Protein AF-A0A1Q9DH05-F1 (afdb_monomer_lite)

Foldseek 3Di:
DDDDDDDPVVVVVVVVVVVVVVVVVVVVVVVVVVVVVVVVVVVVVVVVVVVVVVVVVVVVVVPPDPPDDDDDDDDDDDDDDDDDDDDDDDDDDDDDDDDDDDDDDDDDDDDDDDDPDPPPCPVPPPDDDQDPDLLCLLVCQPPPPDDPVVNVVSVVSNVVVLVVLVVVLVCLVDDVLLDDDLVVVLVVLLCCVVPPQQAPVQQDLLLFTNLLCLLVLPPPDPPPNVSSVLNVCLCQLQVADSPDLDGDPDRPNAVVLVVVLVVLVVVLVVVVVSLVVVLVVLVVAAEDCDWDAPPNDTNYDYPVSNVVSVVSSVSVVVSSVSCSVSVQSSSVSVPHHDDDVRHPCCCVVPVVVVSVVSSVSCCSRRNDDSQKHWDQDPVVRDIDMDGGDRPDPDDPLSDRLVRLQCVQPVPDDPVDDGQADDDDDPVPVVVVVCVVPDDLQNVLVVPLDALQQQDPDVPHVNDPPPVCLSVLNNLQCNLCSVVSCNPRRHLVVVLVVLLPQPSLSSCRSPVVSSVHNPSNDHSPPPDPDPDDPPPVPPPRPCPPPPCPDDDDDDDDDDDDDDDDDDDDD

Secondary structure (DSSP, 8-state):
-PPP---HHHHHHHHHHHHHHHHHHHHHHHHHHHHHHHHHHHHHHHHHHHHHHHHHHHHHHHTS-----------------------------------------PPPP-------------------PPP--GGGHHHHTTTS---HHHHHHHHHHHHHHHHHHHHHHHHHT-HHHH-S-HHHHHHHHHHHIIIIITBGGG--TTS--HHHHHHTT-TT-TT-HHHHHHHHHHHHHHT--SS--SPPTT-HHHHHHHHHHHHHHHHHHHHHHHHHHHHHHHHHSPEESS-EEETTEEEEEEHHHHHHHHHHHHHHHHHHHHHHHHHHHHHHHTT----SSTTHHHIIIIIHHHHHHHHHHHHHHHSS--SEEEEEETTTTEEEEEEPPPP--S-GGGS-HHHHHHHHHHTS-TTS--SS-----TT-HHHHHHHHH--HHHHHHH--S-HIIIIISTT-TTTT-TTTHHHHHHHHHHHHGGGT-TT--SSTTTGGGTTSTTTHHHHHHTHHHHT---TT--TTTTS--TT----------------------PPPP------------

pLDDT: mean 73.74, std 20.54, range [28.11, 97.88]

Radius of gyration: 44.37 Å; chains: 1; bounding box: 111×88×140 Å

Sequence (569 aa):
MPTPTLTNDEQFWELLRQEVRLELQKTQVDESVKDLRWELLQLRQEVQSDLQSMNTRLGALEMKPLASGASGDKSARHSIWKVASDGEPNSNKHCNFSNFTNNSASPPASTIPVEEVEETEEMEEISVSFEESAWSIPMVIGLVRAGRFDMVYAIVLLLVNCAMQIMFALILLDEGFMGEDFETQKQNAQTWRTSVAHDYKYMDLAETSLVTRVCSGDGALILSTIQATLIEQINNYLRLGTDQFEQDQFGPGTLLCMLCILLWSLCVFKEFRHIWLAVAGAMNIPKSKRTVFTEGAFERISWGRFVVFLATNFARVAVASVLLVAGILWLARIQCITLILTIIVPYMLLVKPFGETMVEVKELLCGGNQTFVIFHNADTQMTNGLVTRPSRGGNLYNLSISEIAVNAHAFRDPDLYPRYISFQPMDNFDQFEEERTQDMATWADSASICIETAIFTPGGAFFGDESIRPVGELIVRSAGLPFGELEASDCSMLQKYCRRSDARLVRFACGQTCGCTDVNSPPWYKEKGENVLIRDDCHAFDLGVNSVGLRSINPIPAVSRIDITLQIR

Organism: Symbiodinium microadriaticum (NCBI:txid2951)

Structure (mmCIF, N/CA/C/O backbone):
data_AF-A0A1Q9DH05-F1
#
_entry.id   AF-A0A1Q9DH05-F1
#
loop_
_atom_site.group_PDB
_atom_site.id
_atom_site.type_symbol
_atom_site.label_atom_id
_atom_site.label_alt_id
_atom_site.label_comp_id
_atom_site.label_asym_id
_atom_site.label_entity_id
_atom_site.label_seq_id
_atom_site.pdbx_PDB_ins_code
_atom_site.Cartn_x
_atom_site.Cartn_y
_atom_site.Cartn_z
_atom_site.occupancy
_atom_site.B_iso_or_equiv
_atom_site.auth_seq_id
_atom_site.auth_comp_id
_atom_site.auth_asym_id
_atom_site.auth_atom_id
_atom_site.pdbx_PDB_model_num
ATOM 1 N N . MET A 1 1 ? 17.593 34.045 -50.123 1.00 39.44 1 MET A N 1
ATOM 2 C CA . MET A 1 1 ? 16.815 35.217 -49.659 1.00 39.44 1 MET A CA 1
ATOM 3 C C . MET A 1 1 ? 17.023 35.319 -48.156 1.00 39.44 1 MET A C 1
ATOM 5 O O . MET A 1 1 ? 16.994 34.262 -47.536 1.00 39.44 1 MET A O 1
ATOM 9 N N . PRO A 1 2 ? 17.298 36.496 -47.573 1.00 37.62 2 PRO A N 1
ATOM 10 C CA . PRO A 1 2 ? 17.403 36.619 -46.122 1.00 37.62 2 PRO A CA 1
ATOM 11 C C . PRO A 1 2 ? 16.008 36.520 -45.491 1.00 37.62 2 PRO A C 1
ATOM 13 O O . PRO A 1 2 ? 15.066 37.157 -45.960 1.00 37.62 2 PRO A O 1
ATOM 16 N N . THR A 1 3 ? 15.877 35.711 -44.443 1.00 43.41 3 THR A N 1
ATOM 17 C CA . THR A 1 3 ? 14.673 35.645 -43.604 1.00 43.41 3 THR A CA 1
ATOM 18 C C . THR A 1 3 ? 14.498 36.954 -42.829 1.00 43.41 3 THR A C 1
ATOM 20 O O . THR A 1 3 ? 15.492 37.463 -42.304 1.00 43.41 3 THR A O 1
ATOM 23 N N . PRO A 1 4 ? 13.276 37.506 -42.720 1.00 48.19 4 PRO A N 1
ATOM 24 C CA . PRO A 1 4 ? 13.047 38.713 -41.939 1.00 48.19 4 PRO A CA 1
ATOM 25 C C . PRO A 1 4 ? 13.244 38.419 -40.448 1.00 48.19 4 PRO A C 1
ATOM 27 O O . PRO A 1 4 ? 12.637 37.506 -39.892 1.00 48.19 4 PRO A O 1
ATOM 30 N N . THR A 1 5 ? 14.088 39.209 -39.793 1.00 48.31 5 THR A N 1
ATOM 31 C CA . THR A 1 5 ? 14.158 39.263 -38.332 1.00 48.31 5 THR A CA 1
ATOM 32 C C . THR A 1 5 ? 12.916 39.987 -37.821 1.00 48.31 5 THR A C 1
ATOM 34 O O . THR A 1 5 ? 12.800 41.195 -38.042 1.00 48.31 5 THR A O 1
ATOM 37 N N . LEU A 1 6 ? 11.999 39.270 -37.160 1.00 51.19 6 LEU A N 1
ATOM 38 C CA . LEU A 1 6 ? 10.870 39.901 -36.471 1.00 51.19 6 LEU A CA 1
ATOM 39 C C . LEU A 1 6 ? 11.405 40.914 -35.452 1.00 51.19 6 LEU A C 1
ATOM 41 O O . LEU A 1 6 ? 12.386 40.651 -34.752 1.00 51.19 6 LEU A O 1
ATOM 45 N N . THR A 1 7 ? 10.769 42.079 -35.381 1.00 70.88 7 THR A N 1
ATOM 46 C CA . THR A 1 7 ? 11.086 43.094 -34.376 1.00 70.88 7 THR A CA 1
ATOM 47 C C . THR A 1 7 ? 10.507 42.689 -33.017 1.00 70.88 7 THR A C 1
ATOM 49 O O . THR A 1 7 ? 9.535 41.933 -32.942 1.00 70.88 7 THR A O 1
ATOM 52 N N . ASN A 1 8 ? 11.091 43.201 -31.927 1.00 66.25 8 ASN A N 1
ATOM 53 C CA . ASN A 1 8 ? 10.707 42.832 -30.555 1.00 66.25 8 ASN A CA 1
ATOM 54 C C . ASN A 1 8 ? 9.199 42.996 -30.264 1.00 66.25 8 ASN A C 1
ATOM 56 O O . ASN A 1 8 ? 8.652 42.246 -29.456 1.00 66.25 8 ASN A O 1
ATOM 60 N N . ASP A 1 9 ? 8.521 43.930 -30.939 1.00 64.44 9 ASP A N 1
ATOM 61 C CA . ASP A 1 9 ? 7.082 44.156 -30.772 1.00 64.44 9 ASP A CA 1
ATOM 62 C C . ASP A 1 9 ? 6.236 42.969 -31.268 1.00 64.44 9 ASP A C 1
ATOM 64 O O . ASP A 1 9 ? 5.258 42.602 -30.619 1.00 64.44 9 ASP A O 1
ATOM 68 N N . GLU A 1 10 ? 6.602 42.306 -32.373 1.00 73.81 10 GLU A N 1
ATOM 69 C CA . GLU A 1 10 ? 5.838 41.146 -32.862 1.00 73.81 10 GLU A CA 1
ATOM 70 C C . GLU A 1 10 ? 6.011 39.917 -31.956 1.00 73.81 10 GLU A C 1
ATOM 72 O O . GLU A 1 10 ? 5.040 39.195 -31.714 1.00 73.81 10 GLU A O 1
ATOM 77 N N . GLN A 1 11 ? 7.205 39.715 -31.380 1.00 76.62 11 GLN A N 1
ATOM 78 C CA . GLN A 1 11 ? 7.418 38.679 -30.358 1.00 76.62 11 GLN A CA 1
ATOM 79 C C . GLN A 1 11 ? 6.574 38.931 -29.103 1.00 76.62 11 GLN A C 1
ATOM 81 O O . GLN A 1 11 ? 5.987 37.991 -28.563 1.00 76.62 11 GLN A O 1
ATOM 86 N N . PHE A 1 12 ? 6.462 40.188 -28.662 1.00 79.06 12 PHE A N 1
ATOM 87 C CA . PHE A 1 12 ? 5.600 40.557 -27.538 1.00 79.06 12 PHE A CA 1
ATOM 88 C C . PHE A 1 12 ? 4.121 40.230 -27.818 1.00 79.06 12 PHE A C 1
ATOM 90 O O . PHE A 1 12 ? 3.447 39.638 -26.973 1.00 79.06 12 PHE A O 1
ATOM 97 N N . TRP A 1 13 ? 3.621 40.530 -29.023 1.00 80.12 13 TRP A N 1
ATOM 98 C CA . TRP A 1 13 ? 2.233 40.237 -29.399 1.00 80.12 13 TRP A CA 1
ATOM 99 C C . TRP A 1 13 ? 1.932 38.750 -29.648 1.00 80.12 13 TRP A C 1
ATOM 101 O O . TRP A 1 13 ? 0.764 38.366 -29.553 1.00 80.12 13 TRP A O 1
ATOM 111 N N . GLU A 1 14 ? 2.916 37.905 -29.974 1.00 85.44 14 GLU A N 1
ATOM 112 C CA . GLU A 1 14 ? 2.743 36.438 -29.964 1.00 85.44 14 GLU A CA 1
ATOM 113 C C . GLU A 1 14 ? 2.697 35.881 -28.536 1.00 85.44 14 GLU A C 1
ATOM 115 O O . GLU A 1 14 ? 1.780 35.125 -28.216 1.00 85.44 14 GLU A O 1
ATOM 120 N N . LEU A 1 15 ? 3.607 36.309 -27.650 1.00 84.56 15 LEU A N 1
ATOM 121 C CA . LEU A 1 15 ? 3.597 35.909 -26.234 1.00 84.56 15 LEU A CA 1
ATOM 122 C C . LEU A 1 15 ? 2.268 36.266 -25.554 1.00 84.56 15 LEU A C 1
ATOM 124 O O . LEU A 1 15 ? 1.648 35.413 -24.919 1.00 84.56 15 LEU A O 1
ATOM 128 N N . LEU A 1 16 ? 1.765 37.487 -25.767 1.00 83.31 16 LEU A N 1
ATOM 129 C CA . LEU A 1 16 ? 0.470 37.907 -25.225 1.00 83.31 16 LEU A CA 1
ATOM 130 C C . LEU A 1 16 ? -0.697 37.064 -25.779 1.00 83.31 16 LEU A C 1
ATOM 132 O O . LEU A 1 16 ? -1.641 36.754 -25.054 1.00 83.31 16 LEU A O 1
ATOM 136 N N . ARG A 1 17 ? -0.636 36.650 -27.055 1.00 88.75 17 ARG A N 1
ATOM 137 C CA . ARG A 1 17 ? -1.647 35.767 -27.666 1.00 88.75 17 ARG A CA 1
ATOM 138 C C . ARG A 1 17 ? -1.553 34.319 -27.184 1.00 88.75 17 ARG A C 1
ATOM 140 O O . ARG A 1 17 ? -2.581 33.644 -27.180 1.00 88.75 17 ARG A O 1
ATOM 147 N N . GLN A 1 18 ? -0.383 33.831 -26.772 1.00 89.81 18 GLN A N 1
ATOM 148 C CA . GLN A 1 18 ? -0.265 32.533 -26.101 1.00 89.81 18 GLN A CA 1
ATOM 149 C C . GLN A 1 18 ? -0.863 32.572 -24.690 1.00 89.81 18 GLN A C 1
ATOM 151 O O . GLN A 1 18 ? -1.688 31.716 -24.373 1.00 89.81 18 GLN A O 1
ATOM 156 N N . GLU A 1 19 ? -0.542 33.591 -23.890 1.00 88.44 19 GLU A N 1
ATOM 157 C CA . GLU A 1 19 ? -1.055 33.722 -22.518 1.00 88.44 19 GLU A CA 1
ATOM 158 C C . GLU A 1 19 ? -2.591 33.835 -22.489 1.00 88.44 19 GLU A C 1
ATOM 160 O O . GLU A 1 19 ? -3.270 33.121 -21.752 1.00 88.44 19 GLU A O 1
ATOM 165 N N . VAL A 1 20 ? -3.170 34.650 -23.381 1.00 85.44 20 VAL A N 1
ATOM 166 C CA . VAL A 1 20 ? -4.632 34.791 -23.500 1.00 85.44 20 VAL A CA 1
ATOM 167 C C . VAL A 1 20 ? -5.312 33.480 -23.922 1.00 85.44 20 VAL A C 1
ATOM 169 O O . VAL A 1 20 ? -6.418 33.202 -23.461 1.00 85.44 20 VAL A O 1
ATOM 172 N N . ARG A 1 21 ? -4.673 32.638 -24.752 1.00 87.00 21 ARG A N 1
ATOM 173 C CA . ARG A 1 21 ? -5.209 31.303 -25.094 1.00 87.00 21 ARG A CA 1
ATOM 174 C C . ARG A 1 21 ? -5.184 30.346 -23.899 1.00 87.00 21 ARG A C 1
ATOM 176 O O . ARG A 1 21 ? -6.127 29.572 -23.746 1.00 87.00 21 ARG A O 1
ATOM 183 N N . LEU A 1 22 ? -4.147 30.405 -23.062 1.00 79.62 22 LEU A N 1
ATOM 184 C CA . LEU A 1 22 ? -4.025 29.574 -21.858 1.00 79.62 22 LEU A CA 1
ATOM 185 C C . LEU A 1 22 ? -5.093 29.923 -20.810 1.00 79.62 22 LEU A C 1
ATOM 187 O O . LEU A 1 22 ? -5.735 29.022 -20.270 1.00 79.62 22 LEU A O 1
ATOM 191 N N . GLU A 1 23 ? -5.355 31.209 -20.570 1.00 72.88 23 GLU A N 1
ATOM 192 C CA . GLU A 1 23 ? -6.424 31.638 -19.653 1.00 72.88 23 GLU A CA 1
ATOM 193 C C . GLU A 1 23 ? -7.839 31.353 -20.198 1.00 72.88 23 GLU A C 1
ATOM 195 O O . GLU A 1 23 ? -8.733 30.971 -19.436 1.00 72.88 23 GLU A O 1
ATOM 200 N N . LEU A 1 24 ? -8.043 31.429 -21.521 1.00 73.88 24 LEU A N 1
ATOM 201 C CA . LEU A 1 24 ? -9.285 30.971 -22.164 1.00 73.88 24 LEU A CA 1
ATOM 202 C C . LEU A 1 24 ? -9.505 29.458 -22.004 1.00 73.88 24 LEU A C 1
ATOM 204 O O . LEU A 1 24 ? -10.624 29.031 -21.724 1.00 73.88 24 LEU A O 1
ATOM 208 N N . GLN A 1 25 ? -8.454 28.637 -22.108 1.00 73.31 25 GLN A N 1
ATOM 209 C CA . GLN A 1 25 ? -8.569 27.201 -21.827 1.00 73.31 25 GLN A CA 1
ATOM 210 C C . GLN A 1 25 ? -8.891 26.918 -20.352 1.00 73.31 25 GLN A C 1
ATOM 212 O O . GLN A 1 25 ? -9.750 26.079 -20.082 1.00 73.31 25 GLN A O 1
ATOM 217 N N . LYS A 1 26 ? -8.279 27.632 -19.393 1.00 70.88 26 LYS A N 1
ATOM 218 C CA . LYS A 1 26 ? -8.626 27.487 -17.964 1.00 70.88 26 LYS A CA 1
ATOM 219 C C . LYS A 1 26 ? -10.094 27.813 -17.688 1.00 70.88 26 LYS A C 1
ATOM 221 O O . LYS A 1 26 ? -10.759 27.057 -16.986 1.00 70.88 26 LYS A O 1
ATOM 226 N N . THR A 1 27 ? -10.609 28.909 -18.248 1.00 62.59 27 THR A N 1
ATOM 227 C CA . THR A 1 27 ? -12.016 29.302 -18.046 1.00 62.59 27 THR A CA 1
ATOM 228 C C . THR A 1 27 ? -12.998 28.331 -18.701 1.00 62.59 27 THR A C 1
ATOM 230 O O . THR A 1 27 ? -14.034 28.044 -18.106 1.00 62.59 27 THR A O 1
ATOM 233 N N . GLN A 1 28 ? -12.659 27.748 -19.855 1.00 68.12 28 GLN A N 1
ATOM 234 C CA . GLN A 1 28 ? -13.491 26.725 -20.499 1.00 68.12 28 GLN A CA 1
ATOM 235 C C . GLN A 1 28 ? -13.526 25.396 -19.714 1.00 68.12 28 GLN A C 1
ATOM 237 O O . GLN A 1 28 ? -14.570 24.747 -19.652 1.00 68.12 28 GLN A O 1
ATOM 242 N N . VAL A 1 29 ? -12.421 25.005 -19.066 1.00 69.44 29 VAL A N 1
ATOM 243 C CA . VAL A 1 29 ? -12.392 23.845 -18.151 1.00 69.44 29 VAL A CA 1
ATOM 244 C C . VAL A 1 29 ? -13.221 24.110 -16.885 1.00 69.44 29 VAL A C 1
ATOM 246 O O . VAL A 1 29 ? -13.928 23.224 -16.412 1.00 69.44 29 VAL A O 1
ATOM 249 N N . ASP A 1 30 ? -13.199 25.332 -16.350 1.00 68.00 30 ASP A N 1
ATOM 250 C CA . ASP A 1 30 ? -13.965 25.688 -15.147 1.00 68.00 30 ASP A CA 1
ATOM 251 C C . ASP A 1 30 ? -15.490 25.792 -15.388 1.00 68.00 30 ASP A C 1
ATOM 253 O O . ASP A 1 30 ? -16.265 25.779 -14.431 1.00 68.00 30 ASP A O 1
ATOM 257 N N . GLU A 1 31 ? -15.970 25.875 -16.636 1.00 72.12 31 GLU A N 1
ATOM 258 C CA . GLU A 1 31 ? -17.398 25.667 -16.945 1.00 72.12 31 GLU A CA 1
ATOM 259 C C . GLU A 1 31 ? -17.779 24.184 -17.011 1.00 72.12 31 GLU A C 1
ATOM 261 O O . GLU A 1 31 ? -18.775 23.802 -16.394 1.00 72.12 31 GLU A O 1
ATOM 266 N N . SER A 1 32 ? -16.980 23.319 -17.651 1.00 72.12 32 SER A N 1
ATOM 267 C CA . SER A 1 32 ? -17.310 21.883 -17.719 1.00 72.12 32 SER A CA 1
ATOM 268 C C . SER A 1 32 ? -17.341 21.222 -16.334 1.00 72.12 32 SER A C 1
ATOM 270 O O . SER A 1 32 ? -18.180 20.362 -16.067 1.00 72.12 32 SER A O 1
ATOM 272 N N . VAL A 1 33 ? -16.496 21.685 -15.406 1.00 74.44 33 VAL A N 1
ATOM 273 C CA . VAL A 1 33 ? -16.508 21.256 -13.997 1.00 74.44 33 VAL A CA 1
ATOM 274 C C . VAL A 1 33 ? -17.768 21.725 -13.252 1.00 7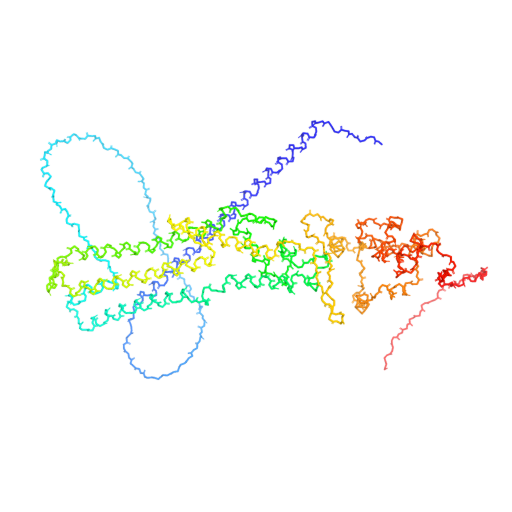4.44 33 VAL A C 1
ATOM 276 O O . VAL A 1 33 ? -18.220 21.039 -12.331 1.00 74.44 33 VAL A O 1
ATOM 279 N N . LYS A 1 34 ? -18.377 22.858 -13.632 1.00 77.06 34 LYS A N 1
ATOM 280 C CA . LYS A 1 34 ? -19.643 23.328 -13.035 1.00 77.06 34 LYS A CA 1
ATOM 281 C C . LYS A 1 34 ? -20.831 22.506 -13.517 1.00 77.06 34 LYS A C 1
ATOM 283 O O . LYS A 1 34 ? -21.659 22.154 -12.679 1.00 77.06 34 LYS A O 1
ATOM 288 N N . ASP A 1 35 ? -20.879 22.158 -14.801 1.00 85.25 35 ASP A N 1
ATOM 289 C CA . ASP A 1 35 ? -21.918 21.281 -15.360 1.00 85.25 35 ASP A CA 1
ATOM 290 C C . ASP A 1 35 ? -21.871 19.892 -14.707 1.00 85.25 35 ASP A C 1
ATOM 292 O O . ASP A 1 35 ? -22.861 19.445 -14.124 1.00 85.25 35 ASP A O 1
ATOM 296 N N . LEU A 1 36 ? -20.687 19.268 -14.649 1.00 81.00 36 LEU A N 1
ATOM 297 C CA . LEU A 1 36 ? -20.515 17.959 -14.004 1.00 81.00 36 LEU A CA 1
ATOM 298 C C . LEU A 1 36 ? -20.917 17.983 -12.516 1.00 81.00 36 LEU A C 1
ATOM 300 O O . LEU A 1 36 ? -21.457 17.016 -11.976 1.00 81.00 36 LEU A O 1
ATOM 304 N N . ARG A 1 37 ? -20.670 19.107 -11.826 1.00 82.56 37 ARG A N 1
ATOM 305 C CA . ARG A 1 37 ? -21.073 19.302 -10.426 1.00 82.56 37 ARG A CA 1
ATOM 306 C C . ARG A 1 37 ? -22.589 19.443 -10.271 1.00 82.56 37 ARG A C 1
ATOM 308 O O . ARG A 1 37 ? -23.115 19.007 -9.247 1.00 82.56 37 ARG A O 1
ATOM 315 N N . TRP A 1 38 ? -23.281 20.032 -11.245 1.00 87.19 38 TRP A N 1
ATOM 316 C CA . TRP A 1 38 ? -24.742 20.106 -11.266 1.00 87.19 38 TRP A CA 1
ATOM 317 C C . TRP A 1 38 ? -25.379 18.740 -11.517 1.00 87.19 38 TRP A C 1
ATOM 319 O O . TRP A 1 38 ? -26.255 18.353 -10.743 1.00 87.19 38 TRP A O 1
ATOM 329 N N . GLU A 1 39 ? -24.889 17.972 -12.494 1.00 90.56 39 GLU A N 1
ATOM 330 C CA . GLU A 1 39 ? -25.358 16.599 -12.740 1.00 90.56 39 GLU A CA 1
ATOM 331 C C . GLU A 1 39 ? -25.198 15.716 -11.492 1.00 90.56 39 GLU A C 1
ATOM 333 O O . GLU A 1 39 ? -26.132 15.029 -11.078 1.00 90.56 39 GLU A O 1
ATOM 338 N N . LEU A 1 40 ? -24.045 15.793 -10.817 1.00 85.75 40 LEU A N 1
ATOM 339 C CA . LEU A 1 40 ? -23.762 15.001 -9.615 1.00 85.75 40 LEU A CA 1
ATOM 340 C C . LEU A 1 40 ? -24.641 15.418 -8.415 1.00 85.75 40 LEU A C 1
ATOM 342 O O . LEU A 1 40 ? -25.035 14.576 -7.603 1.00 85.75 40 LEU A O 1
ATOM 346 N N . LEU A 1 41 ? -25.011 16.701 -8.309 1.00 90.81 41 LEU A N 1
ATOM 347 C CA . LEU A 1 41 ? -25.990 17.178 -7.322 1.00 90.81 41 LEU A CA 1
ATOM 348 C C . LEU A 1 41 ? -27.418 16.711 -7.639 1.00 90.81 41 LEU A C 1
ATOM 350 O O . LEU A 1 41 ? -28.141 16.333 -6.715 1.00 90.81 41 LEU A O 1
ATOM 354 N N . GLN A 1 42 ? -27.808 16.699 -8.915 1.00 95.25 42 GLN A N 1
ATOM 355 C CA . GLN A 1 42 ? -29.112 16.213 -9.364 1.00 95.25 42 GLN A CA 1
ATOM 356 C C . GLN A 1 42 ? -29.259 14.706 -9.102 1.00 95.25 42 GLN A C 1
ATOM 358 O O . GLN A 1 42 ? -30.221 14.292 -8.454 1.00 95.25 42 GLN A O 1
ATOM 363 N N . LEU A 1 43 ? -28.254 13.907 -9.477 1.00 92.44 43 LEU A N 1
ATOM 364 C CA . LEU A 1 43 ? -28.215 12.463 -9.224 1.00 92.44 43 LEU A CA 1
ATOM 365 C C . LEU A 1 43 ? -28.314 12.143 -7.720 1.00 92.44 43 LEU A C 1
ATOM 367 O O . LEU A 1 43 ? -28.999 11.208 -7.304 1.00 92.44 43 LEU A O 1
ATOM 371 N N . ARG A 1 44 ? -27.670 12.957 -6.871 1.00 90.69 44 ARG A N 1
ATOM 372 C CA . ARG A 1 44 ? -27.756 12.822 -5.410 1.00 90.69 44 ARG A CA 1
ATOM 373 C C . ARG A 1 44 ? -29.166 13.096 -4.877 1.00 90.69 44 ARG A C 1
ATOM 375 O O . ARG A 1 44 ? -29.592 12.408 -3.950 1.00 90.69 44 ARG A O 1
ATOM 382 N N . GLN A 1 45 ? -29.877 14.086 -5.420 1.00 94.75 45 GLN A N 1
ATOM 383 C CA . GLN A 1 45 ? -31.262 14.370 -5.025 1.00 94.75 45 GLN A CA 1
ATOM 384 C C . GLN A 1 45 ? -32.217 13.249 -5.449 1.00 94.75 45 GLN A C 1
ATOM 386 O O . GLN A 1 45 ? -33.069 12.857 -4.652 1.00 94.75 45 GLN A O 1
ATOM 391 N N . GLU A 1 46 ? -32.040 12.696 -6.649 1.00 96.00 46 GLU A N 1
ATOM 392 C CA . GLU A 1 46 ? -32.828 11.571 -7.166 1.00 96.00 46 GLU A CA 1
ATOM 393 C C . GLU A 1 46 ? -32.684 10.326 -6.275 1.00 96.00 46 GLU A C 1
ATOM 395 O O . GLU A 1 46 ? -33.669 9.856 -5.702 1.00 96.00 46 GLU A O 1
ATOM 400 N N . VAL A 1 47 ? -31.447 9.883 -6.012 1.00 92.06 47 VAL A N 1
ATOM 401 C CA . VAL A 1 47 ? -31.159 8.741 -5.119 1.00 92.06 47 VAL A CA 1
ATOM 402 C C . VAL A 1 47 ? -31.721 8.952 -3.705 1.00 92.06 47 VAL A C 1
ATOM 404 O O . VAL A 1 47 ? -32.216 8.014 -3.074 1.00 92.06 47 VAL A O 1
ATOM 407 N N . GLN A 1 48 ? -31.667 10.181 -3.184 1.00 92.88 48 GLN A N 1
ATOM 408 C CA . GLN A 1 48 ? -32.190 10.494 -1.854 1.00 92.88 48 GLN A CA 1
ATOM 409 C C . GLN A 1 48 ? -33.732 10.498 -1.812 1.00 92.88 48 GLN A C 1
ATOM 411 O O . GLN A 1 48 ? -34.308 10.103 -0.795 1.00 92.88 48 GLN A O 1
ATOM 416 N N . SER A 1 49 ? -34.395 10.875 -2.910 1.00 95.81 49 SER A N 1
ATOM 417 C CA . SER A 1 49 ? -35.850 10.765 -3.083 1.00 95.81 49 SER A CA 1
ATOM 418 C C . SER A 1 49 ? -36.300 9.299 -3.149 1.00 95.81 49 SER A C 1
ATOM 420 O O . SER A 1 49 ? -37.218 8.894 -2.430 1.00 95.81 49 SER A O 1
ATOM 422 N N . ASP A 1 50 ? -35.601 8.466 -3.924 1.00 93.25 50 ASP A N 1
ATOM 423 C CA . ASP A 1 50 ? -35.904 7.035 -4.056 1.00 93.25 50 ASP A CA 1
ATOM 424 C C . ASP A 1 50 ? -35.732 6.267 -2.740 1.00 93.25 50 ASP A C 1
ATOM 426 O O . ASP A 1 50 ? -36.568 5.428 -2.388 1.00 93.25 50 ASP A O 1
ATOM 430 N N . LEU A 1 51 ? -34.701 6.595 -1.956 1.00 91.62 51 LEU A N 1
ATOM 431 C CA . LEU A 1 51 ? -34.515 6.043 -0.611 1.00 91.62 51 LEU A CA 1
ATOM 432 C C . LEU A 1 51 ? -35.669 6.406 0.334 1.00 91.62 51 LEU A C 1
ATOM 434 O O . LEU A 1 51 ? -36.153 5.542 1.070 1.00 91.62 51 LEU A O 1
ATOM 438 N N . GLN A 1 52 ? -36.152 7.652 0.301 1.00 92.81 52 GLN A N 1
ATOM 439 C CA . GLN A 1 52 ? -37.320 8.064 1.088 1.00 92.81 52 GLN A CA 1
ATOM 440 C C . GLN A 1 52 ? -38.596 7.346 0.622 1.00 92.81 52 GLN A C 1
ATOM 442 O O . GLN A 1 52 ? -39.364 6.855 1.454 1.00 92.81 52 GLN A O 1
ATOM 447 N N . SER A 1 53 ? -38.791 7.207 -0.692 1.00 95.19 53 SER A N 1
ATOM 448 C CA . SER A 1 53 ? -39.899 6.454 -1.292 1.00 95.19 53 SER A CA 1
ATOM 449 C C . SER A 1 53 ? -39.903 4.987 -0.840 1.00 95.19 53 SER A C 1
ATOM 451 O O . SER A 1 53 ? -40.915 4.494 -0.332 1.00 95.19 53 SER A O 1
ATOM 453 N N . MET A 1 54 ? -38.757 4.296 -0.914 1.00 87.00 54 MET A N 1
ATOM 454 C CA . MET A 1 54 ? -38.613 2.923 -0.415 1.00 87.00 54 MET A CA 1
ATOM 455 C C . MET A 1 54 ? -38.901 2.806 1.081 1.00 87.00 54 MET A C 1
ATOM 457 O O . MET A 1 54 ? -39.661 1.923 1.476 1.00 87.00 54 MET A O 1
ATOM 461 N N . ASN A 1 55 ? -38.350 3.695 1.911 1.00 84.50 55 ASN A N 1
ATOM 462 C CA . ASN A 1 55 ? -38.559 3.642 3.359 1.00 84.50 55 ASN A CA 1
ATOM 463 C C . ASN A 1 55 ? -40.045 3.841 3.724 1.00 84.50 55 ASN A C 1
ATOM 465 O O . ASN A 1 55 ? -40.596 3.134 4.567 1.00 84.50 55 ASN A O 1
ATOM 469 N N . THR A 1 56 ? -40.735 4.730 3.001 1.00 89.06 56 THR A N 1
ATOM 470 C CA . THR A 1 56 ? -42.184 4.951 3.148 1.00 89.06 56 THR A CA 1
ATOM 471 C C . THR A 1 56 ? -42.990 3.707 2.751 1.00 89.06 56 THR A C 1
ATOM 473 O O . THR A 1 56 ? -43.939 3.332 3.441 1.00 89.06 56 THR A O 1
ATOM 476 N N . ARG A 1 57 ? -42.593 3.014 1.672 1.00 88.25 57 ARG A N 1
ATOM 477 C CA . ARG A 1 57 ? -43.200 1.733 1.263 1.00 88.25 57 ARG A CA 1
ATOM 478 C C . ARG A 1 57 ? -42.957 0.619 2.284 1.00 88.25 57 ARG A C 1
ATOM 480 O O . ARG A 1 57 ? -43.848 -0.204 2.475 1.00 88.25 57 ARG A O 1
ATOM 487 N N . LEU A 1 58 ? -41.795 0.598 2.940 1.00 82.06 58 LEU A N 1
ATOM 488 C CA . LEU A 1 58 ? -41.466 -0.386 3.973 1.00 82.06 58 LEU A CA 1
ATOM 489 C C . LEU A 1 58 ? -42.359 -0.206 5.212 1.00 82.06 58 LEU A C 1
ATOM 491 O O . LEU A 1 58 ? -43.046 -1.145 5.609 1.00 82.06 58 LEU A O 1
ATOM 495 N N . GLY A 1 59 ? -42.462 1.021 5.737 1.00 82.19 59 GLY A N 1
ATOM 496 C CA . GLY A 1 59 ? -43.350 1.328 6.867 1.00 82.19 59 GLY A CA 1
ATOM 497 C C . GLY A 1 59 ? -44.835 1.069 6.566 1.00 82.19 59 GLY A C 1
ATOM 498 O O . GLY A 1 59 ? -45.584 0.624 7.434 1.00 82.19 59 GLY A O 1
ATOM 499 N N . ALA A 1 60 ? -45.270 1.260 5.314 1.00 78.62 60 ALA A N 1
ATOM 500 C CA . ALA A 1 60 ? -46.625 0.909 4.879 1.00 78.62 60 ALA A CA 1
ATOM 501 C C . ALA A 1 60 ? -46.892 -0.613 4.839 1.00 78.62 60 ALA A C 1
ATOM 503 O O . ALA A 1 60 ? -48.047 -1.032 4.948 1.00 78.62 60 ALA A O 1
ATOM 504 N N . LEU A 1 61 ? -45.852 -1.444 4.695 1.00 76.94 61 LEU A N 1
ATOM 505 C CA . LEU A 1 61 ? -45.960 -2.903 4.800 1.00 76.94 61 LEU A CA 1
ATOM 506 C C . LEU A 1 61 ? -45.983 -3.364 6.265 1.00 76.94 61 LEU A C 1
ATOM 508 O O . LEU A 1 61 ? -46.782 -4.238 6.596 1.00 76.94 61 LEU A O 1
ATOM 512 N N . GLU A 1 62 ? -45.185 -2.749 7.143 1.00 78.00 62 GLU A N 1
ATOM 513 C CA . GLU A 1 62 ? -45.186 -3.041 8.588 1.00 78.00 62 GLU A CA 1
ATOM 514 C C . GLU A 1 62 ? -46.503 -2.645 9.275 1.00 78.00 62 GLU A C 1
ATOM 516 O O . GLU A 1 62 ? -46.994 -3.355 10.150 1.00 78.00 62 GLU A O 1
ATOM 521 N N . MET A 1 63 ? -47.132 -1.552 8.831 1.00 65.69 63 MET A N 1
ATOM 522 C CA . MET A 1 63 ? -48.431 -1.082 9.333 1.00 65.69 63 MET A CA 1
ATOM 523 C C . MET A 1 63 ? -49.628 -1.966 8.941 1.00 65.69 63 MET A C 1
ATOM 525 O O . MET A 1 63 ? -50.748 -1.682 9.366 1.00 65.69 63 MET A O 1
ATOM 529 N N . LYS A 1 64 ? -49.449 -3.011 8.120 1.00 65.06 64 LYS A N 1
ATOM 530 C CA . LYS A 1 64 ? -50.549 -3.861 7.640 1.00 65.06 64 LYS A CA 1
ATOM 531 C C . LYS A 1 64 ? -50.903 -4.917 8.705 1.00 65.06 64 LYS A C 1
ATOM 533 O O . LYS A 1 64 ? -50.170 -5.897 8.838 1.00 65.06 64 LYS A O 1
ATOM 538 N N . PRO A 1 65 ? -52.006 -4.777 9.470 1.00 49.91 65 PRO A N 1
ATOM 539 C CA . PRO A 1 65 ? -52.226 -5.622 10.639 1.00 49.91 65 PRO A CA 1
ATOM 540 C C . PRO A 1 65 ? -52.563 -7.056 10.225 1.00 49.91 65 PRO A C 1
ATOM 542 O O . PRO A 1 65 ? -53.325 -7.272 9.279 1.00 49.91 65 PRO A O 1
ATOM 545 N N . LEU A 1 66 ? -52.062 -8.038 10.980 1.00 52.59 66 LEU A N 1
ATOM 546 C CA . LEU A 1 66 ? -52.420 -9.456 10.850 1.00 52.59 66 LEU A CA 1
ATOM 547 C C . LEU A 1 66 ? -53.872 -9.703 11.308 1.00 52.59 66 LEU A C 1
ATOM 549 O O . LEU A 1 66 ? -54.132 -10.261 12.371 1.00 52.59 66 LEU A O 1
ATOM 553 N N . ALA A 1 67 ? -54.828 -9.277 10.483 1.00 57.72 67 ALA A N 1
ATOM 554 C CA . ALA A 1 67 ? -56.268 -9.391 10.703 1.00 57.72 67 ALA A CA 1
ATOM 555 C C . ALA A 1 67 ? -56.907 -10.502 9.844 1.00 57.72 67 ALA A C 1
ATOM 557 O O . ALA A 1 67 ? -57.886 -10.293 9.132 1.00 57.72 67 ALA A O 1
ATOM 558 N N . SER A 1 68 ? -56.353 -11.709 9.940 1.00 46.81 68 SER A N 1
ATOM 559 C CA . SER A 1 68 ? -57.017 -12.974 9.599 1.00 46.81 68 SER A CA 1
ATOM 560 C C . SER A 1 68 ? -56.311 -14.072 10.397 1.00 46.81 68 SER A C 1
ATOM 562 O O . SER A 1 68 ? -55.097 -14.203 10.296 1.00 46.81 68 SER A O 1
ATOM 564 N N . GLY A 1 69 ? -56.959 -14.869 11.235 1.00 43.22 69 GLY A N 1
ATOM 565 C CA . GLY A 1 69 ? -58.347 -15.315 11.171 1.00 43.22 69 GLY A CA 1
ATOM 566 C C . GLY A 1 69 ? -58.292 -16.839 11.219 1.00 43.22 69 GLY A C 1
ATOM 567 O O . GLY A 1 69 ? -57.743 -17.461 10.316 1.00 43.22 69 GLY A O 1
ATOM 568 N N . ALA A 1 70 ? -58.750 -17.434 12.318 1.00 48.69 70 ALA A N 1
ATOM 569 C CA . ALA A 1 70 ? -58.492 -18.841 12.599 1.00 48.69 70 ALA A CA 1
ATOM 570 C C . ALA A 1 70 ? -59.249 -19.789 11.653 1.00 48.69 70 ALA A C 1
ATOM 572 O O . ALA A 1 70 ? -60.472 -19.738 11.566 1.00 48.69 70 ALA A O 1
ATOM 573 N N . SER A 1 71 ? -58.523 -20.726 11.047 1.00 43.62 71 SER A N 1
ATOM 574 C CA . SER A 1 71 ? -59.006 -22.075 10.738 1.00 43.62 71 SER A CA 1
ATOM 575 C C . SER A 1 71 ? -57.793 -22.977 10.522 1.00 43.62 71 SER A C 1
ATOM 577 O O . SER A 1 71 ? -56.825 -22.563 9.887 1.00 43.62 71 SER A O 1
ATOM 579 N N . GLY A 1 72 ? -57.811 -24.186 11.077 1.00 45.44 72 GLY A N 1
ATOM 580 C CA . GLY A 1 72 ? -56.752 -25.161 10.829 1.00 45.44 72 GLY A CA 1
ATOM 581 C C . GLY A 1 72 ? -57.083 -26.048 9.633 1.00 45.44 72 GLY A C 1
ATOM 582 O O . GLY A 1 72 ? -58.244 -26.385 9.439 1.00 45.44 72 GLY A O 1
ATOM 583 N N . ASP A 1 73 ? -56.058 -26.507 8.918 1.00 38.50 73 ASP A N 1
ATOM 584 C CA . ASP A 1 73 ? -55.868 -27.945 8.700 1.00 38.50 73 ASP A CA 1
ATOM 585 C C . ASP A 1 73 ? -54.387 -28.251 8.393 1.00 38.50 73 ASP A C 1
ATOM 587 O O . ASP A 1 73 ? -53.542 -27.357 8.296 1.00 38.50 73 ASP A O 1
ATOM 591 N N . LYS A 1 74 ? -54.055 -29.537 8.322 1.00 48.47 74 LYS A N 1
ATOM 592 C CA . LYS A 1 74 ? -52.717 -30.096 8.126 1.00 48.47 74 LYS A CA 1
ATOM 593 C C . LYS A 1 74 ? -52.284 -30.080 6.652 1.00 48.47 74 LYS A C 1
ATOM 595 O O . LYS A 1 74 ? -53.096 -29.991 5.743 1.00 48.47 74 LYS A O 1
ATOM 600 N N . SER A 1 75 ? -51.000 -30.409 6.467 1.00 34.91 75 SER A N 1
ATOM 601 C CA . SER A 1 75 ? -50.409 -31.043 5.271 1.00 34.91 75 SER A CA 1
ATOM 602 C C . SER A 1 75 ? -49.718 -30.148 4.226 1.00 34.91 75 SER A C 1
ATOM 604 O O . SER A 1 75 ? -50.293 -29.779 3.216 1.00 34.91 75 SER A O 1
ATOM 606 N N . ALA A 1 76 ? -48.406 -29.985 4.438 1.00 41.84 76 ALA A N 1
ATOM 607 C CA . ALA A 1 76 ? -47.312 -30.337 3.516 1.00 41.84 76 ALA A CA 1
ATOM 608 C C . ALA A 1 76 ? -47.230 -29.803 2.056 1.00 41.84 76 ALA A C 1
ATOM 610 O O . ALA A 1 76 ? -48.150 -29.927 1.259 1.00 41.84 76 ALA A O 1
ATOM 611 N N . ARG A 1 77 ? -45.967 -29.496 1.689 1.00 34.88 77 ARG A N 1
ATOM 612 C CA . ARG A 1 77 ? -45.335 -29.383 0.346 1.00 34.88 77 ARG A CA 1
ATOM 613 C C . ARG A 1 77 ? -45.371 -28.034 -0.402 1.00 34.88 77 ARG A C 1
ATOM 615 O O . ARG A 1 77 ? -46.313 -27.725 -1.109 1.00 34.88 77 ARG A O 1
ATOM 622 N N . HIS A 1 78 ? -44.197 -27.388 -0.364 1.00 33.25 78 HIS A N 1
ATOM 623 C CA . HIS A 1 78 ? -43.316 -27.052 -1.504 1.00 33.25 78 HIS A CA 1
ATOM 624 C C . HIS A 1 78 ? -43.816 -26.236 -2.717 1.00 33.25 78 HIS A C 1
ATOM 626 O O . HIS A 1 78 ? -44.821 -26.557 -3.338 1.00 33.25 78 HIS A O 1
ATOM 632 N N . SER A 1 79 ? -42.885 -25.395 -3.209 1.00 32.88 79 SER A N 1
ATOM 633 C CA . SER A 1 79 ? -42.797 -24.817 -4.572 1.00 32.88 79 SER A CA 1
ATOM 634 C C . SER A 1 79 ? -43.757 -23.649 -4.880 1.00 32.88 79 SER A C 1
ATOM 636 O O . SER A 1 79 ? -44.799 -23.544 -4.251 1.00 32.88 79 SER A O 1
ATOM 638 N N . ILE A 1 80 ? -43.491 -22.723 -5.814 1.00 34.09 80 ILE A N 1
ATOM 639 C CA . ILE A 1 80 ? -42.266 -22.294 -6.533 1.00 34.09 80 ILE A CA 1
ATOM 640 C C . ILE A 1 80 ? -42.502 -20.831 -6.991 1.00 34.09 80 ILE A C 1
ATOM 642 O O . ILE A 1 80 ? -43.641 -20.371 -7.018 1.00 34.09 80 ILE A O 1
ATOM 646 N N . TRP A 1 81 ? -41.440 -20.100 -7.348 1.00 39.72 81 TRP A N 1
ATOM 647 C CA . TRP A 1 81 ? -41.482 -18.731 -7.890 1.00 39.72 81 TRP A CA 1
ATOM 648 C C . TRP A 1 81 ? -42.536 -18.491 -8.988 1.00 39.72 81 TRP A C 1
ATOM 650 O O . TRP A 1 81 ? -42.643 -19.287 -9.923 1.00 39.72 81 TRP A O 1
ATOM 660 N N . LYS A 1 82 ? -43.182 -17.311 -8.984 1.00 28.52 82 LYS A N 1
ATOM 661 C CA . LYS A 1 82 ? -43.698 -16.703 -10.223 1.00 28.52 82 LYS A CA 1
ATOM 662 C C . LYS A 1 82 ? -43.762 -15.171 -10.179 1.00 28.52 82 LYS A C 1
ATOM 664 O O . LYS A 1 82 ? -44.172 -14.587 -9.183 1.00 28.52 82 LYS A O 1
ATOM 669 N N . VAL A 1 83 ? -43.361 -14.559 -11.293 1.00 43.62 83 VAL A N 1
ATOM 670 C CA . VAL A 1 83 ? -43.337 -13.112 -11.566 1.00 43.62 83 VAL A CA 1
ATOM 671 C C . VAL A 1 83 ? -44.531 -12.720 -12.450 1.00 43.62 83 VAL A C 1
ATOM 673 O O . VAL A 1 83 ? -44.810 -13.420 -13.421 1.00 43.62 83 VAL A O 1
ATOM 676 N N . ALA A 1 84 ? -45.184 -11.602 -12.118 1.00 30.62 84 ALA A N 1
ATOM 677 C CA . ALA A 1 84 ? -45.971 -10.676 -12.959 1.00 30.62 84 ALA A CA 1
ATOM 678 C C . ALA A 1 84 ? -46.324 -9.485 -12.033 1.00 30.62 84 ALA A C 1
ATOM 680 O O . ALA A 1 84 ? -46.670 -9.722 -10.878 1.00 30.62 84 ALA A O 1
ATOM 681 N N . SER A 1 85 ? -46.037 -8.216 -12.334 1.00 43.03 85 SER A N 1
ATOM 682 C CA . SER A 1 85 ? -46.484 -7.374 -13.459 1.00 43.03 85 SER A CA 1
ATOM 683 C C . SER A 1 85 ? -47.991 -7.092 -13.465 1.00 43.03 85 SER A C 1
ATOM 685 O O . SER A 1 85 ? -48.787 -8.022 -13.371 1.00 43.03 85 SER A O 1
ATOM 687 N N . ASP A 1 86 ? -48.295 -5.800 -13.655 1.00 29.55 86 ASP A N 1
ATOM 688 C CA . ASP A 1 86 ? -49.550 -5.162 -14.106 1.00 29.55 86 ASP A CA 1
ATOM 689 C C . ASP A 1 86 ? -50.372 -4.413 -13.031 1.00 29.55 86 ASP A C 1
ATOM 691 O O . ASP A 1 86 ? -50.661 -4.948 -11.961 1.00 29.55 86 ASP A O 1
ATOM 695 N N . GLY A 1 87 ? -50.801 -3.174 -13.347 1.00 28.11 87 GLY A N 1
ATOM 696 C CA . GLY A 1 87 ? -51.890 -2.482 -12.628 1.00 28.11 87 GLY A CA 1
ATOM 697 C C . GLY A 1 87 ? -51.698 -1.001 -12.247 1.00 28.11 87 GLY A C 1
ATOM 698 O O . GLY A 1 87 ? -51.577 -0.678 -11.069 1.00 28.11 87 GLY A O 1
ATOM 699 N N . GLU A 1 88 ? -51.768 -0.094 -13.224 1.00 30.84 88 GLU A N 1
ATOM 700 C CA . GLU A 1 88 ? -52.208 1.313 -13.051 1.00 30.84 88 GLU A CA 1
ATOM 701 C C . GLU A 1 88 ? -53.732 1.396 -12.718 1.00 30.84 88 GLU A C 1
ATOM 703 O O . GLU A 1 88 ? -54.393 0.354 -12.803 1.00 30.84 88 GLU A O 1
ATOM 708 N N . PRO A 1 89 ? -54.378 2.570 -12.458 1.00 53.47 89 PRO A N 1
ATOM 709 C CA . PRO A 1 89 ? -53.869 3.940 -12.223 1.00 53.47 89 PRO A CA 1
ATOM 710 C C . PRO A 1 89 ? -54.564 4.716 -11.052 1.00 53.47 89 PRO A C 1
ATOM 712 O O . PRO A 1 89 ? -55.463 4.219 -10.380 1.00 53.47 89 PRO A O 1
ATOM 715 N N . ASN A 1 90 ? -54.232 6.015 -10.932 1.00 32.06 90 ASN A N 1
ATOM 716 C CA . ASN A 1 90 ? -55.048 7.132 -10.399 1.00 32.06 90 ASN A CA 1
ATOM 717 C C . ASN A 1 90 ? -55.406 7.232 -8.896 1.00 32.06 90 ASN A C 1
ATOM 719 O O . ASN A 1 90 ? -56.307 6.558 -8.403 1.00 32.06 90 ASN A O 1
ATOM 723 N N . SER A 1 91 ? -54.919 8.308 -8.255 1.00 33.22 91 SER A N 1
ATOM 724 C CA . SER A 1 91 ? -55.795 9.293 -7.580 1.00 33.22 91 SER A CA 1
ATOM 725 C C . SER A 1 91 ? -55.057 10.602 -7.250 1.00 33.22 91 SER A C 1
ATOM 727 O O . SER A 1 91 ? -54.077 10.606 -6.510 1.00 33.22 91 SER A O 1
ATOM 729 N N . ASN A 1 92 ? -55.565 11.728 -7.757 1.00 38.72 92 ASN A N 1
ATOM 730 C CA . ASN A 1 92 ? -55.115 13.076 -7.394 1.00 38.72 92 ASN A CA 1
ATOM 731 C C . ASN A 1 92 ? -55.314 13.375 -5.898 1.00 38.72 92 ASN A C 1
ATOM 733 O O . ASN A 1 92 ? -56.395 13.104 -5.367 1.00 38.72 92 ASN A O 1
ATOM 737 N N . LYS A 1 93 ? -54.385 14.126 -5.282 1.00 35.19 93 LYS A N 1
ATOM 738 C CA . LYS A 1 93 ? -54.741 15.177 -4.304 1.00 35.19 93 LYS A CA 1
ATOM 739 C C . LYS A 1 93 ? -53.620 16.191 -4.050 1.00 35.19 93 LYS A C 1
ATOM 741 O O . LYS A 1 93 ? -52.515 15.835 -3.663 1.00 35.19 93 LYS A O 1
ATOM 746 N N . HIS A 1 94 ? -53.964 17.467 -4.232 1.00 32.62 94 HIS A N 1
ATOM 747 C CA . HIS A 1 94 ? -53.180 18.628 -3.808 1.00 32.62 94 HIS A CA 1
ATOM 748 C C . HIS A 1 94 ? -52.946 18.648 -2.292 1.00 32.62 94 HIS A C 1
ATOM 750 O O . HIS A 1 94 ? -53.892 18.439 -1.534 1.00 32.62 94 HIS A O 1
ATOM 756 N N . CYS A 1 95 ? -51.766 19.121 -1.883 1.00 32.31 95 CYS A N 1
ATOM 757 C CA . CYS A 1 95 ? -51.596 19.922 -0.669 1.00 32.31 95 CYS A CA 1
ATOM 758 C C . CYS A 1 95 ? -50.771 21.173 -1.008 1.00 32.31 95 CYS A C 1
ATOM 760 O O . CYS A 1 95 ? -49.701 21.073 -1.604 1.00 32.31 95 CYS A O 1
ATOM 762 N N . ASN A 1 96 ? -51.285 22.351 -0.647 1.00 30.73 96 ASN A N 1
ATOM 763 C CA . ASN A 1 96 ? -50.596 23.629 -0.834 1.00 30.73 96 ASN A CA 1
ATOM 764 C C . ASN A 1 96 ? -49.504 23.811 0.227 1.00 30.73 96 ASN A C 1
ATOM 766 O O . ASN A 1 96 ? -49.737 23.515 1.398 1.00 30.73 96 ASN A O 1
ATOM 770 N N . PHE A 1 97 ? -48.363 24.383 -0.158 1.00 29.95 97 PHE A N 1
ATOM 771 C CA . PHE A 1 97 ? -47.335 24.839 0.779 1.00 29.95 97 PHE A CA 1
ATOM 772 C C . PHE A 1 97 ? -47.469 26.356 0.964 1.00 29.95 97 PHE A C 1
ATOM 774 O O . PHE A 1 97 ? -47.323 27.113 0.005 1.00 29.95 97 PHE A O 1
ATOM 781 N N . SER A 1 98 ? -47.809 26.811 2.172 1.00 33.94 98 SER A N 1
ATOM 782 C CA . SER A 1 98 ? -48.029 28.233 2.468 1.00 33.94 98 SER A CA 1
ATOM 783 C C . SER A 1 98 ? -46.795 28.891 3.087 1.00 33.94 98 SER A C 1
ATOM 785 O O . SER A 1 98 ? -46.281 28.434 4.104 1.00 33.94 98 SER A O 1
ATOM 787 N N . ASN A 1 99 ? -46.380 29.995 2.464 1.00 32.47 99 ASN A N 1
ATOM 788 C CA . ASN A 1 99 ? -45.239 30.852 2.791 1.00 32.47 99 ASN A CA 1
ATOM 789 C C . ASN A 1 99 ? -45.018 31.142 4.286 1.00 32.47 99 ASN A C 1
ATOM 791 O O . ASN A 1 99 ? -45.943 31.525 5.000 1.00 32.47 99 ASN A O 1
ATOM 795 N N . PHE A 1 100 ? -43.746 31.136 4.694 1.00 34.22 100 PHE A N 1
ATOM 796 C CA . PHE A 1 100 ? -43.277 31.813 5.903 1.00 34.22 100 PHE A CA 1
ATOM 797 C C . PHE A 1 100 ? -42.867 33.249 5.539 1.00 34.22 100 PHE A C 1
ATOM 799 O O . PHE A 1 100 ? -41.903 33.454 4.804 1.00 34.22 100 PHE A O 1
ATOM 806 N N . THR A 1 101 ? -43.597 34.255 6.026 1.00 35.41 101 THR A N 1
ATOM 807 C CA . THR A 1 101 ? -43.223 35.672 5.865 1.00 35.41 101 THR A CA 1
ATOM 808 C C . THR A 1 101 ? -42.558 36.203 7.126 1.00 35.41 101 THR A C 1
ATOM 810 O O . THR A 1 101 ? -43.173 36.221 8.192 1.00 35.41 101 THR A O 1
ATOM 813 N N . ASN A 1 102 ? -41.330 36.702 6.982 1.00 42.84 102 ASN A N 1
ATOM 814 C CA . ASN A 1 102 ? -40.653 37.489 8.009 1.00 42.84 102 ASN A CA 1
ATOM 815 C C . ASN A 1 102 ? -41.470 38.742 8.350 1.00 42.84 102 ASN A C 1
ATOM 817 O O . ASN A 1 102 ? -41.867 39.466 7.441 1.00 42.84 102 ASN A O 1
ATOM 821 N N . ASN A 1 103 ? -41.624 39.055 9.637 1.00 37.84 103 ASN A N 1
ATOM 822 C CA . ASN A 1 103 ? -41.975 40.401 10.086 1.00 37.84 103 ASN A CA 1
ATOM 823 C C . ASN A 1 103 ? -41.168 40.755 11.337 1.00 37.84 103 ASN A C 1
ATOM 825 O O . ASN A 1 103 ? -41.312 40.135 12.387 1.00 37.84 103 ASN A O 1
ATOM 829 N N . SER A 1 104 ? -40.314 41.766 11.192 1.00 44.16 104 SER A N 1
ATOM 830 C CA . SER A 1 104 ? -39.604 42.422 12.287 1.00 44.16 104 SER A CA 1
ATOM 831 C C . SER A 1 104 ? -40.429 43.618 12.756 1.00 44.16 104 SER A C 1
ATOM 833 O O . SER A 1 104 ? -40.805 44.457 11.937 1.00 44.16 104 SER A O 1
ATOM 835 N N . ALA A 1 105 ? -40.702 43.707 14.057 1.00 39.69 105 ALA A N 1
ATOM 836 C CA . ALA A 1 105 ? -41.278 44.894 14.679 1.00 39.69 105 ALA A CA 1
ATOM 837 C C . ALA A 1 105 ? -40.823 44.993 16.142 1.00 39.69 105 ALA A C 1
ATOM 839 O O . ALA A 1 105 ? -41.201 44.171 16.976 1.00 39.69 105 ALA A O 1
ATOM 840 N N . SER A 1 106 ? -40.014 46.005 16.453 1.00 46.78 106 SER A N 1
ATOM 841 C CA . SER A 1 106 ? -39.577 46.303 17.820 1.00 46.78 106 SER A CA 1
ATOM 842 C C . SER A 1 106 ? -40.679 47.038 18.599 1.00 46.78 106 SER A C 1
ATOM 844 O O . SER A 1 106 ? -41.157 48.066 18.112 1.00 46.78 106 SER A O 1
ATOM 846 N N . PRO A 1 107 ? -41.059 46.597 19.812 1.00 55.19 107 PRO A N 1
ATOM 847 C CA . PRO A 1 107 ? -41.890 47.393 20.711 1.00 55.19 107 PRO A CA 1
ATOM 848 C C . PRO A 1 107 ? -41.044 48.428 21.488 1.00 55.19 107 PRO A C 1
ATOM 850 O O . PRO A 1 107 ? -39.858 48.192 21.738 1.00 55.19 107 PRO A O 1
ATOM 853 N N . PRO A 1 108 ? -41.619 49.582 21.8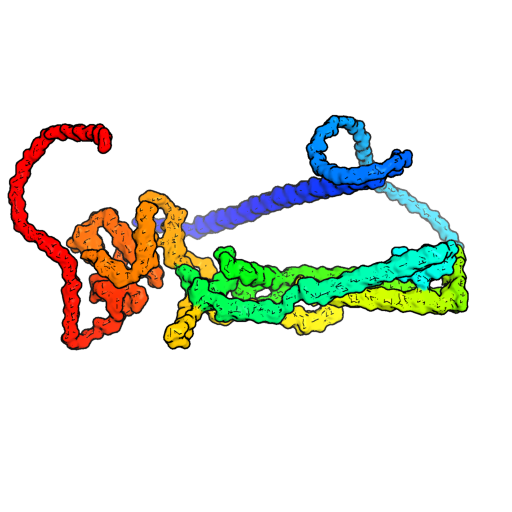77 1.00 57.28 108 PRO A N 1
ATOM 854 C CA . PRO A 1 108 ? -40.911 50.624 22.619 1.00 57.28 108 PRO A CA 1
ATOM 855 C C . PRO A 1 108 ? -40.742 50.282 24.107 1.00 57.28 108 PRO A C 1
ATOM 857 O O . PRO A 1 108 ? -41.522 49.527 24.686 1.00 57.28 108 PRO A O 1
ATOM 860 N N . ALA A 1 109 ? -39.728 50.884 24.732 1.00 50.66 109 ALA A N 1
ATOM 861 C CA . ALA A 1 109 ? -39.377 50.654 26.130 1.00 50.66 109 ALA A CA 1
ATOM 862 C C . ALA A 1 109 ? -40.500 51.066 27.101 1.00 50.66 109 ALA A C 1
ATOM 864 O O . ALA A 1 109 ? -40.920 52.223 27.124 1.00 50.66 109 ALA A O 1
ATOM 865 N N . SER A 1 110 ? -40.925 50.119 27.939 1.00 51.88 110 SER A N 1
ATOM 866 C CA . SER A 1 110 ? -41.779 50.356 29.104 1.00 51.88 110 SER A CA 1
ATOM 867 C C . SER A 1 110 ? -40.932 50.265 30.370 1.00 51.88 110 SER A C 1
ATOM 869 O O . SER A 1 110 ? -40.244 49.266 30.583 1.00 51.88 110 SER A O 1
ATOM 871 N N . THR A 1 111 ? -40.962 51.303 31.202 1.00 55.22 111 THR A N 1
ATOM 872 C CA . THR A 1 111 ? -40.227 51.348 32.470 1.00 55.22 111 THR A CA 1
ATOM 873 C C . THR A 1 111 ? -40.944 50.483 33.507 1.00 55.22 111 THR A C 1
ATOM 875 O O . THR A 1 111 ? -42.006 50.856 34.001 1.00 55.22 111 THR A O 1
ATOM 878 N N . ILE A 1 112 ? -40.375 49.321 33.828 1.00 56.47 112 ILE A N 1
ATOM 879 C CA . ILE A 1 112 ? -40.912 48.403 34.842 1.00 56.47 112 ILE A CA 1
ATOM 880 C C . ILE A 1 112 ? -40.467 48.889 36.236 1.00 56.47 112 ILE A C 1
ATOM 882 O O . ILE A 1 112 ? -39.283 49.196 36.404 1.00 56.47 112 ILE A O 1
ATOM 886 N N . PRO A 1 113 ? -41.367 48.993 37.234 1.00 57.47 113 PRO A N 1
ATOM 887 C CA . PRO A 1 113 ? -40.969 49.274 38.609 1.00 57.47 113 PRO A CA 1
ATOM 888 C C . PRO A 1 113 ? -40.183 48.088 39.180 1.00 57.47 113 PRO A C 1
ATOM 890 O O . PRO A 1 113 ? -40.600 46.941 39.042 1.00 57.47 113 PRO A O 1
ATOM 893 N N . VAL A 1 114 ? -39.051 48.370 39.825 1.00 60.47 114 VAL A N 1
ATOM 894 C CA . VAL A 1 114 ? -38.251 47.351 40.516 1.00 60.47 114 VAL A CA 1
ATOM 895 C C . VAL A 1 114 ? -38.975 46.962 41.802 1.00 60.47 114 VAL A C 1
ATOM 897 O O . VAL A 1 114 ? -38.927 47.683 42.796 1.00 60.47 114 VAL A O 1
ATOM 900 N N . GLU A 1 115 ? -39.675 45.837 41.747 1.00 64.25 115 GLU A N 1
ATOM 901 C CA . GLU A 1 115 ? -40.158 45.104 42.912 1.00 64.25 115 GLU A CA 1
ATOM 902 C C . GLU A 1 115 ? -39.003 44.218 43.401 1.00 64.25 115 GLU A C 1
ATOM 904 O O . GLU A 1 115 ? -38.435 43.457 42.615 1.00 64.25 115 GLU A O 1
ATOM 909 N N . GLU A 1 116 ? -38.600 44.358 44.669 1.00 62.75 116 GLU A N 1
ATOM 910 C CA . GLU A 1 116 ? -37.603 43.475 45.287 1.00 62.75 116 GLU A CA 1
ATOM 911 C C . GLU A 1 116 ? -38.224 42.086 45.465 1.00 62.75 116 GLU A C 1
ATOM 913 O O . GLU A 1 116 ? -38.817 41.769 46.496 1.00 62.75 116 GLU A O 1
ATOM 918 N N . VAL A 1 117 ? -38.107 41.261 44.424 1.00 60.94 117 VAL A N 1
ATOM 919 C CA . VAL A 1 117 ? -38.382 39.830 44.508 1.00 60.94 117 VAL A CA 1
ATOM 920 C C . VAL A 1 117 ? -37.324 39.226 45.422 1.00 60.94 117 VAL A C 1
ATOM 922 O O . VAL A 1 117 ? -36.146 39.164 45.074 1.00 60.94 117 VAL A O 1
ATOM 925 N N . GLU A 1 118 ? -37.755 38.792 46.602 1.00 66.88 118 GLU A N 1
ATOM 926 C CA . GLU A 1 118 ? -36.967 37.951 47.495 1.00 66.88 118 GLU A CA 1
ATOM 927 C C . GLU A 1 118 ? -36.791 36.588 46.804 1.00 66.88 118 GLU A C 1
ATOM 929 O O . GLU A 1 118 ? -37.600 35.674 46.982 1.00 66.88 118 GLU A O 1
ATOM 934 N N . GLU A 1 119 ? -35.768 36.491 45.940 1.00 62.97 119 GLU A N 1
ATOM 935 C CA . GLU A 1 119 ? -35.348 35.262 45.261 1.00 62.97 119 GLU A CA 1
ATOM 936 C C . GLU A 1 119 ? -34.938 34.232 46.315 1.00 62.97 119 GLU A C 1
ATOM 938 O O . GLU A 1 119 ? -33.777 34.073 46.693 1.00 62.97 119 GLU A O 1
ATOM 943 N N . THR A 1 120 ? -35.944 33.518 46.808 1.00 62.47 120 THR A N 1
ATOM 944 C CA . THR A 1 120 ? -35.748 32.258 47.498 1.00 62.47 120 THR A CA 1
ATOM 945 C C . THR A 1 120 ? -35.176 31.322 46.444 1.00 62.47 120 THR A C 1
ATOM 947 O O . THR A 1 120 ? -35.917 30.877 45.570 1.00 62.47 120 THR A O 1
ATOM 950 N N . GLU A 1 121 ? -33.861 31.081 46.483 1.00 70.06 121 GLU A N 1
ATOM 951 C CA . GLU A 1 121 ? -33.201 30.073 45.650 1.00 70.06 121 GLU A CA 1
ATOM 952 C C . GLU A 1 121 ? -33.797 28.697 45.990 1.00 70.06 121 GLU A C 1
ATOM 954 O O . GLU A 1 121 ? -33.274 27.944 46.817 1.00 70.06 121 GLU A O 1
ATOM 959 N N . GLU A 1 122 ? -34.928 28.367 45.359 1.00 70.44 122 GLU A N 1
ATOM 960 C CA . GLU A 1 122 ? -35.405 27.000 45.237 1.00 70.44 122 GLU A CA 1
ATOM 961 C C . GLU A 1 122 ? -34.304 26.244 44.502 1.00 70.44 122 GLU A C 1
ATOM 963 O O . GLU A 1 122 ? -34.131 26.366 43.290 1.00 70.44 122 GLU A O 1
ATOM 968 N N . MET A 1 123 ? -33.491 25.533 45.284 1.00 74.38 123 MET A N 1
ATOM 969 C CA . MET A 1 123 ? -32.357 24.757 44.810 1.00 74.38 123 MET A CA 1
ATOM 970 C C . MET A 1 123 ? -32.891 23.638 43.914 1.00 74.38 123 MET A C 1
ATOM 972 O O . MET A 1 123 ? -33.224 22.560 44.405 1.00 74.38 123 MET A O 1
ATOM 976 N N . GLU A 1 124 ? -33.025 23.945 42.621 1.00 79.81 124 GLU A N 1
ATOM 977 C CA . GLU A 1 124 ? -33.671 23.101 41.620 1.00 79.81 124 GLU A CA 1
ATOM 978 C C . GLU A 1 124 ? -33.063 21.699 41.685 1.00 79.81 124 GLU A C 1
ATOM 980 O O . GLU A 1 124 ? -31.869 21.504 41.436 1.00 79.81 124 GLU A O 1
ATOM 985 N N . GLU A 1 125 ? -33.866 20.719 42.110 1.00 78.25 125 GLU A N 1
ATOM 986 C CA . GLU A 1 125 ? -33.373 19.372 42.365 1.00 78.25 125 GLU A CA 1
ATOM 987 C C . GLU A 1 125 ? -33.000 18.727 41.026 1.00 78.25 125 GLU A C 1
ATOM 989 O O . GLU A 1 125 ? -33.856 18.237 40.287 1.00 78.25 125 GLU A O 1
ATOM 994 N N . ILE A 1 126 ? -31.701 18.758 40.699 1.00 77.31 126 ILE A N 1
ATOM 995 C CA . ILE A 1 126 ? -31.158 18.246 39.436 1.00 77.31 126 ILE A CA 1
ATOM 996 C C . ILE A 1 126 ? -31.360 16.728 39.382 1.00 77.31 126 ILE A C 1
ATOM 998 O O . ILE A 1 126 ? -30.497 15.935 39.774 1.00 77.31 126 ILE A O 1
ATOM 1002 N N . SER A 1 127 ? -32.522 16.320 38.878 1.00 79.56 127 SER A N 1
ATOM 1003 C CA . SER A 1 127 ? -32.879 14.920 38.703 1.00 79.56 127 SER A CA 1
ATOM 1004 C C . SER A 1 127 ? -31.986 14.279 37.634 1.00 79.56 127 SER A C 1
ATOM 1006 O O . SER A 1 127 ? -32.040 14.590 36.445 1.00 79.56 127 SER A O 1
ATOM 1008 N N . VAL A 1 128 ? -31.117 13.365 38.069 1.00 80.94 128 VAL A N 1
ATOM 1009 C CA . VAL A 1 128 ? -30.249 12.598 37.169 1.00 80.94 128 VAL A CA 1
ATOM 1010 C C . VAL A 1 128 ? -31.012 11.363 36.701 1.00 80.94 128 VAL A C 1
ATOM 1012 O O . VAL A 1 128 ? -31.146 10.386 37.440 1.00 80.94 128 VAL A O 1
ATOM 1015 N N . SER A 1 129 ? -31.514 11.398 35.468 1.00 86.44 129 SER A N 1
ATOM 1016 C CA . SER A 1 129 ? -32.152 10.241 34.844 1.00 86.44 129 SER A CA 1
ATOM 1017 C C . SER A 1 129 ? -31.125 9.150 34.516 1.00 86.44 129 SER A C 1
ATOM 1019 O O . SER A 1 129 ? -30.019 9.415 34.039 1.00 86.44 129 SER A O 1
ATOM 1021 N N . PHE A 1 130 ? -31.489 7.893 34.778 1.00 82.88 130 PHE A N 1
ATOM 1022 C CA . PHE A 1 130 ? -30.698 6.748 34.335 1.00 82.88 130 PHE A CA 1
ATOM 1023 C C . PHE A 1 130 ? -31.003 6.442 32.872 1.00 82.88 130 PHE A C 1
ATOM 1025 O O . PHE A 1 130 ? -32.162 6.320 32.484 1.00 82.88 130 PHE A O 1
ATOM 1032 N N . GLU A 1 131 ? -29.952 6.275 32.075 1.00 87.62 131 GLU A N 1
ATOM 1033 C CA . GLU A 1 131 ? -30.069 5.910 30.667 1.00 87.62 131 GLU A CA 1
ATOM 1034 C C . GLU A 1 131 ? -30.661 4.497 30.504 1.00 87.62 131 GLU A C 1
ATOM 1036 O O . GLU A 1 131 ? -30.281 3.544 31.205 1.00 87.62 131 GLU A O 1
ATOM 1041 N N . GLU A 1 132 ? -31.594 4.363 29.560 1.00 90.44 132 GLU A N 1
ATOM 1042 C CA . GLU A 1 132 ? -32.240 3.099 29.207 1.00 90.44 132 GLU A CA 1
ATOM 1043 C C . GLU A 1 132 ? -31.237 2.192 28.482 1.00 90.44 132 GLU A C 1
ATOM 1045 O O . GLU A 1 132 ? -31.003 2.297 27.281 1.00 90.44 132 GLU A O 1
ATOM 1050 N N . SER A 1 133 ? -30.588 1.306 29.236 1.00 93.56 133 SER A N 1
ATOM 1051 C CA . SER A 1 133 ? -29.494 0.476 28.741 1.00 93.56 133 SER A CA 1
ATOM 1052 C C . SER A 1 133 ? -29.542 -0.913 29.366 1.00 93.56 133 SER A C 1
ATOM 1054 O O . SER A 1 133 ? -29.862 -1.068 30.544 1.00 93.56 133 SER A O 1
ATOM 1056 N N . ALA A 1 134 ? -29.125 -1.945 28.627 1.00 94.88 134 ALA A N 1
ATOM 1057 C CA . ALA A 1 134 ? -28.964 -3.287 29.196 1.00 94.88 134 ALA A CA 1
ATOM 1058 C C . ALA A 1 134 ? -28.040 -3.281 30.435 1.00 94.88 134 ALA A C 1
ATOM 1060 O O . ALA A 1 134 ? -28.220 -4.068 31.361 1.00 94.88 134 ALA A O 1
ATOM 1061 N N . TRP A 1 135 ? -27.097 -2.337 30.500 1.00 95.44 135 TRP A N 1
ATOM 1062 C CA . TRP A 1 135 ? -26.176 -2.156 31.621 1.00 95.44 135 TRP A CA 1
ATOM 1063 C C . TRP A 1 135 ? -26.802 -1.555 32.891 1.00 95.44 135 TRP A C 1
ATOM 1065 O O . TRP A 1 135 ? -26.207 -1.693 33.959 1.00 95.44 135 TRP A O 1
ATOM 1075 N N . SER A 1 136 ? -27.987 -0.931 32.821 1.00 94.44 136 SER A N 1
ATOM 1076 C CA . SER A 1 136 ? -28.727 -0.450 34.003 1.00 94.44 136 SER A CA 1
ATOM 1077 C C . SER A 1 136 ? -29.702 -1.495 34.578 1.00 94.44 136 SER A C 1
ATOM 1079 O O . SER A 1 136 ? -30.144 -1.355 35.721 1.00 94.44 136 SER A O 1
ATOM 1081 N N . ILE A 1 137 ? -29.931 -2.624 33.883 1.00 95.12 137 ILE A N 1
ATOM 1082 C CA . ILE A 1 137 ? -30.723 -3.774 34.375 1.00 95.12 137 ILE A CA 1
ATOM 1083 C C . ILE A 1 137 ? -30.348 -4.218 35.808 1.00 95.12 137 ILE A C 1
ATOM 1085 O O . ILE A 1 137 ? -31.265 -4.397 36.615 1.00 95.12 137 ILE A O 1
ATOM 1089 N N . PRO A 1 138 ? -29.061 -4.365 36.201 1.00 94.88 138 PRO A N 1
ATOM 1090 C CA . PRO A 1 138 ? -28.685 -4.787 37.558 1.00 94.88 138 PRO A CA 1
ATOM 1091 C C . PRO A 1 138 ? -29.141 -3.837 38.673 1.00 94.88 138 PRO A C 1
ATOM 1093 O O . PRO A 1 138 ? -29.243 -4.242 39.833 1.00 94.88 138 PRO A O 1
ATOM 1096 N N . MET A 1 139 ? -29.415 -2.576 38.334 1.00 93.94 139 MET A N 1
ATOM 1097 C CA . MET A 1 139 ? -29.928 -1.574 39.263 1.00 93.94 139 MET A CA 1
ATOM 1098 C C . MET A 1 139 ? -31.440 -1.735 39.479 1.00 93.94 139 MET A C 1
ATOM 1100 O O . MET A 1 139 ? -31.920 -1.639 40.609 1.00 93.94 139 MET A O 1
ATOM 1104 N N . VAL A 1 140 ? -32.171 -2.039 38.400 1.00 93.44 140 VAL A N 1
ATOM 1105 C CA . VAL A 1 140 ? -33.640 -2.144 38.364 1.00 93.44 140 VAL A CA 1
ATOM 1106 C C . VAL A 1 140 ? -34.148 -3.539 38.770 1.00 93.44 140 VAL A C 1
ATOM 1108 O O . VAL A 1 140 ? -35.277 -3.683 39.249 1.00 93.44 140 VAL A O 1
ATOM 1111 N N . ILE A 1 141 ? -33.328 -4.587 38.626 1.00 94.12 141 ILE A N 1
ATOM 1112 C CA . ILE A 1 141 ? -33.758 -5.978 38.820 1.00 94.12 141 ILE A CA 1
ATOM 1113 C C . ILE A 1 141 ? -34.297 -6.245 40.238 1.00 94.12 141 ILE A C 1
ATOM 1115 O O . ILE A 1 141 ? -33.612 -6.100 41.258 1.00 94.12 141 ILE A O 1
ATOM 1119 N N . GLY A 1 142 ? -35.571 -6.640 40.307 1.00 89.94 142 GLY A N 1
ATOM 1120 C CA . GLY A 1 142 ? -36.307 -6.864 41.555 1.00 89.94 142 GLY A CA 1
ATOM 1121 C C . GLY A 1 142 ? -36.772 -5.593 42.284 1.00 89.94 142 GLY A C 1
ATOM 1122 O O . GLY A 1 142 ? -36.951 -5.641 43.502 1.00 89.94 142 GLY A O 1
ATOM 1123 N N . LEU A 1 143 ? -36.886 -4.447 41.605 1.00 89.75 143 LEU A N 1
ATOM 1124 C CA . LEU A 1 143 ? -37.640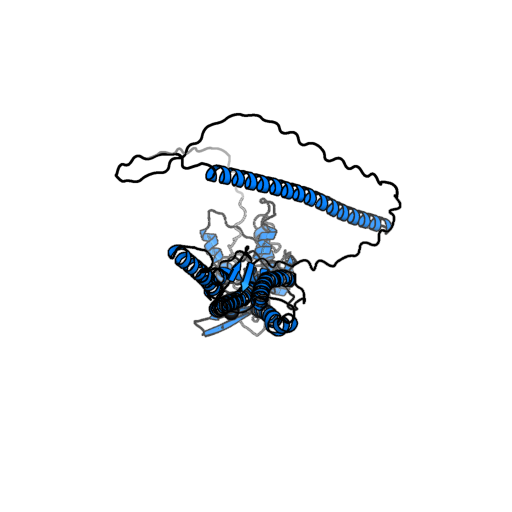 -3.279 42.098 1.00 89.75 143 LEU A CA 1
ATOM 1125 C C . LEU A 1 143 ? -39.073 -3.282 41.591 1.00 89.75 143 LEU A C 1
ATOM 1127 O O . LEU A 1 143 ? -40.018 -3.195 42.373 1.00 89.75 143 LEU A O 1
ATOM 1131 N N . VAL A 1 144 ? -39.221 -3.427 40.277 1.00 86.31 144 VAL A N 1
ATOM 1132 C CA . VAL A 1 144 ? -40.514 -3.654 39.640 1.00 86.31 144 VAL A CA 1
ATOM 1133 C C . VAL A 1 144 ? -41.104 -4.949 40.209 1.00 86.31 144 VAL A C 1
ATOM 1135 O O . VAL A 1 144 ? -40.372 -5.916 40.444 1.00 86.31 144 VAL A O 1
ATOM 1138 N N . ARG A 1 145 ? -42.433 -5.008 40.378 1.00 87.31 145 ARG A N 1
ATOM 1139 C CA . ARG A 1 145 ? -43.189 -6.249 40.668 1.00 87.31 145 ARG A CA 1
ATOM 1140 C C . ARG A 1 145 ? -43.239 -7.190 39.449 1.00 87.31 145 ARG A C 1
ATOM 1142 O O . ARG A 1 145 ? -44.274 -7.769 39.136 1.00 87.31 145 ARG A O 1
ATOM 1149 N N . ALA A 1 146 ? -42.112 -7.297 38.761 1.00 87.69 146 ALA A N 1
ATOM 1150 C CA . ALA A 1 146 ? -41.884 -8.145 37.615 1.00 87.69 146 ALA A CA 1
ATOM 1151 C C . ALA A 1 146 ? -41.911 -9.618 38.051 1.00 87.69 146 ALA A C 1
ATOM 1153 O O . ALA A 1 146 ? -41.493 -9.967 39.163 1.00 87.69 146 ALA A O 1
ATOM 1154 N N . GLY A 1 147 ? -42.416 -10.487 37.184 1.00 94.00 147 GLY A N 1
ATOM 1155 C CA . GLY A 1 147 ? -42.436 -11.922 37.416 1.00 94.00 147 GLY A CA 1
ATOM 1156 C C . GLY A 1 147 ? -41.024 -12.509 37.475 1.00 94.00 147 GLY A C 1
ATOM 1157 O O . GLY A 1 147 ? -40.045 -11.918 37.018 1.00 94.00 147 GLY A O 1
ATOM 1158 N N . ARG A 1 148 ? -40.907 -13.741 37.988 1.00 94.69 148 ARG A N 1
ATOM 1159 C CA . ARG A 1 148 ? -39.631 -14.483 37.938 1.00 94.69 148 ARG A CA 1
ATOM 1160 C C . ARG A 1 148 ? -39.120 -14.643 36.499 1.00 94.69 148 ARG A C 1
ATOM 1162 O O . ARG A 1 148 ? -37.913 -14.621 36.291 1.00 94.69 148 ARG A O 1
ATOM 1169 N N . PHE A 1 149 ? -40.029 -14.768 35.530 1.00 94.69 149 PHE A N 1
ATOM 1170 C CA . PHE A 1 149 ? -39.701 -14.840 34.105 1.00 94.69 149 PHE A CA 1
ATOM 1171 C C . PHE A 1 149 ? -39.054 -13.552 33.590 1.00 94.69 149 PHE A C 1
ATOM 1173 O O . PHE A 1 149 ? -38.004 -13.633 32.965 1.00 94.69 149 PHE A O 1
ATOM 1180 N N . ASP A 1 150 ? -39.597 -12.384 33.930 1.00 94.06 150 ASP A N 1
ATOM 1181 C CA . ASP A 1 150 ? -39.042 -11.085 33.526 1.00 94.06 150 ASP A CA 1
ATOM 1182 C C . ASP A 1 150 ? -37.626 -10.877 34.086 1.00 94.06 150 ASP A C 1
ATOM 1184 O O . ASP A 1 150 ? -36.743 -10.379 33.391 1.00 94.06 150 ASP A O 1
ATOM 1188 N N . MET A 1 151 ? -37.374 -11.315 35.328 1.00 94.19 151 MET A N 1
ATOM 1189 C CA . MET A 1 151 ? -36.030 -11.274 35.923 1.00 94.19 151 MET A CA 1
ATOM 1190 C C . MET A 1 151 ? -35.046 -12.187 35.183 1.00 94.19 151 MET A C 1
ATOM 1192 O O . MET A 1 151 ? -33.918 -11.777 34.920 1.00 94.19 151 MET A O 1
ATOM 1196 N N . VAL A 1 152 ? -35.462 -13.408 34.823 1.00 95.19 152 VAL A N 1
ATOM 1197 C CA . VAL A 1 152 ? -34.640 -14.329 34.018 1.00 95.19 152 VAL A CA 1
ATOM 1198 C C . VAL A 1 152 ? -34.380 -13.743 32.631 1.00 95.19 152 VAL A C 1
ATOM 1200 O O . VAL A 1 152 ? -33.238 -13.747 32.182 1.00 95.19 152 VAL A O 1
ATOM 1203 N N . TYR A 1 153 ? -35.399 -13.181 31.981 1.00 95.56 153 TYR A N 1
ATOM 1204 C CA . TYR A 1 153 ? -35.278 -12.545 30.670 1.00 95.56 153 TYR A CA 1
ATOM 1205 C C . TYR A 1 153 ? -34.307 -11.357 30.698 1.00 95.56 153 TYR A C 1
ATOM 1207 O O . TYR A 1 153 ? -33.416 -11.275 29.859 1.00 95.56 153 TYR A O 1
ATOM 1215 N N . ALA A 1 154 ? -34.395 -10.493 31.712 1.00 94.94 154 ALA A N 1
ATOM 1216 C CA . ALA A 1 154 ? -33.482 -9.366 31.884 1.00 94.94 154 ALA A CA 1
ATOM 1217 C C . ALA A 1 154 ? -32.021 -9.808 32.129 1.00 94.94 154 ALA A C 1
ATOM 1219 O O . ALA A 1 154 ? -31.093 -9.195 31.603 1.00 94.94 154 ALA A O 1
ATOM 1220 N N . ILE A 1 155 ? -31.802 -10.905 32.869 1.00 94.38 155 ILE A N 1
ATOM 1221 C CA . ILE A 1 155 ? -30.467 -11.512 33.030 1.00 94.38 155 ILE A CA 1
ATOM 1222 C C . ILE A 1 155 ? -29.960 -12.072 31.693 1.00 94.38 155 ILE A C 1
ATOM 1224 O O . ILE A 1 155 ? -28.807 -11.839 31.338 1.00 94.38 155 ILE A O 1
ATOM 1228 N N . VAL A 1 156 ? -30.809 -12.770 30.931 1.00 96.19 156 VAL A N 1
ATOM 1229 C CA . VAL A 1 156 ? -30.452 -13.296 29.603 1.00 96.19 156 VAL A CA 1
ATOM 1230 C C . VAL A 1 156 ? -30.100 -12.161 28.639 1.00 96.19 156 VAL A C 1
ATOM 1232 O O . VAL A 1 156 ? -29.079 -12.258 27.968 1.00 96.19 156 VAL A O 1
ATOM 1235 N N . LEU A 1 157 ? -30.858 -11.059 28.616 1.00 95.62 157 LEU A N 1
ATOM 1236 C CA . LEU A 1 157 ? -30.537 -9.876 27.806 1.00 95.62 157 LEU A CA 1
ATOM 1237 C C . LEU A 1 157 ? -29.168 -9.279 28.157 1.00 95.62 157 LEU A C 1
ATOM 1239 O O . LEU A 1 157 ? -28.382 -8.985 27.258 1.00 95.62 157 LEU A O 1
ATOM 1243 N N . LEU A 1 158 ? -28.851 -9.138 29.449 1.00 94.50 158 LEU A N 1
ATOM 1244 C CA . LEU A 1 158 ? -27.543 -8.649 29.894 1.00 94.50 158 LEU A CA 1
ATOM 1245 C C . LEU A 1 158 ? -26.403 -9.589 29.462 1.00 94.50 158 LEU A C 1
ATOM 1247 O O . LEU A 1 158 ? -25.361 -9.118 29.001 1.00 94.50 158 LEU A O 1
ATOM 1251 N N . LEU A 1 159 ? -26.602 -10.907 29.574 1.00 94.38 159 LEU A N 1
ATOM 1252 C CA . LEU A 1 159 ? -25.625 -11.911 29.143 1.00 94.38 159 LEU A CA 1
ATOM 1253 C C . LEU A 1 159 ? -25.431 -11.917 27.621 1.00 94.38 159 LEU A C 1
ATOM 1255 O O . LEU A 1 159 ? -24.290 -11.961 27.171 1.00 94.38 159 LEU A O 1
ATOM 1259 N N . VAL A 1 160 ? -26.508 -11.823 26.836 1.00 96.12 160 VAL A N 1
ATOM 1260 C CA . VAL A 1 160 ? -26.448 -11.739 25.366 1.00 96.12 160 VAL A CA 1
ATOM 1261 C C . VAL A 1 160 ? -25.737 -10.459 24.928 1.00 96.12 160 VAL A C 1
ATOM 1263 O O . VAL A 1 160 ? -24.828 -10.532 24.108 1.00 96.12 160 VAL A O 1
ATOM 1266 N N . ASN A 1 161 ? -26.069 -9.308 25.519 1.00 95.19 161 ASN A N 1
ATOM 1267 C CA . ASN A 1 161 ? -25.389 -8.042 25.238 1.00 95.19 161 ASN A CA 1
ATOM 1268 C C . ASN A 1 161 ? -23.880 -8.121 25.543 1.00 95.19 161 ASN A C 1
ATOM 1270 O O . ASN A 1 161 ? -23.059 -7.717 24.723 1.00 95.19 161 ASN A O 1
ATOM 1274 N N . CYS A 1 162 ? -23.505 -8.699 26.689 1.00 92.50 162 CYS A N 1
ATOM 1275 C CA . CYS A 1 162 ? -22.103 -8.919 27.048 1.00 92.50 162 CYS A CA 1
ATOM 1276 C C . CYS A 1 162 ? -21.400 -9.863 26.052 1.00 92.50 162 CYS A C 1
ATOM 1278 O O . CYS A 1 162 ? -20.334 -9.536 25.531 1.00 92.50 162 CYS A O 1
ATOM 1280 N N . ALA A 1 163 ? -22.025 -10.998 25.720 1.00 94.69 163 ALA A N 1
ATOM 1281 C CA . ALA A 1 163 ? -21.489 -11.973 24.775 1.00 94.69 163 ALA A CA 1
ATOM 1282 C C . ALA A 1 163 ? -21.315 -11.393 23.362 1.00 94.69 163 ALA A C 1
ATOM 1284 O O . ALA A 1 163 ? -20.294 -11.649 22.732 1.00 94.69 163 ALA A O 1
ATOM 1285 N N . MET A 1 164 ? -22.257 -10.575 22.879 1.00 95.31 164 MET A N 1
ATOM 1286 C CA . MET A 1 164 ? -22.148 -9.895 21.584 1.00 95.31 164 MET A CA 1
ATOM 1287 C C . MET A 1 164 ? -20.945 -8.949 21.532 1.00 95.31 164 MET A C 1
ATOM 1289 O O . MET A 1 164 ? -20.188 -8.988 20.565 1.00 95.31 164 MET A O 1
ATOM 1293 N N . GLN A 1 165 ? -20.732 -8.132 22.569 1.00 92.94 165 GLN A N 1
ATOM 1294 C CA . GLN A 1 165 ? -19.590 -7.215 22.594 1.00 92.94 165 GLN A CA 1
ATOM 1295 C C . GLN A 1 165 ? -18.249 -7.954 22.738 1.00 92.94 165 GLN A C 1
ATOM 1297 O O . GLN A 1 165 ? -17.276 -7.565 22.097 1.00 92.94 165 GLN A O 1
ATOM 1302 N N . ILE A 1 166 ? -18.201 -9.047 23.512 1.00 91.12 166 ILE A N 1
ATOM 1303 C CA . ILE A 1 166 ? -17.017 -9.919 23.602 1.00 91.12 166 ILE A CA 1
ATOM 1304 C C . ILE A 1 166 ? -16.726 -10.576 22.247 1.00 91.12 166 ILE A C 1
ATOM 1306 O O . ILE A 1 166 ? -15.591 -10.526 21.788 1.00 91.12 166 ILE A O 1
ATOM 1310 N N . MET A 1 167 ? -17.732 -11.143 21.574 1.00 94.75 167 MET A N 1
ATOM 1311 C CA . MET A 1 167 ? -17.569 -11.734 20.240 1.00 94.75 167 MET A CA 1
ATOM 1312 C C . MET A 1 167 ? -17.073 -10.707 19.219 1.00 94.75 167 MET A C 1
ATOM 1314 O O . MET A 1 167 ? -16.175 -11.013 18.443 1.00 94.75 167 MET A O 1
ATOM 1318 N N . PHE A 1 168 ? -17.605 -9.483 19.243 1.00 93.50 168 PHE A N 1
ATOM 1319 C CA . PHE A 1 168 ? -17.146 -8.410 18.361 1.00 93.50 168 PHE A CA 1
ATOM 1320 C C . PHE A 1 168 ? -15.690 -8.011 18.649 1.00 93.50 168 PHE A C 1
ATOM 1322 O O . PHE A 1 168 ? -14.898 -7.881 17.721 1.00 93.50 168 PHE A O 1
ATOM 1329 N N . ALA A 1 169 ? -15.304 -7.905 19.925 1.00 91.31 169 ALA A N 1
ATOM 1330 C CA . ALA A 1 169 ? -13.918 -7.663 20.319 1.00 91.31 169 ALA A CA 1
ATOM 1331 C C . ALA A 1 169 ? -12.967 -8.794 19.884 1.00 91.31 169 ALA A C 1
ATOM 1333 O O . ALA A 1 169 ? -11.864 -8.509 19.431 1.00 91.31 169 ALA A O 1
ATOM 1334 N N . LEU A 1 170 ? -13.391 -10.060 19.982 1.00 93.31 170 LEU A N 1
ATOM 1335 C CA . LEU A 1 170 ? -12.608 -11.209 19.516 1.00 93.31 170 LEU A CA 1
ATOM 1336 C C . LEU A 1 170 ? -12.445 -11.215 17.991 1.00 93.31 170 LEU A C 1
ATOM 1338 O O . LEU A 1 170 ? -11.344 -11.459 17.519 1.00 93.31 170 LEU A O 1
ATOM 1342 N N . ILE A 1 171 ? -13.496 -10.889 17.229 1.00 93.62 171 ILE A N 1
ATOM 1343 C CA . ILE A 1 171 ? -13.427 -10.775 15.760 1.00 93.62 171 ILE A CA 1
ATOM 1344 C C . ILE A 1 171 ? -12.472 -9.649 15.339 1.00 93.62 171 ILE A C 1
ATOM 1346 O O . ILE A 1 171 ? -11.676 -9.838 14.428 1.00 93.62 171 ILE A O 1
ATOM 1350 N N . LEU A 1 172 ? -12.506 -8.494 16.014 1.00 89.19 172 LEU A N 1
ATOM 1351 C CA . LEU A 1 172 ? -11.581 -7.390 15.724 1.00 89.19 172 LEU A CA 1
ATOM 1352 C C . LEU A 1 172 ? -10.116 -7.708 16.066 1.00 89.19 172 LEU A C 1
ATOM 1354 O O . LEU A 1 172 ? -9.231 -7.051 15.528 1.00 89.19 172 LEU A O 1
ATOM 1358 N N . LEU A 1 173 ? -9.867 -8.669 16.962 1.00 88.75 173 LEU A N 1
ATOM 1359 C CA . LEU A 1 173 ? -8.534 -9.130 17.370 1.00 88.75 173 LEU A CA 1
ATOM 1360 C C . LEU A 1 173 ? -8.063 -10.386 16.615 1.00 88.75 173 LEU A C 1
ATOM 1362 O O . LEU A 1 173 ? -6.958 -10.857 16.876 1.00 88.75 173 LEU A O 1
ATOM 1366 N N . ASP A 1 174 ? -8.877 -10.935 15.713 1.00 93.94 174 ASP A N 1
ATOM 1367 C CA . ASP A 1 174 ? -8.519 -12.113 14.925 1.00 93.94 174 ASP A CA 1
ATOM 1368 C C . ASP A 1 174 ? -7.460 -11.769 13.868 1.00 93.94 174 ASP A C 1
ATOM 1370 O O . ASP A 1 174 ? -7.595 -10.790 13.130 1.00 93.94 174 ASP A O 1
ATOM 1374 N N . GLU A 1 175 ? -6.412 -12.589 13.764 1.00 88.44 175 GLU A N 1
ATOM 1375 C CA . GLU A 1 175 ? -5.309 -12.371 12.817 1.00 88.44 175 GLU A CA 1
ATOM 1376 C C . GLU A 1 175 ? -5.787 -12.392 11.357 1.00 88.44 175 GLU A C 1
ATOM 1378 O O . GLU A 1 175 ? -5.300 -11.613 10.540 1.00 88.44 175 GLU A O 1
ATOM 1383 N N . GLY A 1 176 ? -6.794 -13.210 11.029 1.00 88.69 176 GLY A N 1
ATOM 1384 C CA . GLY A 1 176 ? -7.389 -13.260 9.694 1.00 88.69 176 GLY A CA 1
ATOM 1385 C C . GLY A 1 176 ? -8.178 -11.997 9.341 1.00 88.69 176 GLY A C 1
ATOM 1386 O O . GLY A 1 176 ? -8.196 -11.595 8.178 1.00 88.69 176 GLY A O 1
ATOM 1387 N N . PHE A 1 177 ? -8.787 -11.332 10.329 1.00 86.06 177 PHE A N 1
ATOM 1388 C CA . PHE A 1 177 ? -9.460 -10.042 10.133 1.00 86.06 177 PHE A CA 1
ATOM 1389 C C . PHE A 1 177 ? -8.491 -8.849 10.166 1.00 86.06 177 PHE A C 1
ATOM 1391 O O . PHE A 1 177 ? -8.699 -7.859 9.463 1.00 86.06 177 PHE A O 1
ATOM 1398 N N . MET A 1 178 ? -7.417 -8.943 10.954 1.00 77.62 178 MET A N 1
ATOM 1399 C CA . MET A 1 178 ? -6.340 -7.952 10.997 1.00 77.62 178 MET A CA 1
ATOM 1400 C C . MET A 1 178 ? -5.352 -8.049 9.816 1.00 77.62 178 MET A C 1
ATOM 1402 O O . MET A 1 178 ? -4.508 -7.162 9.676 1.00 77.62 178 MET A O 1
ATOM 1406 N N . GLY A 1 179 ? -5.435 -9.090 8.983 1.00 81.56 179 GLY A N 1
ATOM 1407 C CA . GLY A 1 179 ? -4.599 -9.292 7.796 1.00 81.56 179 GLY A CA 1
ATOM 1408 C C . GLY A 1 179 ? -3.171 -9.779 8.084 1.00 81.56 179 GLY A C 1
ATOM 1409 O O . GLY A 1 179 ? -2.731 -9.861 9.234 1.00 81.56 179 GLY A O 1
ATOM 1410 N N . GLU A 1 180 ? -2.434 -10.091 7.012 1.00 81.12 180 GLU A N 1
ATOM 1411 C CA . GLU A 1 180 ? -1.019 -10.479 7.092 1.00 81.12 180 GLU A CA 1
ATOM 1412 C C . GLU A 1 180 ? -0.176 -9.387 7.761 1.00 81.12 180 GLU A C 1
ATOM 1414 O O . GLU A 1 180 ? -0.363 -8.194 7.506 1.00 81.12 180 GLU A O 1
ATOM 1419 N N . ASP A 1 181 ? 0.775 -9.802 8.601 1.00 78.31 181 ASP A N 1
ATOM 1420 C CA . ASP A 1 181 ? 1.667 -8.875 9.289 1.00 78.31 181 ASP A CA 1
ATOM 1421 C C . ASP A 1 181 ? 2.574 -8.119 8.304 1.00 78.31 181 ASP A C 1
ATOM 1423 O O . ASP A 1 181 ? 2.984 -8.647 7.265 1.00 78.31 181 ASP A O 1
ATOM 1427 N N . PHE A 1 182 ? 2.926 -6.878 8.641 1.00 74.94 182 PHE A N 1
ATOM 1428 C CA . PHE A 1 182 ? 3.681 -6.012 7.735 1.00 74.94 182 PHE A CA 1
ATOM 1429 C C . PHE A 1 182 ? 5.089 -6.559 7.449 1.00 74.94 182 PHE A C 1
ATOM 1431 O O . PHE A 1 182 ? 5.580 -6.437 6.329 1.00 74.94 182 PHE A O 1
ATOM 1438 N N . GLU A 1 183 ? 5.701 -7.263 8.407 1.00 77.31 183 GLU A N 1
ATOM 1439 C CA . GLU A 1 183 ? 6.963 -7.985 8.194 1.00 77.31 183 GLU A CA 1
ATOM 1440 C C . GLU A 1 183 ? 6.830 -9.105 7.146 1.00 77.31 183 GLU A C 1
ATOM 1442 O O . GLU A 1 183 ? 7.751 -9.335 6.363 1.00 77.31 183 GLU A O 1
ATOM 1447 N N . THR A 1 184 ? 5.664 -9.757 7.046 1.00 81.38 184 THR A N 1
ATOM 1448 C CA . THR A 1 184 ? 5.399 -10.743 5.980 1.00 81.38 184 THR A CA 1
ATOM 1449 C C . THR A 1 184 ? 5.277 -10.051 4.623 1.00 81.38 184 THR A C 1
ATOM 1451 O O . THR A 1 184 ? 5.872 -10.508 3.649 1.00 81.38 184 THR A O 1
ATOM 1454 N N . GLN A 1 185 ? 4.608 -8.895 4.549 1.00 79.62 185 GLN A N 1
ATOM 1455 C CA . GLN A 1 185 ? 4.546 -8.096 3.315 1.00 79.62 185 GLN A CA 1
ATOM 1456 C C . GLN A 1 185 ? 5.934 -7.596 2.880 1.00 79.62 185 GLN A C 1
ATOM 1458 O O . GLN A 1 185 ? 6.279 -7.670 1.700 1.00 79.62 185 GLN A O 1
ATOM 1463 N N . LYS A 1 186 ? 6.765 -7.162 3.832 1.00 80.19 186 LYS A N 1
ATOM 1464 C CA . LYS A 1 186 ? 8.166 -6.772 3.625 1.00 80.19 186 LYS A CA 1
ATOM 1465 C C . LYS A 1 186 ? 9.022 -7.940 3.125 1.00 80.19 186 LYS A C 1
ATOM 1467 O O . LYS A 1 186 ? 9.753 -7.785 2.145 1.00 80.19 186 LYS A O 1
ATOM 1472 N N . GLN A 1 187 ? 8.883 -9.127 3.719 1.00 79.69 187 GLN A N 1
ATOM 1473 C CA . GLN A 1 187 ? 9.559 -10.338 3.246 1.00 79.69 187 GLN A CA 1
ATOM 1474 C C . GLN A 1 187 ? 9.072 -10.756 1.847 1.00 79.69 187 GLN A C 1
ATOM 1476 O O . GLN A 1 187 ? 9.888 -11.140 1.004 1.00 79.69 187 GLN A O 1
ATOM 1481 N N . ASN A 1 188 ? 7.774 -10.634 1.561 1.00 83.12 188 ASN A N 1
ATOM 1482 C CA . ASN A 1 188 ? 7.190 -10.900 0.244 1.00 83.12 188 ASN A CA 1
ATOM 1483 C C . ASN A 1 188 ? 7.717 -9.914 -0.815 1.00 83.12 188 ASN A C 1
ATOM 1485 O O . ASN A 1 188 ? 8.090 -10.338 -1.908 1.00 83.12 188 ASN A O 1
ATOM 1489 N N . ALA A 1 189 ? 7.840 -8.626 -0.482 1.00 81.62 189 ALA A N 1
ATOM 1490 C CA . ALA A 1 189 ? 8.446 -7.599 -1.331 1.00 81.62 189 ALA A CA 1
ATOM 1491 C C . ALA A 1 189 ? 9.934 -7.881 -1.622 1.00 81.62 189 ALA A C 1
ATOM 1493 O O . ALA A 1 189 ? 10.360 -7.851 -2.779 1.00 81.62 189 ALA A O 1
ATOM 1494 N N . GLN A 1 190 ? 10.717 -8.231 -0.596 1.00 78.06 190 GLN A N 1
ATOM 1495 C CA . GLN A 1 190 ? 12.129 -8.607 -0.739 1.00 78.06 190 GLN A CA 1
ATOM 1496 C C . GLN A 1 190 ? 12.303 -9.887 -1.577 1.00 78.06 190 GLN A C 1
ATOM 1498 O O . GLN A 1 190 ? 13.178 -9.958 -2.446 1.00 78.06 190 GLN A O 1
ATOM 1503 N N . THR A 1 191 ? 11.448 -10.889 -1.354 1.00 78.69 191 THR A N 1
ATOM 1504 C CA . THR A 1 191 ? 11.432 -12.149 -2.114 1.00 78.69 191 THR A CA 1
ATOM 1505 C C . THR A 1 191 ? 11.069 -11.889 -3.571 1.00 78.69 191 THR A C 1
ATOM 1507 O O . THR A 1 191 ? 11.797 -12.320 -4.464 1.00 78.69 191 THR A O 1
ATOM 1510 N N . TRP A 1 192 ? 10.008 -11.120 -3.836 1.00 88.81 192 TRP A N 1
ATOM 1511 C CA . TRP A 1 192 ? 9.624 -10.709 -5.189 1.00 88.81 192 TRP A CA 1
ATOM 1512 C C . TRP A 1 192 ? 10.769 -9.977 -5.891 1.00 88.81 192 TRP A C 1
ATOM 1514 O O . TRP A 1 192 ? 11.109 -10.330 -7.020 1.00 88.81 192 TRP A O 1
ATOM 1524 N N . ARG A 1 193 ? 11.439 -9.024 -5.229 1.00 78.44 193 ARG A N 1
ATOM 1525 C CA . ARG A 1 193 ? 12.547 -8.306 -5.868 1.00 78.44 193 ARG A CA 1
ATOM 1526 C C . ARG A 1 193 ? 13.711 -9.223 -6.230 1.00 78.44 193 ARG A C 1
ATOM 1528 O O . ARG A 1 193 ? 14.237 -9.134 -7.337 1.00 78.44 193 ARG A O 1
ATOM 1535 N N . THR A 1 194 ? 14.118 -10.083 -5.302 1.00 69.88 194 THR A N 1
ATOM 1536 C CA . THR A 1 194 ? 15.301 -10.942 -5.470 1.00 69.88 194 THR A CA 1
ATOM 1537 C C . THR A 1 194 ? 15.073 -12.127 -6.410 1.00 69.88 194 THR A C 1
ATOM 1539 O O . THR A 1 194 ? 16.029 -12.566 -7.044 1.00 69.88 194 THR A O 1
ATOM 1542 N N . SER A 1 195 ? 13.837 -12.627 -6.532 1.00 73.00 195 SER A N 1
ATOM 1543 C CA . SER A 1 195 ? 13.507 -13.811 -7.347 1.00 73.00 195 SER A CA 1
ATOM 1544 C C . SER A 1 195 ? 12.764 -13.521 -8.656 1.00 73.00 195 SER A C 1
ATOM 1546 O O . SER A 1 195 ? 12.858 -14.323 -9.581 1.00 73.00 195 SER A O 1
ATOM 1548 N N . VAL A 1 196 ? 12.039 -12.401 -8.754 1.00 87.19 196 VAL A N 1
ATOM 1549 C CA . VAL A 1 196 ? 11.206 -12.050 -9.920 1.00 87.19 196 VAL A CA 1
ATOM 1550 C C . VAL A 1 196 ? 11.662 -10.734 -10.542 1.00 87.19 196 VAL A C 1
ATOM 1552 O O . VAL A 1 196 ? 11.973 -10.692 -11.726 1.00 87.19 196 VAL A O 1
ATOM 1555 N N . ALA A 1 197 ? 11.744 -9.647 -9.774 1.00 79.50 197 ALA A N 1
ATOM 1556 C CA . ALA A 1 197 ? 11.823 -8.308 -10.364 1.00 79.50 197 ALA A CA 1
ATOM 1557 C C . ALA A 1 197 ? 13.145 -7.985 -11.096 1.00 79.50 197 ALA A C 1
ATOM 1559 O O . ALA A 1 197 ? 13.185 -7.058 -11.910 1.00 79.50 197 ALA A O 1
ATOM 1560 N N . HIS A 1 198 ? 14.200 -8.761 -10.821 1.00 71.94 198 HIS A N 1
ATOM 1561 C CA . HIS A 1 198 ? 15.486 -8.741 -11.526 1.00 71.94 198 HIS A CA 1
ATOM 1562 C C . HIS A 1 198 ? 15.754 -10.005 -12.384 1.00 71.94 198 HIS A C 1
ATOM 1564 O O . HIS A 1 198 ? 16.844 -10.103 -12.946 1.00 71.94 198 HIS A O 1
ATOM 1570 N N . ASP A 1 199 ? 14.828 -10.970 -12.513 1.00 71.25 199 ASP A N 1
ATOM 1571 C CA . ASP A 1 199 ? 15.006 -12.111 -13.440 1.00 71.25 199 ASP A CA 1
ATOM 1572 C C . ASP A 1 199 ? 14.874 -11.602 -14.889 1.00 71.25 199 ASP A C 1
ATOM 1574 O O . ASP A 1 199 ? 13.885 -10.961 -15.259 1.00 71.25 199 ASP A O 1
ATOM 1578 N N . TYR A 1 200 ? 15.882 -11.891 -15.717 1.00 71.62 200 TYR A N 1
ATOM 1579 C CA . TYR A 1 200 ? 15.924 -11.519 -17.134 1.00 71.62 200 TYR A CA 1
ATOM 1580 C C . TYR A 1 200 ? 14.695 -11.985 -17.937 1.00 71.62 200 TYR A C 1
ATOM 1582 O O . TYR A 1 200 ? 14.355 -11.355 -18.935 1.00 71.62 200 TYR A O 1
ATOM 1590 N N . LYS A 1 201 ? 14.001 -13.050 -17.507 1.00 81.25 201 LYS A N 1
ATOM 1591 C CA . LYS A 1 201 ? 12.770 -13.549 -18.153 1.00 81.25 201 LYS A CA 1
ATOM 1592 C C . LYS A 1 201 ? 11.615 -12.552 -18.129 1.00 81.25 201 LYS A C 1
ATOM 1594 O O . LYS A 1 201 ? 10.701 -12.677 -18.937 1.00 81.25 201 LYS A O 1
ATOM 1599 N N . TYR A 1 202 ? 11.644 -11.603 -17.197 1.00 87.38 202 TYR A N 1
ATOM 1600 C CA . TYR A 1 202 ? 10.639 -10.549 -17.059 1.00 87.38 202 TYR A CA 1
ATOM 1601 C C . TYR A 1 202 ? 11.192 -9.172 -17.456 1.00 87.38 202 TYR A C 1
ATOM 1603 O O . TYR A 1 202 ? 10.604 -8.144 -17.121 1.00 87.38 202 TYR A O 1
ATOM 1611 N N . MET A 1 203 ? 12.332 -9.148 -18.154 1.00 81.12 203 MET A N 1
ATOM 1612 C CA . MET A 1 203 ? 12.842 -7.953 -18.813 1.00 81.12 203 MET A CA 1
ATOM 1613 C C . MET A 1 203 ? 11.948 -7.590 -20.003 1.00 81.12 203 MET A C 1
ATOM 1615 O O . MET A 1 203 ? 11.464 -8.460 -20.726 1.00 81.12 203 MET A O 1
ATOM 1619 N N . ASP A 1 204 ? 11.746 -6.295 -20.210 1.00 83.06 204 ASP A N 1
ATOM 1620 C CA . ASP A 1 204 ? 11.009 -5.768 -21.353 1.00 83.06 204 ASP A CA 1
ATOM 1621 C C . ASP A 1 204 ? 11.793 -5.918 -22.676 1.00 83.06 204 ASP A C 1
ATOM 1623 O 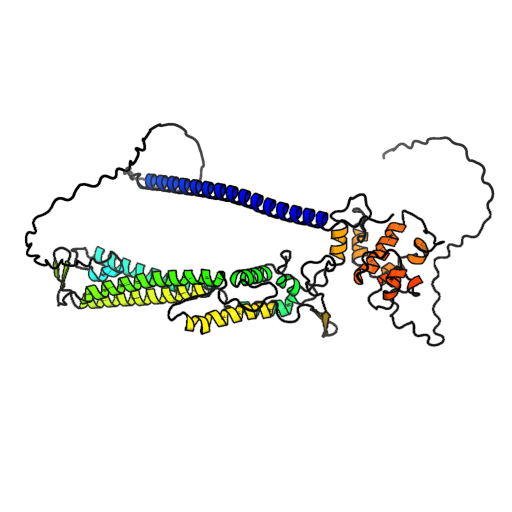O . ASP A 1 204 ? 13.025 -5.983 -22.681 1.00 83.06 204 ASP A O 1
ATOM 1627 N N . LEU A 1 205 ? 11.084 -5.837 -23.807 1.00 77.62 205 LEU A N 1
ATOM 1628 C CA . LEU A 1 205 ? 11.644 -5.506 -25.125 1.00 77.62 205 LEU A CA 1
ATOM 1629 C C . LEU A 1 205 ? 12.450 -4.188 -25.097 1.00 77.62 205 LEU A C 1
ATOM 1631 O O . LEU A 1 205 ? 13.375 -4.004 -25.885 1.00 77.62 205 LEU A O 1
ATOM 1635 N N . ALA A 1 206 ? 12.131 -3.285 -24.165 1.00 69.94 206 ALA A N 1
ATOM 1636 C CA . ALA A 1 206 ? 12.887 -2.071 -23.853 1.00 69.94 206 ALA A CA 1
ATOM 1637 C C . ALA A 1 206 ? 14.214 -2.276 -23.114 1.00 69.94 206 ALA A C 1
ATOM 1639 O O . ALA A 1 206 ? 14.884 -1.290 -22.801 1.00 69.94 206 ALA A O 1
ATOM 1640 N N . GLU A 1 207 ? 14.611 -3.521 -22.833 1.00 79.75 207 GLU A N 1
ATOM 1641 C CA . GLU A 1 207 ? 15.785 -3.836 -22.011 1.00 79.75 207 GLU A CA 1
ATOM 1642 C C . GLU A 1 207 ? 15.722 -3.137 -20.638 1.00 79.75 207 GLU A C 1
ATOM 1644 O O . GLU A 1 207 ? 16.748 -2.742 -20.081 1.00 79.75 207 GLU A O 1
ATOM 1649 N N . THR A 1 208 ? 14.512 -2.948 -20.101 1.00 78.44 208 THR A N 1
ATOM 1650 C CA . THR A 1 208 ? 14.246 -2.448 -18.746 1.00 78.44 208 THR A CA 1
ATOM 1651 C C . THR A 1 208 ? 13.856 -3.620 -17.849 1.00 78.44 208 THR A C 1
ATOM 1653 O O . THR A 1 208 ? 13.179 -4.557 -18.276 1.00 78.44 208 THR A O 1
ATOM 1656 N N . SER A 1 209 ? 14.316 -3.613 -16.596 1.00 82.50 209 SER A N 1
ATOM 1657 C CA . SER A 1 209 ? 13.940 -4.656 -15.634 1.00 82.50 209 SER A CA 1
ATOM 1658 C C . SER A 1 209 ? 12.522 -4.415 -15.108 1.00 82.50 209 SER A C 1
ATOM 1660 O O . SER A 1 209 ? 12.073 -3.267 -15.005 1.00 82.50 209 SER A O 1
ATOM 1662 N N . LEU A 1 210 ? 11.833 -5.492 -14.719 1.00 90.31 210 LEU A N 1
ATOM 1663 C CA . LEU A 1 210 ? 10.470 -5.437 -14.186 1.00 90.31 210 LEU A CA 1
ATOM 1664 C C . LEU A 1 210 ? 10.359 -4.477 -12.990 1.00 90.31 210 LEU A C 1
ATOM 1666 O O . LEU A 1 210 ? 9.412 -3.694 -12.920 1.00 90.31 210 LEU A O 1
ATOM 1670 N N . VAL A 1 211 ? 11.360 -4.476 -12.096 1.00 88.25 211 VAL A N 1
ATOM 1671 C CA . VAL A 1 211 ? 11.435 -3.520 -10.979 1.00 88.25 211 VAL A CA 1
ATOM 1672 C C . VAL A 1 211 ? 11.419 -2.068 -11.457 1.00 88.25 211 VAL A C 1
ATOM 1674 O O . VAL A 1 211 ? 10.652 -1.266 -10.932 1.00 88.25 211 VAL A O 1
ATOM 1677 N N . THR A 1 212 ? 12.195 -1.727 -12.488 1.00 84.94 212 THR A N 1
ATOM 1678 C CA . THR A 1 212 ? 12.298 -0.336 -12.953 1.00 84.94 212 THR A CA 1
ATOM 1679 C C . THR A 1 212 ? 10.986 0.152 -13.568 1.00 84.94 212 THR A C 1
ATOM 1681 O O . THR A 1 212 ? 10.636 1.324 -13.429 1.00 84.94 212 THR A O 1
ATOM 1684 N N . ARG A 1 213 ? 10.225 -0.743 -14.214 1.00 90.69 213 ARG A N 1
ATOM 1685 C CA . ARG A 1 213 ? 8.888 -0.434 -14.740 1.00 90.69 213 ARG A CA 1
ATOM 1686 C C . ARG A 1 213 ? 7.857 -0.251 -13.620 1.00 90.69 213 ARG A C 1
ATOM 1688 O O . ARG A 1 213 ? 7.206 0.794 -13.571 1.00 90.69 213 ARG A O 1
ATOM 1695 N N . VAL A 1 214 ? 7.785 -1.197 -12.674 1.00 92.19 214 VAL A N 1
ATOM 1696 C CA . VAL A 1 214 ? 6.932 -1.112 -11.468 1.00 92.19 214 VAL A CA 1
ATOM 1697 C C . VAL A 1 214 ? 7.169 0.204 -10.716 1.00 92.19 214 VAL A C 1
ATOM 1699 O O . VAL A 1 214 ? 6.224 0.933 -10.426 1.00 92.19 214 VAL A O 1
ATOM 1702 N N . CYS A 1 215 ? 8.430 0.550 -10.454 1.00 90.62 215 CYS A N 1
ATOM 1703 C CA . CYS A 1 215 ? 8.798 1.756 -9.712 1.00 90.62 215 CYS A CA 1
ATOM 1704 C C . CYS A 1 215 ? 8.554 3.060 -10.490 1.00 90.62 215 CYS A C 1
ATOM 1706 O O . CYS A 1 215 ? 8.363 4.108 -9.877 1.00 90.62 215 CYS A O 1
ATOM 1708 N N . SER A 1 216 ? 8.510 3.006 -11.827 1.00 88.31 216 SER A N 1
ATOM 1709 C CA . SER A 1 216 ? 8.111 4.146 -12.665 1.00 88.31 216 SER A CA 1
ATOM 1710 C C . SER A 1 216 ? 6.593 4.366 -12.756 1.00 88.31 216 SER A C 1
ATOM 1712 O O . SER A 1 216 ? 6.173 5.335 -13.384 1.00 88.31 216 SER A O 1
ATOM 1714 N N . GLY A 1 217 ? 5.776 3.511 -12.125 1.00 86.50 217 GLY A N 1
ATOM 1715 C CA . GLY A 1 217 ? 4.313 3.610 -12.173 1.00 86.50 217 GLY A CA 1
ATOM 1716 C C . GLY A 1 217 ? 3.718 3.211 -13.527 1.00 86.50 217 GLY A C 1
ATOM 1717 O O . GLY A 1 217 ? 2.680 3.735 -13.923 1.00 86.50 217 GLY A O 1
ATOM 1718 N N . ASP A 1 218 ? 4.385 2.320 -14.263 1.00 86.88 218 ASP A N 1
ATOM 1719 C CA . ASP A 1 218 ? 3.895 1.844 -15.554 1.00 86.88 218 ASP A CA 1
ATOM 1720 C C . ASP A 1 218 ? 2.634 0.972 -15.373 1.00 86.88 218 ASP A C 1
ATOM 1722 O O . ASP A 1 218 ? 2.659 -0.097 -14.761 1.00 86.88 218 ASP A O 1
ATOM 1726 N N . GLY A 1 219 ? 1.507 1.447 -15.910 1.00 79.06 219 GLY A N 1
ATOM 1727 C CA . GLY A 1 219 ? 0.209 0.775 -15.820 1.00 79.06 219 GLY A CA 1
ATOM 1728 C C . GLY A 1 219 ? 0.050 -0.448 -16.733 1.00 79.06 219 GLY A C 1
ATOM 1729 O O . GLY A 1 219 ? -0.938 -1.167 -16.606 1.00 79.06 219 GLY A O 1
ATOM 1730 N N . ALA A 1 220 ? 0.991 -0.719 -17.645 1.00 82.12 220 ALA A N 1
ATOM 1731 C CA . ALA A 1 220 ? 0.900 -1.822 -18.607 1.00 82.12 220 ALA A CA 1
ATOM 1732 C C . ALA A 1 220 ? 1.390 -3.186 -18.060 1.00 82.12 220 ALA A C 1
ATOM 1734 O O . ALA A 1 220 ? 1.563 -4.141 -18.823 1.00 82.12 220 ALA A O 1
ATOM 1735 N N . LEU A 1 221 ? 1.650 -3.310 -16.751 1.00 85.19 221 LEU A N 1
ATOM 1736 C CA . LEU A 1 221 ? 2.258 -4.507 -16.157 1.00 85.19 221 LEU A CA 1
ATOM 1737 C C . LEU A 1 221 ? 1.240 -5.578 -15.763 1.00 85.19 221 LEU A C 1
ATOM 1739 O O . LEU A 1 221 ? 0.845 -5.686 -14.607 1.00 85.19 221 LEU A O 1
ATOM 1743 N N . ILE A 1 222 ? 0.947 -6.481 -16.699 1.00 83.62 222 ILE A N 1
ATOM 1744 C CA . ILE A 1 222 ? 0.112 -7.672 -16.461 1.00 83.62 222 ILE A CA 1
ATOM 1745 C C . ILE A 1 222 ? 0.675 -8.561 -15.328 1.00 83.62 222 ILE A C 1
ATOM 1747 O O . ILE A 1 222 ? -0.088 -9.116 -14.538 1.00 83.62 222 ILE A O 1
ATOM 1751 N N . LEU A 1 223 ? 2.005 -8.691 -15.218 1.00 83.38 223 LEU A N 1
ATOM 1752 C CA . LEU A 1 223 ? 2.657 -9.661 -14.322 1.00 83.38 223 LEU A CA 1
ATOM 1753 C C . LEU A 1 223 ? 3.021 -9.118 -12.922 1.00 83.38 223 LEU A C 1
ATOM 1755 O O . LEU A 1 223 ? 3.553 -9.855 -12.095 1.00 83.38 223 LEU A O 1
ATOM 1759 N N . SER A 1 224 ? 2.793 -7.833 -12.632 1.00 88.75 224 SER A N 1
ATOM 1760 C CA . SER A 1 224 ? 3.095 -7.240 -11.309 1.00 88.75 224 SER A CA 1
ATOM 1761 C C . SER A 1 224 ? 2.155 -6.089 -10.933 1.00 88.75 224 SER A C 1
ATOM 1763 O O . SER A 1 224 ? 2.536 -5.158 -10.225 1.00 88.75 224 SER A O 1
ATOM 1765 N N . THR A 1 225 ? 0.894 -6.177 -11.372 1.00 89.00 225 THR A N 1
ATOM 1766 C CA . THR A 1 225 ? -0.172 -5.216 -11.042 1.00 89.00 225 THR A CA 1
ATOM 1767 C C . THR A 1 225 ? -0.312 -4.987 -9.534 1.00 89.00 225 THR A C 1
ATOM 1769 O O . THR A 1 225 ? -0.538 -3.860 -9.113 1.00 89.00 225 THR A O 1
ATOM 1772 N N . ILE A 1 226 ? -0.142 -6.027 -8.706 1.00 85.94 226 ILE A N 1
ATOM 1773 C CA . ILE A 1 226 ? -0.241 -5.930 -7.236 1.00 85.94 226 ILE A CA 1
ATOM 1774 C C . ILE A 1 226 ? 0.877 -5.039 -6.671 1.00 85.94 226 ILE A C 1
ATOM 1776 O O . ILE A 1 226 ? 0.620 -4.174 -5.844 1.00 85.94 226 ILE A O 1
ATOM 1780 N N . GLN A 1 227 ? 2.115 -5.205 -7.139 1.00 89.75 227 GLN A N 1
ATOM 1781 C CA . GLN A 1 227 ? 3.258 -4.413 -6.684 1.00 89.75 227 GLN A CA 1
ATOM 1782 C C . GLN A 1 227 ? 3.184 -2.967 -7.192 1.00 89.75 227 GLN A C 1
ATOM 1784 O O . GLN A 1 227 ? 3.466 -2.042 -6.433 1.00 89.75 227 GLN A O 1
ATOM 1789 N N . ALA A 1 228 ? 2.759 -2.764 -8.444 1.00 89.38 228 ALA A N 1
ATOM 1790 C CA . ALA A 1 228 ? 2.563 -1.433 -9.019 1.00 89.38 228 ALA A CA 1
ATOM 1791 C C . ALA A 1 228 ? 1.467 -0.648 -8.275 1.00 89.38 228 ALA A C 1
ATOM 1793 O O . ALA A 1 228 ? 1.719 0.460 -7.806 1.00 89.38 228 ALA A O 1
ATOM 1794 N N . THR A 1 229 ? 0.288 -1.253 -8.081 1.00 86.38 229 THR A N 1
ATOM 1795 C CA . THR A 1 229 ? -0.822 -0.639 -7.328 1.00 86.38 229 THR A CA 1
ATOM 1796 C C . THR A 1 229 ? -0.474 -0.402 -5.858 1.00 86.38 229 THR A C 1
ATOM 1798 O O . THR A 1 229 ? -0.855 0.631 -5.315 1.00 86.38 229 THR A O 1
ATOM 1801 N N . LEU A 1 230 ? 0.304 -1.281 -5.215 1.00 85.00 230 LEU A N 1
ATOM 1802 C CA . LEU A 1 230 ? 0.801 -1.060 -3.851 1.00 85.00 230 LEU A CA 1
ATOM 1803 C C . LEU A 1 230 ? 1.733 0.162 -3.766 1.00 85.00 230 LEU A C 1
ATOM 1805 O O . LEU A 1 230 ? 1.566 0.998 -2.880 1.00 85.00 230 LEU A O 1
ATOM 1809 N N . ILE A 1 231 ? 2.691 0.304 -4.688 1.00 86.62 231 ILE A N 1
ATOM 1810 C CA . ILE A 1 231 ? 3.592 1.471 -4.731 1.00 86.62 231 ILE A CA 1
ATOM 1811 C C . ILE A 1 231 ? 2.818 2.753 -5.052 1.00 86.62 231 ILE A C 1
ATOM 1813 O O . ILE A 1 231 ? 3.074 3.788 -4.437 1.00 86.62 231 ILE A O 1
ATOM 1817 N N . GLU A 1 232 ? 1.844 2.695 -5.961 1.00 89.00 232 GLU A N 1
ATOM 1818 C CA . GLU A 1 232 ? 0.948 3.814 -6.256 1.00 89.00 232 GLU A CA 1
ATOM 1819 C C . GLU A 1 232 ? 0.144 4.231 -5.012 1.00 89.00 232 GLU A C 1
ATOM 1821 O O . GLU A 1 232 ? 0.109 5.411 -4.665 1.00 89.00 232 GLU A O 1
ATOM 1826 N N . GLN A 1 233 ? -0.438 3.271 -4.286 1.00 83.38 233 GLN A N 1
ATOM 1827 C CA . GLN A 1 233 ? -1.152 3.519 -3.032 1.00 83.38 233 GLN A CA 1
ATOM 1828 C C . GLN A 1 233 ? -0.238 4.130 -1.963 1.00 83.38 233 GLN A C 1
ATOM 1830 O O . GLN A 1 233 ? -0.637 5.102 -1.325 1.00 83.38 233 GLN A O 1
ATOM 1835 N N . ILE A 1 234 ? 0.993 3.632 -1.797 1.00 83.94 234 ILE A N 1
ATOM 1836 C CA . ILE A 1 234 ? 1.987 4.201 -0.869 1.00 83.94 234 ILE A CA 1
ATOM 1837 C C . ILE A 1 234 ? 2.342 5.642 -1.267 1.00 83.94 234 ILE A C 1
ATOM 1839 O O . ILE A 1 234 ? 2.318 6.533 -0.415 1.00 83.94 234 ILE A O 1
ATOM 1843 N N . ASN A 1 235 ? 2.621 5.896 -2.549 1.00 88.19 235 ASN A N 1
ATOM 1844 C CA . ASN A 1 235 ? 2.954 7.231 -3.050 1.00 88.19 235 ASN A CA 1
ATOM 1845 C C . ASN A 1 235 ? 1.785 8.212 -2.868 1.00 88.19 235 ASN A C 1
ATOM 1847 O O . ASN A 1 235 ? 1.995 9.312 -2.365 1.00 88.19 235 ASN A O 1
ATOM 1851 N N . ASN A 1 236 ? 0.552 7.805 -3.181 1.00 85.94 236 ASN A N 1
ATOM 1852 C CA . ASN A 1 236 ? -0.649 8.621 -2.985 1.00 85.94 236 ASN A CA 1
ATOM 1853 C C . ASN A 1 236 ? -0.947 8.879 -1.497 1.00 85.94 236 ASN A C 1
ATOM 1855 O O . ASN A 1 236 ? -1.313 9.993 -1.117 1.00 85.94 236 ASN A O 1
ATOM 1859 N N . TYR A 1 237 ? -0.756 7.873 -0.639 1.00 81.88 237 TYR A N 1
ATOM 1860 C CA . TYR A 1 237 ? -0.991 7.968 0.802 1.00 81.88 237 TYR A CA 1
ATOM 1861 C C . TYR A 1 237 ? 0.010 8.912 1.494 1.00 81.88 237 TYR A C 1
ATOM 1863 O O . TYR A 1 237 ? -0.387 9.802 2.256 1.00 81.88 237 TYR A O 1
ATOM 1871 N N . LEU A 1 238 ? 1.305 8.745 1.198 1.00 84.00 238 LEU A N 1
ATOM 1872 C CA . LEU A 1 238 ? 2.405 9.541 1.758 1.00 84.00 238 LEU A CA 1
ATOM 1873 C C . LEU A 1 238 ? 2.654 10.864 1.011 1.00 84.00 238 LEU A C 1
ATOM 1875 O O . LEU A 1 238 ? 3.380 11.710 1.524 1.00 84.00 238 LEU A O 1
ATOM 1879 N N . ARG A 1 239 ? 2.039 11.058 -0.165 1.00 87.69 239 ARG A N 1
ATOM 1880 C CA . ARG A 1 239 ? 2.288 12.164 -1.113 1.00 87.69 239 ARG A CA 1
ATOM 1881 C C . ARG A 1 239 ? 3.726 12.211 -1.656 1.00 87.69 239 ARG A C 1
ATOM 1883 O O . ARG A 1 239 ? 4.256 13.287 -1.915 1.00 87.69 239 ARG A O 1
ATOM 1890 N N . LEU A 1 240 ? 4.351 11.049 -1.833 1.00 85.81 240 LEU A N 1
ATOM 1891 C CA . LEU A 1 240 ? 5.701 10.941 -2.392 1.00 85.81 240 LEU A CA 1
ATOM 1892 C C . LEU A 1 240 ? 5.678 11.052 -3.921 1.00 85.81 240 LEU A C 1
ATOM 1894 O O . LEU A 1 240 ? 4.862 10.406 -4.579 1.00 85.81 240 LEU A O 1
ATOM 1898 N N . GLY A 1 241 ? 6.644 11.777 -4.491 1.00 86.75 241 GLY A N 1
ATOM 1899 C CA . GLY A 1 241 ? 7.032 11.597 -5.891 1.00 86.75 241 GLY A CA 1
ATOM 1900 C C . GLY A 1 241 ? 7.533 10.172 -6.178 1.00 86.75 241 GLY A C 1
ATOM 1901 O O . GLY A 1 241 ? 7.927 9.427 -5.273 1.00 86.75 241 GLY A O 1
ATOM 1902 N N . THR A 1 242 ? 7.548 9.779 -7.452 1.00 84.62 242 THR A N 1
ATOM 1903 C CA . THR A 1 242 ? 8.039 8.456 -7.886 1.00 84.62 242 THR A CA 1
ATOM 1904 C C . THR A 1 242 ? 9.505 8.232 -7.501 1.00 84.62 242 THR A C 1
ATOM 1906 O O . THR A 1 242 ? 9.865 7.146 -7.054 1.00 84.62 242 THR A O 1
ATOM 1909 N N . ASP A 1 243 ? 10.316 9.284 -7.587 1.00 82.38 243 ASP A N 1
ATOM 1910 C CA . ASP A 1 243 ? 11.744 9.356 -7.263 1.00 82.38 243 ASP A CA 1
ATOM 1911 C C . ASP A 1 243 ? 12.048 9.811 -5.821 1.00 82.38 243 ASP A C 1
ATOM 1913 O O . ASP A 1 243 ? 13.193 9.730 -5.373 1.00 82.38 243 ASP A O 1
ATOM 1917 N N . GLN A 1 244 ? 11.041 10.270 -5.073 1.00 85.12 244 GLN A N 1
ATOM 1918 C CA . GLN A 1 244 ? 11.210 10.792 -3.715 1.00 85.12 244 GLN A CA 1
ATOM 1919 C C . GLN A 1 244 ? 11.034 9.699 -2.655 1.00 85.12 244 GLN A C 1
ATOM 1921 O O . GLN A 1 244 ? 10.011 9.011 -2.604 1.00 85.12 244 GLN A O 1
ATOM 1926 N N . PHE A 1 245 ? 12.020 9.582 -1.765 1.00 84.00 245 PHE A N 1
ATOM 1927 C CA . PHE A 1 245 ? 11.998 8.678 -0.607 1.00 84.00 245 PHE A CA 1
ATOM 1928 C C . PHE A 1 245 ? 11.902 9.433 0.731 1.00 84.00 245 PHE A C 1
ATOM 1930 O O . PHE A 1 245 ? 11.603 8.825 1.754 1.00 84.00 245 PHE A O 1
ATOM 1937 N N . GLU A 1 246 ? 12.110 10.754 0.734 1.00 82.50 246 GLU A N 1
ATOM 1938 C CA . GLU A 1 246 ? 11.921 11.588 1.923 1.00 82.50 246 GLU A CA 1
ATOM 1939 C C . GLU A 1 246 ? 10.432 11.883 2.140 1.00 82.50 246 GLU A C 1
ATOM 1941 O O . GLU A 1 246 ? 9.748 12.398 1.257 1.00 82.50 246 GLU A O 1
ATOM 1946 N N . GLN A 1 247 ? 9.928 11.536 3.325 1.00 79.44 247 GLN A N 1
ATOM 1947 C CA . GLN A 1 247 ? 8.521 11.682 3.684 1.00 79.44 247 GLN A CA 1
ATOM 1948 C C . GLN A 1 247 ? 8.196 13.103 4.169 1.00 79.44 247 GLN A C 1
ATOM 1950 O O . GLN A 1 247 ? 8.719 13.559 5.189 1.00 79.44 247 GLN A O 1
ATOM 1955 N N . ASP A 1 248 ? 7.222 13.747 3.522 1.00 80.19 248 ASP A N 1
ATOM 1956 C CA . ASP A 1 248 ? 6.556 14.934 4.062 1.00 80.19 248 ASP A CA 1
ATOM 1957 C C . ASP A 1 248 ? 5.800 14.579 5.357 1.00 80.19 248 ASP A C 1
ATOM 1959 O O . ASP A 1 248 ? 4.967 13.668 5.392 1.00 80.19 248 ASP A O 1
ATOM 1963 N N . GLN A 1 249 ? 6.038 15.338 6.433 1.00 76.69 249 GLN A N 1
ATOM 1964 C CA . GLN A 1 249 ? 5.512 15.034 7.778 1.00 76.69 249 GLN A CA 1
ATOM 1965 C C . GLN A 1 249 ? 3.971 14.979 7.864 1.00 76.69 249 GLN A C 1
ATOM 1967 O O . GLN A 1 249 ? 3.429 14.419 8.816 1.00 76.69 249 GLN A O 1
ATOM 1972 N N . PHE A 1 250 ? 3.260 15.542 6.880 1.00 77.50 250 PHE A N 1
ATOM 1973 C CA . PHE A 1 250 ? 1.799 15.659 6.860 1.00 77.50 250 PHE A CA 1
ATOM 1974 C C . PHE A 1 250 ? 1.187 15.296 5.495 1.00 77.50 250 PHE A C 1
ATOM 1976 O O . PHE A 1 250 ? 0.453 16.082 4.893 1.00 77.50 250 PHE A O 1
ATOM 1983 N N . GLY A 1 251 ? 1.466 14.080 5.012 1.00 83.31 251 GLY A N 1
ATOM 1984 C CA . GLY A 1 251 ? 0.745 13.488 3.878 1.00 83.31 251 GLY A CA 1
ATOM 1985 C C . GLY A 1 251 ? -0.783 13.431 4.105 1.00 83.31 251 GLY A C 1
ATOM 1986 O O . GLY A 1 251 ? -1.235 13.287 5.247 1.00 83.31 251 GLY A O 1
ATOM 1987 N N . PRO A 1 252 ? -1.608 13.535 3.044 1.00 84.12 252 PRO A N 1
ATOM 1988 C CA . PRO A 1 252 ? -3.063 13.605 3.158 1.00 84.12 252 PRO A CA 1
ATOM 1989 C C . PRO A 1 252 ? -3.670 12.281 3.631 1.00 84.12 252 PRO A C 1
ATOM 1991 O O . PRO A 1 252 ? -4.651 12.312 4.369 1.00 84.12 252 PRO A O 1
ATOM 1994 N N . GLY A 1 253 ? -3.071 11.137 3.275 1.00 81.62 253 GLY A N 1
ATOM 1995 C CA . GLY A 1 253 ? -3.457 9.831 3.805 1.00 81.62 253 GLY A CA 1
ATOM 1996 C C . GLY A 1 253 ? -3.285 9.787 5.321 1.00 81.62 253 GLY A C 1
ATOM 1997 O O . GLY A 1 253 ? -4.249 9.530 6.040 1.00 81.62 253 GLY A O 1
ATOM 1998 N N . THR A 1 254 ? -2.102 10.180 5.807 1.00 80.94 254 THR A N 1
ATOM 1999 C CA . THR A 1 254 ? -1.820 10.331 7.241 1.00 80.94 254 THR A CA 1
ATOM 2000 C C . THR A 1 254 ? -2.806 11.281 7.915 1.00 80.94 254 THR A C 1
ATOM 2002 O O . THR A 1 254 ? -3.361 10.926 8.944 1.00 80.94 254 THR A O 1
ATOM 2005 N N . LEU A 1 255 ? -3.096 12.459 7.354 1.00 83.75 255 LEU A N 1
ATOM 2006 C CA . LEU A 1 255 ? -4.058 13.403 7.945 1.00 83.75 255 LEU A CA 1
ATOM 2007 C C . LEU A 1 255 ? -5.516 12.914 7.935 1.00 83.75 255 LEU A C 1
ATOM 2009 O O . LEU A 1 255 ? -6.256 13.233 8.865 1.00 83.75 255 LEU A O 1
ATOM 2013 N N . LEU A 1 256 ? -5.942 12.164 6.916 1.00 83.44 256 LEU A N 1
ATOM 2014 C CA . LEU A 1 256 ? -7.280 11.568 6.866 1.00 83.44 256 LEU A CA 1
ATOM 2015 C C . LEU A 1 256 ? -7.413 10.487 7.932 1.00 83.44 256 LEU A C 1
ATOM 2017 O O . LEU A 1 256 ? -8.325 10.565 8.755 1.00 83.44 256 LEU A O 1
ATOM 2021 N N . CYS A 1 257 ? -6.474 9.536 7.917 1.00 80.06 257 CYS A N 1
ATOM 2022 C CA . CYS A 1 257 ? -6.310 8.503 8.927 1.00 80.06 257 CYS A CA 1
ATOM 2023 C C . CYS A 1 257 ? -6.391 9.154 10.315 1.00 80.06 257 CYS A C 1
ATOM 2025 O O . CYS A 1 257 ? -7.431 9.053 10.955 1.00 80.06 257 CYS A O 1
ATOM 2027 N N . MET A 1 258 ? -5.362 9.924 10.694 1.00 80.81 258 MET A N 1
ATOM 2028 C CA . MET A 1 258 ? -5.443 11.191 11.418 1.00 80.81 258 MET A CA 1
ATOM 2029 C C . MET A 1 258 ? -6.732 11.426 12.247 1.00 80.81 258 MET A C 1
ATOM 2031 O O . MET A 1 258 ? -6.833 11.287 13.466 1.00 80.81 258 MET A O 1
ATOM 2035 N N . LEU A 1 259 ? -7.775 11.816 11.517 1.00 84.25 259 LEU A N 1
ATOM 2036 C CA . LEU A 1 259 ? -9.080 12.217 12.029 1.00 84.25 259 LEU A CA 1
ATOM 2037 C C . LEU A 1 259 ? -10.001 11.033 12.372 1.00 84.25 259 LEU A C 1
ATOM 2039 O O . LEU A 1 259 ? -10.732 11.119 13.359 1.00 84.25 259 LEU A O 1
ATOM 2043 N N . CYS A 1 260 ? -9.956 9.928 11.621 1.00 84.31 260 CYS A N 1
ATOM 2044 C CA . CYS A 1 260 ? -10.741 8.710 11.873 1.00 84.31 260 CYS A CA 1
ATOM 2045 C C . CYS A 1 260 ? -10.497 8.142 13.280 1.00 84.31 260 CYS A C 1
ATOM 2047 O O . CYS A 1 260 ? -11.431 7.703 13.949 1.00 84.31 260 CYS A O 1
ATOM 2049 N N . ILE A 1 261 ? -9.259 8.220 13.768 1.00 82.38 261 ILE A N 1
ATOM 2050 C CA . ILE A 1 261 ? -8.880 7.798 15.122 1.00 82.38 261 ILE A CA 1
ATOM 2051 C C . ILE A 1 261 ? -9.456 8.700 16.167 1.00 82.38 261 ILE A C 1
ATOM 2053 O O . ILE A 1 261 ? -9.959 8.233 17.184 1.00 82.38 261 ILE A O 1
ATOM 2057 N N . LEU A 1 262 ? -9.273 9.999 15.962 1.00 83.62 262 LEU A N 1
ATOM 2058 C CA . LEU A 1 262 ? -9.683 10.994 16.922 1.00 83.62 262 LEU A CA 1
ATOM 2059 C C . LEU A 1 262 ? -11.206 10.917 17.061 1.00 83.62 262 LEU A C 1
ATOM 2061 O O . LEU A 1 262 ? -11.712 10.905 18.177 1.00 83.62 262 LEU A O 1
ATOM 2065 N N . LEU A 1 263 ? -11.917 10.703 15.951 1.00 88.56 263 LEU A N 1
ATOM 2066 C CA . LEU A 1 263 ? -13.338 10.381 15.925 1.00 88.56 263 LEU A CA 1
ATOM 2067 C C . LEU A 1 263 ? -13.665 9.072 16.669 1.00 88.56 263 LEU A C 1
ATOM 2069 O O . LEU A 1 263 ? -14.475 9.108 17.592 1.00 88.56 263 LEU A O 1
ATOM 2073 N N . TRP A 1 264 ? -13.018 7.943 16.346 1.00 91.62 264 TRP A N 1
ATOM 2074 C CA . TRP A 1 264 ? -13.233 6.653 17.029 1.00 91.62 264 TRP A CA 1
ATOM 2075 C C . TRP A 1 264 ? -12.992 6.744 18.543 1.00 91.62 264 TRP A C 1
ATOM 2077 O O . TRP A 1 264 ? -13.825 6.342 19.355 1.00 91.62 264 TRP A O 1
ATOM 2087 N N . SER A 1 265 ? -11.879 7.359 18.932 1.00 88.50 265 SER A N 1
ATOM 2088 C CA . SER A 1 265 ? -11.472 7.561 20.321 1.00 88.50 265 SER A CA 1
ATOM 2089 C C . SER A 1 265 ? -12.439 8.481 21.061 1.00 88.50 265 SER A C 1
ATOM 2091 O O . SER A 1 265 ? -12.757 8.210 22.214 1.00 88.50 265 SER A O 1
ATOM 2093 N N . LEU A 1 266 ? -12.967 9.527 20.413 1.00 89.06 266 LEU A N 1
ATOM 2094 C CA . LEU A 1 266 ? -14.027 10.369 20.977 1.00 89.06 266 LEU A CA 1
ATOM 2095 C C . LEU A 1 266 ? -15.358 9.613 21.109 1.00 89.06 266 LEU A C 1
ATOM 2097 O O . LEU A 1 266 ? -16.056 9.797 22.108 1.00 89.06 266 LEU A O 1
ATOM 2101 N N . CYS A 1 267 ? -15.699 8.730 20.165 1.00 92.00 267 CYS A N 1
ATOM 2102 C CA . CYS A 1 267 ? -16.870 7.856 20.268 1.00 92.00 267 CYS A CA 1
ATOM 2103 C C . CYS A 1 267 ? -16.770 6.908 21.475 1.00 92.00 267 CYS A C 1
ATOM 2105 O O . CYS A 1 267 ? -17.739 6.788 22.225 1.00 92.00 267 CYS A O 1
ATOM 2107 N N . VAL A 1 268 ? -15.605 6.300 21.733 1.00 93.31 268 VAL A N 1
ATOM 2108 C CA . VAL A 1 268 ? -15.415 5.467 22.937 1.00 93.31 268 VAL A CA 1
ATOM 2109 C C . VAL A 1 268 ? -15.242 6.316 24.209 1.00 93.31 268 VAL A C 1
ATOM 2111 O O . VAL A 1 268 ? -15.709 5.934 25.279 1.00 93.31 268 VAL A O 1
ATOM 2114 N N . PHE A 1 269 ? -14.660 7.515 24.128 1.00 91.88 269 PHE A N 1
ATOM 2115 C CA . PHE A 1 269 ? -14.578 8.429 25.274 1.00 91.88 269 PHE A CA 1
ATOM 2116 C C . PHE A 1 269 ? -15.955 8.931 25.721 1.00 91.88 269 PHE A C 1
ATOM 2118 O O . PHE A 1 269 ? -16.195 9.083 26.921 1.00 91.88 269 PHE A O 1
ATOM 2125 N N . LYS A 1 270 ? -16.892 9.121 24.779 1.00 93.19 270 LYS A N 1
ATOM 2126 C CA . LYS A 1 270 ? -18.306 9.338 25.097 1.00 93.19 270 LYS A CA 1
ATOM 2127 C C . LYS A 1 270 ? -18.817 8.190 25.974 1.00 93.19 270 LYS A C 1
ATOM 2129 O O . LYS A 1 270 ? -19.292 8.458 27.072 1.00 93.19 270 LYS A O 1
ATOM 2134 N N . GLU A 1 271 ? -18.643 6.937 25.555 1.00 95.12 271 GLU A N 1
ATOM 2135 C CA . GLU A 1 271 ? -19.047 5.756 26.337 1.00 95.12 271 GLU A CA 1
ATOM 2136 C C . GLU A 1 271 ? -18.415 5.739 27.746 1.00 95.12 271 GLU A C 1
ATOM 2138 O O . GLU A 1 271 ? -19.135 5.612 28.737 1.00 95.12 271 GLU A O 1
ATOM 2143 N N . PHE A 1 272 ? -17.105 5.988 27.883 1.00 95.12 272 PHE A N 1
ATOM 2144 C CA . PHE A 1 272 ? -16.466 6.110 29.204 1.00 95.12 272 PHE A CA 1
ATOM 2145 C C . PHE A 1 272 ? -17.084 7.215 30.074 1.00 95.12 272 PHE A C 1
ATOM 2147 O O . PHE A 1 272 ? -17.271 7.015 31.276 1.00 95.12 272 PHE A O 1
ATOM 2154 N N . ARG A 1 273 ? -17.452 8.363 29.488 1.00 94.44 273 ARG A N 1
ATOM 2155 C CA . ARG A 1 273 ? -18.151 9.445 30.197 1.00 94.44 273 ARG A CA 1
ATOM 2156 C C . ARG A 1 273 ? -19.553 9.025 30.649 1.00 94.44 273 ARG A C 1
ATOM 2158 O O . ARG A 1 273 ? -19.919 9.351 31.777 1.00 94.44 273 ARG A O 1
ATOM 2165 N N . HIS A 1 274 ? -20.319 8.302 29.827 1.00 93.50 274 HIS A N 1
ATOM 2166 C CA . HIS A 1 274 ? -21.626 7.760 30.231 1.00 93.50 274 HIS A CA 1
ATOM 2167 C C . HIS A 1 274 ? -21.479 6.804 31.428 1.00 93.50 274 HIS A C 1
ATOM 2169 O O . HIS A 1 274 ? -22.203 6.938 32.416 1.00 93.50 274 HIS A O 1
ATOM 2175 N N . ILE A 1 275 ? -20.483 5.910 31.402 1.00 95.25 275 ILE A N 1
ATOM 2176 C CA . ILE A 1 275 ? -20.193 5.004 32.525 1.00 95.25 275 ILE A CA 1
ATOM 2177 C C . ILE A 1 275 ? -19.798 5.784 33.785 1.00 95.25 275 ILE A C 1
ATOM 2179 O O . ILE A 1 275 ? -20.317 5.512 34.867 1.00 95.25 275 ILE A O 1
ATOM 2183 N N . TRP A 1 276 ? -18.906 6.770 33.655 1.00 95.69 276 TRP A N 1
ATOM 2184 C CA . TRP A 1 276 ? -18.459 7.592 34.779 1.00 95.69 276 TRP A CA 1
ATOM 2185 C C . TRP A 1 276 ? -19.620 8.336 35.448 1.00 95.69 276 TRP A C 1
ATOM 2187 O O . TRP A 1 276 ? -19.740 8.301 36.670 1.00 95.69 276 TRP A O 1
ATOM 2197 N N . LEU A 1 277 ? -20.507 8.956 34.662 1.00 93.38 277 LEU A N 1
ATOM 2198 C CA . LEU A 1 277 ? -21.688 9.651 35.182 1.00 93.38 277 LEU A CA 1
ATOM 2199 C C . LEU A 1 277 ? -22.660 8.686 35.879 1.00 93.38 277 LEU A C 1
ATOM 2201 O O . LEU A 1 277 ? -23.141 8.994 36.968 1.00 93.38 277 LEU A O 1
ATOM 2205 N N . ALA A 1 278 ? -22.891 7.496 35.316 1.00 93.56 278 ALA A N 1
ATOM 2206 C CA . ALA A 1 278 ? -23.741 6.476 35.932 1.00 93.56 278 ALA A CA 1
ATOM 2207 C C . ALA A 1 278 ? -23.163 5.949 37.263 1.00 93.56 278 ALA A C 1
ATOM 2209 O O . ALA A 1 278 ? -23.899 5.770 38.238 1.00 93.56 278 ALA A O 1
ATOM 2210 N N . VAL A 1 279 ? -21.842 5.743 37.336 1.00 95.50 279 VAL A N 1
ATOM 2211 C CA . VAL A 1 279 ? -21.145 5.352 38.573 1.00 95.50 279 VAL A CA 1
ATOM 2212 C C . VAL A 1 279 ? -21.167 6.486 39.600 1.00 95.50 279 VAL A C 1
ATOM 2214 O O . VAL A 1 279 ? -21.493 6.228 40.757 1.00 95.50 279 VAL A O 1
ATOM 2217 N N . ALA A 1 280 ? -20.902 7.733 39.200 1.00 95.44 280 ALA A N 1
ATOM 2218 C CA . ALA A 1 280 ? -20.956 8.898 40.083 1.00 95.44 280 ALA A CA 1
ATOM 2219 C C . ALA A 1 280 ? -22.367 9.118 40.664 1.00 95.44 280 ALA A C 1
ATOM 2221 O O . ALA A 1 280 ? -22.513 9.293 41.874 1.00 95.44 280 ALA A O 1
ATOM 2222 N N . GLY A 1 281 ? -23.413 9.006 39.837 1.00 93.12 281 GLY A N 1
ATOM 2223 C CA . GLY A 1 281 ? -24.808 9.042 40.286 1.00 93.12 281 GLY A CA 1
ATOM 2224 C C . GLY A 1 281 ? -25.108 7.949 41.316 1.00 93.12 281 GLY A C 1
ATOM 2225 O O . GLY A 1 281 ? -25.570 8.240 42.420 1.00 93.12 281 GLY A O 1
ATOM 2226 N N . ALA A 1 282 ? -24.745 6.695 41.026 1.00 94.75 282 ALA A N 1
ATOM 2227 C CA . ALA A 1 282 ? -24.900 5.589 41.974 1.00 94.75 282 ALA A CA 1
ATOM 2228 C C . ALA A 1 282 ? -24.068 5.764 43.264 1.00 94.75 282 ALA A C 1
ATOM 2230 O O . ALA A 1 282 ? -24.475 5.306 44.335 1.00 94.75 282 ALA A O 1
ATOM 2231 N N . MET A 1 283 ? -22.915 6.438 43.186 1.00 96.06 283 MET A N 1
ATOM 2232 C CA . MET A 1 283 ? -22.081 6.783 44.339 1.00 96.06 283 MET A CA 1
ATOM 2233 C C . MET A 1 283 ? -22.679 7.888 45.214 1.00 96.06 283 MET A C 1
ATOM 2235 O O . MET A 1 283 ? -22.351 7.913 46.400 1.00 96.06 283 MET A O 1
ATOM 2239 N N . ASN A 1 284 ? -23.590 8.724 44.714 1.00 95.38 284 ASN A N 1
ATOM 2240 C CA . ASN A 1 284 ? -24.284 9.727 45.529 1.00 95.38 284 ASN A CA 1
ATOM 2241 C C . ASN A 1 284 ? -25.494 9.150 46.290 1.00 95.38 284 ASN A C 1
ATOM 2243 O O . ASN A 1 284 ? -25.787 9.598 47.397 1.00 95.38 284 ASN A O 1
ATOM 2247 N N . ILE A 1 285 ? -26.136 8.087 45.788 1.00 95.81 285 ILE A N 1
ATOM 2248 C CA . ILE A 1 285 ? -27.306 7.466 46.444 1.00 95.81 285 ILE A CA 1
ATOM 2249 C C . ILE A 1 285 ? -26.935 6.904 47.842 1.00 95.81 285 ILE A C 1
ATOM 2251 O O . ILE A 1 285 ? -25.932 6.187 47.974 1.00 95.81 285 ILE A O 1
ATOM 2255 N N . PRO A 1 286 ? -27.722 7.156 48.909 1.00 96.88 286 PRO A N 1
ATOM 2256 C CA . PRO A 1 286 ? -27.494 6.585 50.240 1.00 96.88 286 PRO A CA 1
ATOM 2257 C C . PRO A 1 286 ? -27.523 5.047 50.258 1.00 96.88 286 PRO A C 1
ATOM 2259 O O . PRO A 1 286 ? -28.391 4.413 49.657 1.00 96.88 286 PRO A O 1
ATOM 2262 N N . LYS A 1 287 ? -26.598 4.415 50.993 1.00 97.88 287 LYS A N 1
ATOM 2263 C CA . LYS A 1 287 ? -26.450 2.948 51.032 1.00 97.88 287 LYS A CA 1
ATOM 2264 C C . LYS A 1 287 ? -27.150 2.363 52.259 1.00 97.88 287 LYS A C 1
ATOM 2266 O O . LYS A 1 287 ? -26.958 2.823 53.380 1.00 97.88 287 LYS A O 1
ATOM 2271 N N . SER A 1 288 ? -27.947 1.320 52.052 1.00 97.69 288 SER A N 1
ATOM 2272 C CA . SER A 1 288 ? -28.806 0.680 53.058 1.00 97.69 288 SER A CA 1
ATOM 2273 C C . SER A 1 288 ? -28.687 -0.854 52.999 1.00 97.69 288 SER A C 1
ATOM 2275 O O . SER A 1 288 ? -28.021 -1.417 52.128 1.00 97.69 288 SER A O 1
ATOM 2277 N N . LYS A 1 289 ? -29.345 -1.565 53.925 1.00 97.12 289 LYS A N 1
ATOM 2278 C CA . LYS A 1 289 ? -29.537 -3.029 53.837 1.00 97.12 289 LYS A CA 1
ATOM 2279 C C . LYS A 1 289 ? -30.679 -3.418 52.891 1.00 97.12 289 LYS A C 1
ATOM 2281 O O . LYS A 1 289 ? -30.672 -4.519 52.351 1.00 97.12 289 LYS A O 1
ATOM 2286 N N . ARG A 1 290 ? -31.656 -2.529 52.684 1.00 96.12 290 ARG A N 1
ATOM 2287 C CA . ARG A 1 290 ? -32.776 -2.699 51.744 1.00 96.12 290 ARG A CA 1
ATOM 2288 C C . ARG A 1 290 ? -32.823 -1.504 50.801 1.00 96.12 290 ARG A C 1
ATOM 2290 O O . ARG A 1 290 ? -32.623 -0.378 51.251 1.00 96.12 290 ARG A O 1
ATOM 2297 N N . THR A 1 291 ? -33.079 -1.769 49.523 1.00 96.69 291 THR A N 1
ATOM 2298 C CA . THR A 1 291 ? -33.316 -0.708 48.535 1.00 96.69 291 THR A CA 1
ATOM 2299 C C . THR A 1 291 ? -34.716 -0.138 48.750 1.00 96.69 291 THR A C 1
ATOM 2301 O O . THR A 1 291 ? -35.648 -0.915 48.961 1.00 96.69 291 THR A O 1
ATOM 2304 N N . VAL A 1 292 ? -34.851 1.183 48.691 1.00 96.38 292 VAL A N 1
ATOM 2305 C CA . VAL A 1 292 ? -36.125 1.912 48.702 1.00 96.38 292 VAL A CA 1
ATOM 2306 C C . VAL A 1 292 ? -36.202 2.686 47.392 1.00 96.38 292 VAL A C 1
ATOM 2308 O O . VAL A 1 292 ? -35.239 3.357 47.019 1.00 96.38 292 VAL A O 1
ATOM 2311 N N . PHE A 1 293 ? -37.314 2.515 46.682 1.00 95.38 293 PHE A N 1
ATOM 2312 C CA . PHE A 1 293 ? -37.599 3.154 45.403 1.00 95.38 293 PHE A CA 1
ATOM 2313 C C . PHE A 1 293 ? -39.031 3.680 45.464 1.00 95.38 293 PHE A C 1
ATOM 2315 O O . PHE A 1 293 ? -39.962 2.911 45.727 1.00 95.38 293 PHE A O 1
ATOM 2322 N N . THR A 1 294 ? -39.172 4.982 45.285 1.00 94.75 294 THR A N 1
ATOM 2323 C CA . THR A 1 294 ? -40.358 5.780 45.610 1.00 94.75 294 THR A CA 1
ATOM 2324 C C . THR A 1 294 ? -40.481 6.857 44.542 1.00 94.75 294 THR A C 1
ATOM 2326 O O . THR A 1 294 ? -39.484 7.443 44.141 1.00 94.75 294 THR A O 1
ATOM 2329 N N . GLU A 1 295 ? -41.688 7.046 44.005 1.00 92.94 295 GLU A N 1
ATOM 2330 C CA . GLU A 1 295 ? -42.005 8.114 43.032 1.00 92.94 295 GLU A CA 1
ATOM 2331 C C . GLU A 1 295 ? -41.119 8.145 41.762 1.00 92.94 295 GLU A C 1
ATOM 2333 O O . GLU A 1 295 ? -41.042 9.145 41.062 1.00 92.94 295 GLU A O 1
ATOM 2338 N N . GLY A 1 296 ? -40.486 7.016 41.417 1.00 88.69 296 GLY A N 1
ATOM 2339 C CA . GLY A 1 296 ? -39.569 6.900 40.274 1.00 88.69 296 GLY A CA 1
ATOM 2340 C C . GLY A 1 296 ? -38.092 7.148 40.611 1.00 88.69 296 GLY A C 1
ATOM 2341 O O . GLY A 1 296 ? -37.234 6.923 39.758 1.00 88.69 296 GLY A O 1
ATOM 2342 N N . ALA A 1 297 ? -37.781 7.535 41.850 1.00 92.62 297 ALA A N 1
ATOM 2343 C CA . ALA A 1 297 ? -36.440 7.844 42.330 1.00 92.62 297 ALA A CA 1
ATOM 2344 C C . ALA A 1 297 ? -35.895 6.802 43.328 1.00 92.62 297 ALA A C 1
ATOM 2346 O O . ALA A 1 297 ? -36.622 6.038 43.971 1.00 92.62 297 ALA A O 1
ATOM 2347 N N . PHE A 1 298 ? -34.568 6.777 43.471 1.00 94.06 298 PHE A N 1
ATOM 2348 C CA . PHE A 1 298 ? -33.855 5.932 44.430 1.00 94.06 298 PHE A CA 1
ATOM 2349 C C . PHE A 1 298 ? -33.520 6.702 45.713 1.00 94.06 298 PHE A C 1
ATOM 2351 O O . PHE A 1 298 ? -32.445 7.288 45.818 1.00 94.06 298 PHE A O 1
ATOM 2358 N N . GLU A 1 299 ? -34.368 6.614 46.739 1.00 95.50 299 GLU A N 1
ATOM 2359 C CA . GLU A 1 299 ? -34.023 7.143 48.068 1.00 95.50 299 GLU A CA 1
ATOM 2360 C C . GLU A 1 299 ? -32.797 6.444 48.678 1.00 95.50 299 GLU A C 1
ATOM 2362 O O . GLU A 1 299 ? -31.959 7.078 49.319 1.00 95.50 299 GLU A O 1
ATOM 2367 N N . ARG A 1 300 ? -32.714 5.106 48.564 1.00 96.56 300 ARG A N 1
ATOM 2368 C CA . ARG A 1 300 ? -31.642 4.297 49.179 1.00 96.56 300 ARG A CA 1
ATOM 2369 C C . ARG A 1 300 ? -31.359 3.044 48.364 1.00 96.56 300 ARG A C 1
ATOM 2371 O O . ARG A 1 300 ? -32.289 2.301 48.063 1.00 96.56 300 ARG A O 1
ATOM 2378 N N . ILE A 1 301 ? -30.091 2.718 48.112 1.00 97.44 301 ILE A N 1
ATOM 2379 C CA . ILE A 1 301 ? -29.670 1.492 47.410 1.00 97.44 301 ILE A CA 1
ATOM 2380 C C . ILE A 1 301 ? -29.110 0.436 48.373 1.00 97.44 301 ILE A C 1
ATOM 2382 O O . ILE A 1 301 ? -28.380 0.745 49.314 1.00 97.44 301 ILE A O 1
ATOM 2386 N N . SER A 1 302 ? -29.438 -0.843 48.163 1.00 97.25 302 SER A N 1
ATOM 2387 C CA . SER A 1 302 ? -28.821 -1.934 48.930 1.00 97.25 302 SER A CA 1
ATOM 2388 C C . SER A 1 302 ? -27.366 -2.169 48.516 1.00 97.25 302 SER A C 1
ATOM 2390 O O . SER A 1 302 ? -27.094 -2.255 47.317 1.00 97.25 302 SER A O 1
ATOM 2392 N N . TRP A 1 303 ? -26.471 -2.406 49.482 1.00 97.19 303 TRP A N 1
ATOM 2393 C CA . TRP A 1 303 ? -25.052 -2.720 49.227 1.00 97.19 303 TRP A CA 1
ATOM 2394 C C . TRP A 1 303 ? -24.823 -3.812 48.169 1.00 97.19 303 TRP A C 1
ATOM 2396 O O . TRP A 1 303 ? -23.977 -3.640 47.298 1.00 97.19 303 TRP A O 1
ATOM 2406 N N . GLY A 1 304 ? -25.601 -4.902 48.191 1.00 96.00 304 GLY A N 1
ATOM 2407 C CA . GLY A 1 304 ? -25.473 -5.983 47.204 1.00 96.00 304 GLY A CA 1
ATOM 2408 C C . GLY A 1 304 ? -25.713 -5.512 45.764 1.00 96.00 304 GLY A C 1
ATOM 2409 O O . GLY A 1 304 ? -24.885 -5.766 44.895 1.00 96.00 304 GLY A O 1
ATOM 2410 N N . ARG A 1 305 ? -26.795 -4.756 45.518 1.00 95.50 305 ARG A N 1
ATOM 2411 C CA . ARG A 1 305 ? -27.067 -4.164 44.193 1.00 95.50 305 ARG A CA 1
ATOM 2412 C C . ARG A 1 305 ? -25.992 -3.175 43.764 1.00 95.50 305 ARG A C 1
ATOM 2414 O O . ARG A 1 305 ? -25.603 -3.199 42.605 1.00 95.50 305 ARG A O 1
ATOM 2421 N N . PHE A 1 306 ? -25.494 -2.347 44.684 1.00 96.44 306 PHE A N 1
ATOM 2422 C CA . PHE A 1 306 ? -24.414 -1.407 44.383 1.00 96.44 306 PHE A CA 1
ATOM 2423 C C . PHE A 1 306 ? -23.136 -2.133 43.927 1.00 96.44 306 PHE A C 1
ATOM 2425 O O . PHE A 1 306 ? -22.549 -1.750 42.921 1.00 96.44 306 PHE A O 1
ATOM 2432 N N . VAL A 1 307 ? -22.752 -3.230 44.594 1.00 97.19 307 VAL A N 1
ATOM 2433 C CA . VAL A 1 307 ? -21.595 -4.051 44.190 1.00 97.19 307 VAL A CA 1
ATOM 2434 C C . VAL A 1 307 ? -21.816 -4.723 42.831 1.00 97.19 307 VAL A C 1
ATOM 2436 O O . VAL A 1 307 ? -20.916 -4.686 41.997 1.00 97.19 307 VAL A O 1
ATOM 2439 N N . VAL A 1 308 ? -23.000 -5.294 42.569 1.00 95.69 308 VAL A N 1
ATOM 2440 C CA . VAL A 1 308 ? -23.299 -5.906 41.259 1.00 95.69 308 VAL A CA 1
ATOM 2441 C C . VAL A 1 308 ? -23.284 -4.854 40.145 1.00 95.69 308 VAL A C 1
ATOM 2443 O O . VAL A 1 308 ? -22.655 -5.080 39.118 1.00 95.69 308 VAL A O 1
ATOM 2446 N N . PHE A 1 309 ? -23.901 -3.689 40.362 1.00 95.50 309 PHE A N 1
ATOM 2447 C CA . PHE A 1 309 ? -23.882 -2.569 39.417 1.00 95.50 309 PHE A CA 1
ATOM 2448 C C . PHE A 1 309 ? -22.458 -2.062 39.145 1.00 95.50 309 PHE A C 1
ATOM 2450 O O . PHE A 1 309 ? -22.099 -1.804 37.996 1.00 95.50 309 PHE A O 1
ATOM 2457 N N . LEU A 1 310 ? -21.618 -1.949 40.178 1.00 96.56 310 LEU A N 1
ATOM 2458 C CA . LEU A 1 310 ? -20.219 -1.557 40.016 1.00 96.56 310 LEU A CA 1
ATOM 2459 C C . LEU A 1 310 ? -19.433 -2.609 39.217 1.00 96.56 310 LEU A C 1
ATOM 2461 O O . LEU A 1 310 ? -18.685 -2.247 38.313 1.00 96.56 310 LEU A O 1
ATOM 2465 N N . ALA A 1 311 ? -19.652 -3.900 39.484 1.00 96.31 311 ALA A N 1
ATOM 2466 C CA . ALA A 1 311 ? -19.026 -4.993 38.741 1.00 96.31 311 ALA A CA 1
ATOM 2467 C C . ALA A 1 311 ? -19.446 -5.018 37.259 1.00 96.31 311 ALA A C 1
ATOM 2469 O O . ALA A 1 311 ? -18.600 -5.220 36.389 1.00 96.31 311 ALA A O 1
ATOM 2470 N N . THR A 1 312 ? -20.719 -4.755 36.940 1.00 95.00 312 THR A N 1
ATOM 2471 C CA . THR A 1 312 ? -21.175 -4.679 35.541 1.00 95.00 312 THR A CA 1
ATOM 2472 C C . THR A 1 312 ? -20.654 -3.441 34.819 1.00 95.00 312 THR A C 1
ATOM 2474 O O . THR A 1 312 ? -20.295 -3.540 33.650 1.00 95.00 312 THR A O 1
ATOM 2477 N N . ASN A 1 313 ? -20.530 -2.295 35.498 1.00 95.50 313 ASN A N 1
ATOM 2478 C CA . ASN A 1 313 ? -19.880 -1.120 34.909 1.00 95.50 313 ASN A CA 1
ATOM 2479 C C . ASN A 1 313 ? -18.372 -1.338 34.718 1.00 95.50 313 ASN A C 1
ATOM 2481 O O . ASN A 1 313 ? -17.838 -0.938 33.690 1.00 95.50 313 ASN A O 1
ATOM 2485 N N . PHE A 1 314 ? -17.690 -2.035 35.632 1.00 96.44 314 PHE A N 1
ATOM 2486 C CA . PHE A 1 314 ? -16.291 -2.430 35.443 1.00 96.44 314 PHE A CA 1
ATOM 2487 C C . PHE A 1 314 ? -16.115 -3.359 34.229 1.00 96.44 314 PHE A C 1
ATOM 2489 O O . PHE A 1 314 ? -15.219 -3.142 33.418 1.00 96.44 314 PHE A O 1
ATOM 2496 N N . ALA A 1 315 ? -17.008 -4.339 34.044 1.00 94.69 315 ALA A N 1
ATOM 2497 C CA . ALA A 1 315 ? -17.017 -5.178 32.845 1.00 94.69 315 ALA A CA 1
ATOM 2498 C C . ALA A 1 315 ? -17.237 -4.349 31.563 1.00 94.69 315 ALA A C 1
ATOM 2500 O O . ALA A 1 315 ? -16.513 -4.533 30.587 1.00 94.69 315 ALA A O 1
ATOM 2501 N N . ARG A 1 316 ? -18.165 -3.380 31.583 1.00 95.25 316 ARG A N 1
ATOM 2502 C CA . ARG A 1 316 ? -18.398 -2.439 30.472 1.00 95.25 316 ARG A CA 1
ATOM 2503 C C . ARG A 1 316 ? -17.164 -1.579 30.166 1.00 95.25 316 ARG A C 1
ATOM 2505 O O . ARG A 1 316 ? -16.815 -1.435 29.001 1.00 95.25 316 ARG A O 1
ATOM 2512 N N . VAL A 1 317 ? -16.457 -1.074 31.186 1.00 96.56 317 VAL A N 1
ATOM 2513 C CA . VAL A 1 317 ? -15.171 -0.356 31.034 1.00 96.56 317 VAL A CA 1
ATOM 2514 C C . VAL A 1 317 ? -14.111 -1.252 30.401 1.00 96.56 317 VAL A C 1
ATOM 2516 O O . VAL A 1 317 ? -13.410 -0.805 29.496 1.00 96.56 317 VAL A O 1
ATOM 2519 N N . ALA A 1 318 ? -13.993 -2.507 30.842 1.00 96.12 318 ALA A N 1
ATOM 2520 C CA . ALA A 1 318 ? -13.030 -3.449 30.283 1.00 96.12 318 ALA A CA 1
ATOM 2521 C C . ALA A 1 318 ? -13.318 -3.722 28.798 1.00 96.12 318 ALA A C 1
ATOM 2523 O O . ALA A 1 318 ? -12.421 -3.591 27.970 1.00 96.12 318 ALA A O 1
ATOM 2524 N N . VAL A 1 319 ? -14.575 -4.002 28.443 1.00 94.62 319 VAL A N 1
ATOM 2525 C CA . VAL A 1 319 ? -14.990 -4.229 27.050 1.00 94.62 319 VAL A CA 1
ATOM 2526 C C . VAL A 1 319 ? -14.798 -2.975 26.191 1.00 94.62 319 VAL A C 1
ATOM 2528 O O . VAL A 1 319 ? -14.205 -3.071 25.122 1.00 94.62 319 VAL A O 1
ATOM 2531 N N . ALA A 1 320 ? -15.194 -1.790 26.666 1.00 95.50 320 ALA A N 1
ATOM 2532 C CA . ALA A 1 320 ? -14.955 -0.527 25.960 1.00 95.50 320 ALA A CA 1
ATOM 2533 C C . ALA A 1 320 ? -13.453 -0.239 25.765 1.00 95.50 320 ALA A C 1
ATOM 2535 O O . ALA A 1 320 ? -13.054 0.251 24.713 1.00 95.50 320 ALA A O 1
ATOM 2536 N N . SER A 1 321 ? -12.606 -0.601 26.734 1.00 95.12 321 SER A N 1
ATOM 2537 C CA . SER A 1 321 ? -11.143 -0.484 26.620 1.00 95.12 321 SER A CA 1
ATOM 2538 C C . SER A 1 321 ? -10.568 -1.450 25.583 1.00 95.12 321 SER A C 1
ATOM 2540 O O . SER A 1 321 ? -9.727 -1.049 24.782 1.00 95.12 321 SER A O 1
ATOM 2542 N N . VAL A 1 322 ? -11.039 -2.702 25.553 1.00 94.31 322 VAL A N 1
ATOM 2543 C CA . VAL A 1 322 ? -10.632 -3.674 24.526 1.00 94.31 322 VAL A CA 1
ATOM 2544 C C . VAL A 1 322 ? -11.100 -3.224 23.144 1.00 94.31 322 VAL A C 1
ATOM 2546 O O . VAL A 1 322 ? -10.311 -3.281 22.213 1.00 94.31 322 VAL A O 1
ATOM 2549 N N . LEU A 1 323 ? -12.325 -2.710 22.996 1.00 92.44 323 LEU A N 1
ATOM 2550 C CA . LEU A 1 323 ? -12.821 -2.175 21.722 1.00 92.44 323 LEU A CA 1
ATOM 2551 C C . LEU A 1 323 ? -12.084 -0.902 21.285 1.00 92.44 323 LEU A C 1
ATOM 2553 O O . LEU A 1 323 ? -11.839 -0.730 20.092 1.00 92.44 323 LEU A O 1
ATOM 2557 N N . LEU A 1 324 ? -11.675 -0.041 22.225 1.00 92.75 324 LEU A N 1
ATOM 2558 C CA . LEU A 1 324 ? -10.798 1.088 21.922 1.00 92.75 324 LEU A CA 1
ATOM 2559 C C . LEU A 1 324 ? -9.477 0.586 21.343 1.00 92.75 324 LEU A C 1
ATOM 2561 O O . LEU A 1 324 ? -9.119 1.015 20.256 1.00 92.75 324 LEU A O 1
ATOM 2565 N N . VAL A 1 325 ? -8.794 -0.341 22.025 1.00 90.12 325 VAL A N 1
ATOM 2566 C CA . VAL A 1 325 ? -7.495 -0.885 21.594 1.00 90.12 325 VAL A CA 1
ATOM 2567 C C . VAL A 1 325 ? -7.610 -1.693 20.300 1.00 90.12 325 VAL A C 1
ATOM 2569 O O . VAL A 1 325 ? -6.806 -1.486 19.402 1.00 90.12 325 VAL A O 1
ATOM 2572 N N . ALA A 1 326 ? -8.606 -2.568 20.160 1.00 90.88 326 ALA A N 1
ATOM 2573 C CA . ALA A 1 326 ? -8.804 -3.396 18.971 1.00 90.88 326 ALA A CA 1
ATOM 2574 C C . ALA A 1 326 ? -9.190 -2.551 17.750 1.00 90.88 326 ALA A C 1
ATOM 2576 O O . ALA A 1 326 ? -8.573 -2.685 16.698 1.00 90.88 326 ALA A O 1
ATOM 2577 N N . GLY A 1 327 ? -10.138 -1.618 17.901 1.00 89.56 327 GLY A N 1
ATOM 2578 C CA . GLY A 1 327 ? -10.469 -0.652 16.851 1.00 89.56 327 GLY A CA 1
ATOM 2579 C C . GLY A 1 327 ? -9.290 0.266 16.520 1.00 89.56 327 GLY A C 1
ATOM 2580 O O . GLY A 1 327 ? -9.100 0.614 15.357 1.00 89.56 327 GLY A O 1
ATOM 2581 N N . ILE A 1 328 ? -8.451 0.586 17.515 1.00 87.94 328 ILE A N 1
ATOM 2582 C CA . ILE A 1 328 ? -7.201 1.308 17.292 1.00 87.94 328 ILE A CA 1
ATOM 2583 C C . ILE A 1 328 ? -6.221 0.482 16.449 1.00 87.94 328 ILE A C 1
ATOM 2585 O O . ILE A 1 328 ? -5.734 0.966 15.436 1.00 87.94 328 ILE A O 1
ATOM 2589 N N . LEU A 1 329 ? -5.937 -0.761 16.833 1.00 84.69 329 LEU A N 1
ATOM 2590 C CA . LEU A 1 329 ? -5.000 -1.633 16.122 1.00 84.69 329 LEU A CA 1
ATOM 2591 C C . LEU A 1 329 ? -5.481 -1.954 14.701 1.00 84.69 329 LEU A C 1
ATOM 2593 O O . LEU A 1 329 ? -4.674 -1.980 13.776 1.00 84.69 329 LEU A O 1
ATOM 2597 N N . TRP A 1 330 ? -6.788 -2.146 14.520 1.00 85.31 330 TRP A N 1
ATOM 2598 C CA . TRP A 1 330 ? -7.398 -2.408 13.219 1.00 85.31 330 TRP A CA 1
ATOM 2599 C C . TRP A 1 330 ? -7.280 -1.205 12.275 1.00 85.31 330 TRP A C 1
ATOM 2601 O O . TRP A 1 330 ? -6.744 -1.347 11.179 1.00 85.31 330 TRP A O 1
ATOM 2611 N N . LEU A 1 331 ? -7.673 -0.002 12.717 1.00 82.44 331 LEU A N 1
ATOM 2612 C CA . LEU A 1 331 ? -7.451 1.230 11.946 1.00 82.44 331 LEU A CA 1
ATOM 2613 C C . LEU A 1 331 ? -5.950 1.500 11.724 1.00 82.44 331 LEU A C 1
ATOM 2615 O O . LEU A 1 331 ? -5.573 1.947 10.649 1.00 82.44 331 LEU A O 1
ATOM 2619 N N . ALA A 1 332 ? -5.082 1.165 12.689 1.00 73.31 332 ALA A N 1
ATOM 2620 C CA . ALA A 1 332 ? -3.634 1.361 12.570 1.00 73.31 332 ALA A CA 1
ATOM 2621 C C . ALA A 1 332 ? -3.018 0.482 11.479 1.00 73.31 332 ALA A C 1
ATOM 2623 O O . ALA A 1 332 ? -2.149 0.948 10.739 1.00 73.31 332 ALA A O 1
ATOM 2624 N N . ARG A 1 333 ? -3.482 -0.771 11.373 1.00 72.88 333 ARG A N 1
ATOM 2625 C CA . ARG A 1 333 ? -3.132 -1.683 10.278 1.00 72.88 333 ARG A CA 1
ATOM 2626 C C . ARG A 1 333 ? -3.760 -1.253 8.949 1.00 72.88 333 ARG A C 1
ATOM 2628 O O . ARG A 1 333 ? -3.088 -1.346 7.928 1.00 72.88 333 ARG A O 1
ATOM 2635 N N . ILE A 1 334 ? -4.969 -0.685 8.951 1.00 64.19 334 ILE A N 1
ATOM 2636 C CA . ILE A 1 334 ? -5.604 -0.029 7.783 1.00 64.19 334 ILE A CA 1
ATOM 2637 C C . ILE A 1 334 ? -5.045 1.401 7.604 1.00 64.19 334 ILE A C 1
ATOM 2639 O O . ILE A 1 334 ? -5.752 2.379 7.391 1.00 64.19 334 ILE A O 1
ATOM 2643 N N . GLN A 1 335 ? -3.716 1.493 7.687 1.00 60.78 335 GLN A N 1
ATOM 2644 C CA . GLN A 1 335 ? -2.910 2.706 7.641 1.00 60.78 335 GLN A CA 1
ATOM 2645 C C . GLN A 1 335 ? -3.258 3.774 8.695 1.00 60.78 335 GLN A C 1
ATOM 2647 O O . GLN A 1 335 ? -3.987 4.724 8.433 1.00 60.78 335 GLN A O 1
ATOM 2652 N N . CYS A 1 336 ? -2.482 3.684 9.790 1.00 58.03 336 CYS A N 1
ATOM 2653 C CA . CYS A 1 336 ? -2.078 4.715 10.767 1.00 58.03 336 CYS A CA 1
ATOM 2654 C C . CYS A 1 336 ? -3.021 4.975 11.963 1.00 58.03 336 CYS A C 1
ATOM 2656 O O . CYS A 1 336 ? -4.197 4.651 11.886 1.00 58.03 336 CYS A O 1
ATOM 2658 N N . ILE A 1 337 ? -2.498 5.527 13.086 1.00 46.53 337 ILE A N 1
ATOM 2659 C CA . ILE A 1 337 ? -3.282 5.990 14.260 1.00 46.53 337 ILE A CA 1
ATOM 2660 C C . ILE A 1 337 ? -2.603 7.084 15.143 1.00 46.53 337 ILE A C 1
ATOM 2662 O O . ILE A 1 337 ? -1.381 7.187 15.195 1.00 46.53 337 ILE A O 1
ATOM 2666 N N . THR A 1 338 ? -3.421 7.868 15.877 1.00 44.19 338 THR A N 1
ATOM 2667 C CA . THR A 1 338 ? -3.269 9.292 16.295 1.00 44.19 338 THR A CA 1
ATOM 2668 C C . THR A 1 338 ? -3.328 9.645 17.815 1.00 44.19 338 THR A C 1
ATOM 2670 O O . THR A 1 338 ? -3.709 8.813 18.633 1.00 44.19 338 THR A O 1
ATOM 2673 N N . LEU A 1 339 ? -2.993 10.934 18.104 1.00 49.84 339 LEU A N 1
ATOM 2674 C CA . LEU A 1 339 ? -3.173 11.921 19.228 1.00 49.84 339 LEU A CA 1
ATOM 2675 C C . LEU A 1 339 ? -3.931 11.532 20.540 1.00 49.84 339 LEU A C 1
ATOM 2677 O O . LEU A 1 339 ? -4.764 10.639 20.527 1.00 49.84 339 LEU A O 1
ATOM 2681 N N . ILE A 1 340 ? -3.768 12.138 21.750 1.00 47.28 340 ILE A N 1
ATOM 2682 C CA . ILE A 1 340 ? -3.338 13.492 22.231 1.00 47.28 340 ILE A CA 1
ATOM 2683 C C . ILE A 1 340 ? -2.187 13.523 23.300 1.00 47.28 340 ILE A C 1
ATOM 2685 O O . ILE A 1 340 ? -1.457 14.505 23.373 1.00 47.28 340 ILE A O 1
ATOM 2689 N N . LEU A 1 341 ? -1.948 12.478 24.104 1.00 45.56 341 LEU A N 1
ATOM 2690 C CA . LEU A 1 341 ? -0.617 12.158 24.715 1.00 45.56 341 LEU A CA 1
ATOM 2691 C C . LEU A 1 341 ? -0.012 10.943 23.986 1.00 45.56 341 LEU A C 1
ATOM 2693 O O . LEU A 1 341 ? 1.189 10.833 23.756 1.00 45.56 341 LEU A O 1
ATOM 2697 N N . THR A 1 342 ? -0.929 10.149 23.449 1.00 50.16 342 THR A N 1
ATOM 2698 C CA . THR A 1 342 ? -0.876 9.360 22.225 1.00 50.16 342 THR A CA 1
ATOM 2699 C C . THR A 1 342 ? -0.526 10.138 20.930 1.00 50.16 342 THR A C 1
ATOM 2701 O O . THR A 1 342 ? -0.601 9.539 19.867 1.00 50.16 342 THR A O 1
ATOM 2704 N N . ILE A 1 343 ? -0.084 11.418 20.960 1.00 48.84 343 ILE A N 1
ATOM 2705 C CA . ILE A 1 343 ? 0.590 12.025 19.778 1.00 48.84 343 ILE A CA 1
ATOM 2706 C C . ILE A 1 343 ? 2.017 11.515 19.712 1.00 48.84 343 ILE A C 1
ATOM 2708 O O . ILE A 1 343 ? 2.361 10.701 18.874 1.00 48.84 343 ILE A O 1
ATOM 2712 N N . ILE A 1 344 ? 2.859 12.041 20.600 1.00 55.25 344 ILE A N 1
ATOM 2713 C CA . ILE A 1 344 ? 4.302 12.098 20.390 1.00 55.25 344 ILE A CA 1
ATOM 2714 C C . ILE A 1 344 ? 4.903 10.717 20.615 1.00 55.25 344 ILE A C 1
ATOM 2716 O O . ILE A 1 344 ? 5.799 10.323 19.880 1.00 55.25 344 ILE A O 1
ATOM 2720 N N . VAL A 1 345 ? 4.374 9.955 21.576 1.00 51.75 345 VAL A N 1
ATOM 2721 C CA . VAL A 1 345 ? 4.880 8.615 21.881 1.00 51.75 345 VAL A CA 1
ATOM 2722 C C . VAL A 1 345 ? 4.517 7.613 20.767 1.00 51.75 345 VAL A C 1
ATOM 2724 O O . VAL A 1 345 ? 5.449 7.068 20.190 1.00 51.75 345 VAL A O 1
ATOM 2727 N N . PRO A 1 346 ? 3.250 7.415 20.340 1.00 48.78 346 PRO A N 1
ATOM 2728 C CA . PRO A 1 346 ? 2.930 6.577 19.176 1.00 48.78 346 PRO A CA 1
ATOM 2729 C C . PRO A 1 346 ? 3.418 7.140 17.838 1.00 48.78 346 PRO A C 1
ATOM 2731 O O . PRO A 1 346 ? 3.769 6.361 16.961 1.00 48.78 346 PRO A O 1
ATOM 2734 N N . TYR A 1 347 ? 3.510 8.461 17.657 1.00 50.81 347 TYR A N 1
ATOM 2735 C CA . TYR A 1 347 ? 4.146 9.021 16.462 1.00 50.81 347 TYR A CA 1
ATOM 2736 C C . TYR A 1 347 ? 5.616 8.605 16.400 1.00 50.81 347 TYR A C 1
ATOM 2738 O O . TYR A 1 347 ? 6.042 8.076 15.387 1.00 50.81 347 TYR A O 1
ATOM 2746 N N . MET A 1 348 ? 6.379 8.747 17.488 1.00 58.97 348 MET A N 1
ATOM 2747 C CA . MET A 1 348 ? 7.793 8.354 17.513 1.00 58.97 348 MET A CA 1
ATOM 2748 C C . MET A 1 348 ? 8.027 6.832 17.585 1.00 58.97 348 MET A C 1
ATOM 2750 O O . MET A 1 348 ? 9.088 6.389 17.158 1.00 58.97 348 MET A O 1
ATOM 2754 N N . LEU A 1 349 ? 7.085 6.041 18.121 1.00 56.06 349 LEU A N 1
ATOM 2755 C CA . LEU A 1 349 ? 7.239 4.590 18.342 1.00 56.06 349 LEU A CA 1
ATOM 2756 C C . LEU A 1 349 ? 6.467 3.686 17.369 1.00 56.06 349 LEU A C 1
ATOM 2758 O O . LEU A 1 349 ? 6.751 2.495 17.336 1.00 56.06 349 LEU A O 1
ATOM 2762 N N . LEU A 1 350 ? 5.490 4.205 16.618 1.00 55.12 350 LEU A N 1
ATOM 2763 C CA . LEU A 1 350 ? 4.668 3.430 15.677 1.00 55.12 350 LEU A CA 1
ATOM 2764 C C . LEU A 1 350 ? 4.537 4.123 14.314 1.00 55.12 350 LEU A C 1
ATOM 2766 O O . LEU A 1 350 ? 4.886 3.515 13.314 1.00 55.12 350 LEU A O 1
ATOM 2770 N N . VAL A 1 351 ? 4.095 5.385 14.235 1.00 54.31 351 VAL A N 1
ATOM 2771 C CA . VAL A 1 351 ? 3.863 6.050 12.928 1.00 54.31 351 VAL A CA 1
ATOM 2772 C C . VAL A 1 351 ? 5.170 6.376 12.208 1.00 54.31 351 VAL A C 1
ATOM 2774 O O . VAL A 1 351 ? 5.265 6.154 11.008 1.00 54.31 351 VAL A O 1
ATOM 2777 N N . LYS A 1 352 ? 6.182 6.871 12.926 1.00 66.75 352 LYS A N 1
ATOM 2778 C CA . LYS A 1 352 ? 7.525 7.126 12.398 1.00 66.75 352 LYS A CA 1
ATOM 2779 C C . LYS A 1 352 ? 8.198 5.826 11.961 1.00 66.75 352 LYS A C 1
ATOM 2781 O O . LYS A 1 352 ? 8.525 5.768 10.785 1.00 66.75 352 LYS A O 1
ATOM 2786 N N . PRO A 1 353 ? 8.328 4.773 12.797 1.00 71.31 353 PRO A N 1
ATOM 2787 C CA . PRO A 1 353 ? 8.887 3.517 12.319 1.00 71.31 353 PRO A CA 1
ATOM 2788 C C . PRO A 1 353 ? 8.037 2.879 11.220 1.00 71.31 353 PRO A C 1
ATOM 2790 O O . PRO A 1 353 ? 8.623 2.346 10.299 1.00 71.31 353 PRO A O 1
ATOM 2793 N N . PHE A 1 354 ? 6.702 2.974 11.209 1.00 63.00 354 PHE A N 1
ATOM 2794 C CA . PHE A 1 354 ? 5.887 2.448 10.100 1.00 63.00 354 PHE A CA 1
ATOM 2795 C C . PHE A 1 354 ? 6.039 3.258 8.805 1.00 63.00 354 PHE A C 1
ATOM 2797 O O . PHE A 1 354 ? 6.090 2.672 7.731 1.00 63.00 354 PHE A O 1
ATOM 2804 N N . GLY A 1 355 ? 6.174 4.585 8.885 1.00 70.75 355 GLY A N 1
ATOM 2805 C CA . GLY A 1 355 ? 6.550 5.435 7.752 1.00 70.75 355 GLY A CA 1
ATOM 2806 C C . GLY A 1 355 ? 7.947 5.088 7.243 1.00 70.75 355 GLY A C 1
ATOM 2807 O O . GLY A 1 355 ? 8.118 4.844 6.055 1.00 70.75 355 GLY A O 1
ATOM 2808 N N . GLU A 1 356 ? 8.911 4.929 8.152 1.00 78.69 356 GLU A N 1
ATOM 2809 C CA . GLU A 1 356 ? 10.248 4.400 7.868 1.00 78.69 356 GLU A CA 1
ATOM 2810 C C . GLU A 1 356 ? 10.186 2.977 7.295 1.00 78.69 356 GLU A C 1
ATOM 2812 O O . GLU A 1 356 ? 10.966 2.691 6.404 1.00 78.69 356 GLU A O 1
ATOM 2817 N N . THR A 1 357 ? 9.242 2.114 7.697 1.00 76.00 357 THR A N 1
ATOM 2818 C CA . THR A 1 357 ? 9.097 0.746 7.155 1.00 76.00 357 THR A CA 1
ATOM 2819 C C . THR A 1 357 ? 8.361 0.746 5.810 1.00 76.00 357 THR A C 1
ATOM 2821 O O . THR A 1 357 ? 8.627 -0.103 4.972 1.00 76.00 357 THR A O 1
ATOM 2824 N N . MET A 1 358 ? 7.462 1.698 5.541 1.00 74.81 358 MET A N 1
ATOM 2825 C CA . MET A 1 358 ? 6.872 1.906 4.211 1.00 74.81 358 MET A CA 1
ATOM 2826 C C . MET A 1 358 ? 7.887 2.504 3.239 1.00 74.81 358 MET A C 1
ATOM 2828 O O . MET A 1 358 ? 7.927 2.099 2.079 1.00 74.81 358 MET A O 1
ATOM 2832 N N . VAL A 1 359 ? 8.739 3.415 3.714 1.00 81.31 359 VAL A N 1
ATOM 2833 C CA . VAL A 1 359 ? 9.910 3.901 2.979 1.00 81.31 359 VAL A CA 1
ATOM 2834 C C . VAL A 1 359 ? 10.931 2.777 2.806 1.00 81.31 359 VAL A C 1
ATOM 2836 O O . VAL A 1 359 ? 11.432 2.629 1.704 1.00 81.31 359 VAL A O 1
ATOM 2839 N N . GLU A 1 360 ? 11.162 1.918 3.802 1.00 81.94 360 GLU A N 1
ATOM 2840 C CA . GLU A 1 360 ? 12.030 0.735 3.701 1.00 81.94 360 GLU A CA 1
ATOM 2841 C C . GLU A 1 360 ? 11.446 -0.301 2.737 1.00 81.94 360 GLU A C 1
ATOM 2843 O O . GLU A 1 360 ? 12.189 -0.878 1.963 1.00 81.94 360 GLU A O 1
ATOM 2848 N N . VAL A 1 361 ? 10.128 -0.518 2.695 1.00 77.94 361 VAL A N 1
ATOM 2849 C CA . VAL A 1 361 ? 9.485 -1.362 1.675 1.00 77.94 361 VAL A CA 1
ATOM 2850 C C . VAL A 1 361 ? 9.588 -0.703 0.299 1.00 77.94 361 VAL A C 1
ATOM 2852 O O . VAL A 1 361 ? 9.905 -1.390 -0.669 1.00 77.94 361 VAL A O 1
ATOM 2855 N N . LYS A 1 362 ? 9.429 0.624 0.186 1.00 82.19 362 LYS A N 1
ATOM 2856 C CA . LYS A 1 362 ? 9.699 1.368 -1.058 1.00 82.19 362 LYS A CA 1
ATOM 2857 C C . LYS A 1 362 ? 11.185 1.318 -1.440 1.00 82.19 362 LYS A C 1
ATOM 2859 O O . LYS A 1 362 ? 11.485 1.286 -2.623 1.00 82.19 362 LYS A O 1
ATOM 2864 N N . GLU A 1 363 ? 12.121 1.249 -0.501 1.00 78.94 363 GLU A N 1
ATOM 2865 C CA . GLU A 1 363 ? 13.565 1.131 -0.746 1.00 78.94 363 GLU A CA 1
ATOM 2866 C C . GLU A 1 363 ? 13.962 -0.320 -1.083 1.00 78.94 363 GLU A C 1
ATOM 2868 O O . GLU A 1 363 ? 14.742 -0.575 -2.001 1.00 78.94 363 GLU A O 1
ATOM 2873 N N . LEU A 1 364 ? 13.337 -1.300 -0.439 1.00 75.06 364 LEU A N 1
ATOM 2874 C CA . LEU A 1 364 ? 13.454 -2.712 -0.772 1.00 75.06 364 LEU A CA 1
ATOM 2875 C C . LEU A 1 364 ? 12.866 -2.989 -2.152 1.00 75.06 364 LEU A C 1
ATOM 2877 O O . LEU A 1 364 ? 13.474 -3.752 -2.887 1.00 75.06 364 LEU A O 1
ATOM 2881 N N . LEU A 1 365 ? 11.768 -2.347 -2.558 1.00 74.31 365 LEU A N 1
ATOM 2882 C CA . LEU A 1 365 ? 11.197 -2.474 -3.904 1.00 74.31 365 LEU A CA 1
ATOM 2883 C C . LEU A 1 365 ? 11.952 -1.630 -4.945 1.00 74.31 365 LEU A C 1
ATOM 2885 O O . LEU A 1 365 ? 12.312 -2.155 -5.990 1.00 74.31 365 LEU A 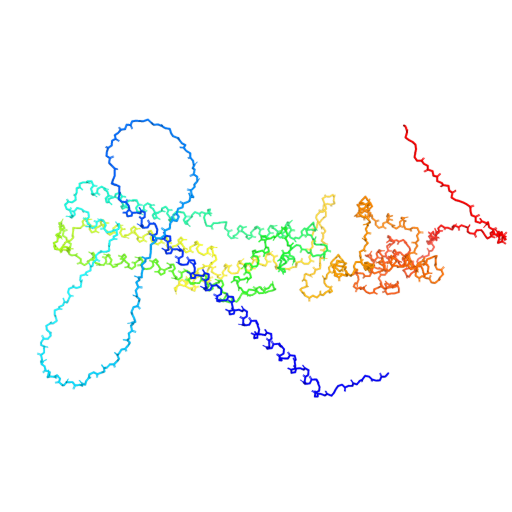O 1
ATOM 2889 N N . CYS A 1 366 ? 12.229 -0.357 -4.653 1.00 80.19 366 CYS A N 1
ATOM 2890 C CA . CYS A 1 366 ? 12.655 0.677 -5.610 1.00 80.19 366 CYS A CA 1
ATOM 2891 C C . CYS A 1 366 ? 13.944 1.433 -5.235 1.00 80.19 366 CYS A C 1
ATOM 2893 O O . CYS A 1 366 ? 14.404 2.278 -5.997 1.00 80.19 366 CYS A O 1
ATOM 2895 N N . GLY A 1 367 ? 14.567 1.161 -4.095 1.00 73.69 367 GLY A N 1
ATOM 2896 C CA . GLY A 1 367 ? 15.888 1.698 -3.753 1.00 73.69 367 GLY A CA 1
ATOM 2897 C C . GLY A 1 367 ? 17.023 0.992 -4.501 1.00 73.69 367 GLY A C 1
ATOM 2898 O O . GLY A 1 367 ? 16.812 -0.016 -5.181 1.00 73.69 367 GLY A O 1
ATOM 2899 N N . GLY A 1 368 ? 18.251 1.490 -4.349 1.00 74.31 368 GLY A N 1
ATOM 2900 C CA . GLY A 1 368 ? 19.451 0.888 -4.942 1.00 74.31 368 GLY A CA 1
ATOM 2901 C C . GLY A 1 368 ? 19.477 0.897 -6.477 1.00 74.31 368 GLY A C 1
ATOM 2902 O O . GLY A 1 368 ? 18.742 1.631 -7.135 1.00 74.31 368 GLY A O 1
ATOM 2903 N N . ASN A 1 369 ? 20.351 0.080 -7.073 1.00 62.53 369 ASN A N 1
ATOM 2904 C CA . ASN A 1 369 ? 20.426 -0.018 -8.529 1.00 62.53 369 ASN A CA 1
ATOM 2905 C C . ASN A 1 369 ? 19.248 -0.851 -9.075 1.00 62.53 369 ASN A C 1
ATOM 2907 O O . ASN A 1 369 ? 19.105 -2.026 -8.742 1.00 62.53 369 ASN A O 1
ATOM 2911 N N . GLN A 1 370 ? 18.411 -0.250 -9.920 1.00 68.00 370 GLN A N 1
ATOM 2912 C CA . GLN A 1 370 ? 17.327 -0.937 -10.636 1.00 68.00 370 GLN A CA 1
ATOM 2913 C C . GLN A 1 370 ? 17.771 -1.421 -12.032 1.00 68.00 370 GLN A C 1
ATOM 2915 O O . GLN A 1 370 ? 17.169 -2.329 -12.608 1.00 68.00 370 GLN A O 1
ATOM 2920 N N . THR A 1 371 ? 18.860 -0.850 -12.559 1.00 69.69 371 THR A N 1
ATOM 2921 C CA . THR A 1 371 ? 19.319 -0.964 -13.949 1.00 69.69 371 THR A CA 1
ATOM 2922 C C . THR A 1 371 ? 20.179 -2.215 -14.174 1.00 69.69 371 THR A C 1
ATOM 2924 O O . THR A 1 371 ? 21.239 -2.171 -14.801 1.00 69.69 371 THR A O 1
ATOM 2927 N N . PHE A 1 372 ? 19.753 -3.357 -13.635 1.00 64.31 372 PHE A N 1
ATOM 2928 C CA . PHE A 1 372 ? 20.300 -4.655 -14.019 1.00 64.31 372 PHE A CA 1
ATOM 2929 C C . PHE A 1 372 ? 19.265 -5.781 -13.927 1.00 64.31 372 PHE A C 1
ATOM 2931 O O . PHE A 1 372 ? 18.306 -5.710 -13.153 1.00 64.31 372 PHE A O 1
ATOM 2938 N N . VAL A 1 373 ? 19.509 -6.848 -14.686 1.00 59.09 373 VAL A N 1
ATOM 2939 C CA . VAL A 1 373 ? 18.889 -8.170 -14.523 1.00 59.09 373 VAL A CA 1
ATOM 2940 C C . VAL A 1 373 ? 19.967 -9.224 -14.299 1.00 59.09 373 VAL A C 1
ATOM 2942 O O . VAL A 1 373 ? 21.133 -9.027 -14.645 1.00 59.09 373 VAL A O 1
ATOM 2945 N N . ILE A 1 374 ? 19.578 -10.349 -13.712 1.00 51.19 374 ILE A N 1
ATOM 2946 C CA . ILE A 1 374 ? 20.440 -11.503 -13.466 1.00 51.19 374 ILE A CA 1
ATOM 2947 C C . ILE A 1 374 ? 19.839 -12.760 -14.090 1.00 51.19 374 ILE A C 1
ATOM 2949 O O . ILE A 1 374 ? 18.621 -12.922 -14.155 1.00 51.19 374 ILE A O 1
ATOM 2953 N N . PHE A 1 375 ? 20.706 -13.677 -14.513 1.00 55.69 375 PHE A N 1
ATOM 2954 C CA . PHE A 1 375 ? 20.317 -15.041 -14.848 1.00 55.69 375 PHE A CA 1
ATOM 2955 C C . PHE A 1 375 ? 21.313 -16.044 -14.275 1.00 55.69 375 PHE A C 1
ATOM 2957 O O . PHE A 1 375 ? 22.528 -15.853 -14.352 1.00 55.69 375 PHE A O 1
ATOM 2964 N N . HIS A 1 376 ? 20.796 -17.130 -13.704 1.00 46.81 376 HIS A N 1
ATOM 2965 C CA . HIS A 1 376 ? 21.606 -18.265 -13.282 1.00 46.81 376 HIS A CA 1
ATOM 2966 C C . HIS A 1 376 ? 21.590 -19.332 -14.376 1.00 46.81 376 HIS A C 1
ATOM 2968 O O . HIS A 1 376 ? 20.536 -19.871 -14.716 1.00 46.81 376 HIS A O 1
ATOM 2974 N N . ASN A 1 377 ? 22.757 -19.630 -14.939 1.00 46.06 377 ASN A N 1
ATOM 2975 C CA . ASN A 1 377 ? 22.922 -20.698 -15.912 1.00 46.06 377 ASN A CA 1
ATOM 2976 C C . ASN A 1 377 ? 23.178 -22.012 -15.157 1.00 46.06 377 ASN A C 1
ATOM 2978 O O . ASN A 1 377 ? 24.266 -22.220 -14.624 1.00 46.06 377 ASN A O 1
ATOM 2982 N N . ALA A 1 378 ? 22.170 -22.888 -15.111 1.00 43.06 378 ALA A N 1
ATOM 2983 C CA . ALA A 1 378 ? 22.222 -24.138 -14.352 1.00 43.06 378 ALA A CA 1
ATOM 2984 C C . ALA A 1 378 ? 23.298 -25.121 -14.857 1.00 43.06 378 ALA A C 1
ATOM 2986 O O . ALA A 1 378 ? 23.878 -25.846 -14.050 1.00 43.06 378 ALA A O 1
ATOM 2987 N N . ASP A 1 379 ? 23.616 -25.116 -16.154 1.00 37.97 379 ASP A N 1
ATOM 2988 C CA . ASP A 1 379 ? 24.612 -26.026 -16.740 1.00 37.97 379 ASP A CA 1
ATOM 2989 C C . ASP A 1 379 ? 26.053 -25.623 -16.392 1.00 37.97 379 ASP A C 1
ATOM 2991 O O . ASP A 1 379 ? 26.918 -26.471 -16.185 1.00 37.97 379 ASP A O 1
ATOM 2995 N N . THR A 1 380 ? 26.318 -24.317 -16.293 1.00 40.06 380 THR A N 1
ATOM 2996 C CA . THR A 1 380 ? 27.642 -23.765 -15.941 1.00 40.06 380 THR A CA 1
ATOM 2997 C C . THR A 1 380 ? 27.776 -23.391 -14.464 1.00 40.06 380 THR A C 1
ATOM 2999 O O . THR A 1 380 ? 28.874 -23.058 -14.024 1.00 40.06 380 THR A O 1
ATOM 3002 N N . GLN A 1 381 ? 26.674 -23.414 -13.705 1.00 43.91 381 GLN A N 1
ATOM 3003 C CA . GLN A 1 381 ? 26.562 -22.927 -12.322 1.00 43.91 381 GLN A CA 1
ATOM 3004 C C . GLN A 1 381 ? 26.967 -21.446 -12.140 1.00 43.91 381 GLN A C 1
ATOM 3006 O O . GLN A 1 381 ? 27.167 -20.984 -11.016 1.00 43.91 381 GLN A O 1
ATOM 3011 N N . MET A 1 382 ? 27.062 -20.674 -13.230 1.00 37.81 382 MET A N 1
ATOM 3012 C CA . MET A 1 382 ? 27.425 -19.256 -13.195 1.00 37.81 382 MET A CA 1
ATOM 3013 C C . MET A 1 382 ? 26.187 -18.358 -13.206 1.00 37.81 382 MET A C 1
ATOM 3015 O O . MET A 1 382 ? 25.297 -18.496 -14.048 1.00 37.81 382 MET A O 1
ATOM 3019 N N . THR A 1 383 ? 26.166 -17.384 -12.297 1.00 37.97 383 THR A N 1
ATOM 3020 C CA . THR A 1 383 ? 25.191 -16.289 -12.305 1.00 37.97 383 THR A CA 1
ATOM 3021 C C . THR A 1 383 ? 25.785 -15.100 -13.048 1.00 37.97 383 THR A C 1
ATOM 3023 O O . THR A 1 383 ? 26.789 -14.537 -12.617 1.00 37.97 383 THR A O 1
ATOM 3026 N N . ASN A 1 384 ? 25.162 -14.719 -14.158 1.00 47.91 384 ASN A N 1
ATOM 3027 C CA . ASN A 1 384 ? 25.585 -13.606 -14.999 1.00 47.91 384 ASN A CA 1
ATOM 3028 C C . ASN A 1 384 ? 24.621 -12.428 -14.816 1.00 47.91 384 ASN A C 1
ATOM 3030 O O . ASN A 1 384 ? 23.406 -12.623 -14.750 1.00 47.91 384 ASN A O 1
ATOM 3034 N N . GLY A 1 385 ? 25.160 -11.212 -14.739 1.00 44.66 385 GLY A N 1
ATOM 3035 C CA . GLY A 1 385 ? 24.382 -9.975 -14.681 1.00 44.66 385 GLY A CA 1
ATOM 3036 C C . GLY A 1 385 ? 24.477 -9.192 -15.988 1.00 44.66 385 GLY A C 1
ATOM 3037 O O . GLY A 1 385 ? 25.559 -9.085 -16.564 1.00 44.66 385 GLY A O 1
ATOM 3038 N N . LEU A 1 386 ? 23.359 -8.618 -16.427 1.00 54.19 386 LEU A N 1
ATOM 3039 C CA . LEU A 1 386 ? 23.281 -7.675 -17.541 1.00 54.19 386 LEU A CA 1
ATOM 3040 C C . LEU A 1 386 ? 22.815 -6.322 -16.999 1.00 54.19 386 LEU A C 1
ATOM 3042 O O . LEU A 1 386 ? 21.785 -6.250 -16.332 1.00 54.19 386 LEU A O 1
ATOM 3046 N N . VAL A 1 387 ? 23.555 -5.252 -17.288 1.00 55.06 387 VAL A N 1
ATOM 3047 C CA . VAL A 1 387 ? 23.130 -3.882 -16.963 1.00 55.06 387 VAL A CA 1
ATOM 3048 C C . VAL A 1 387 ? 22.010 -3.492 -17.931 1.00 55.06 387 VAL A C 1
ATOM 3050 O O . VAL A 1 387 ? 22.239 -3.412 -19.135 1.00 55.06 387 VAL A O 1
ATOM 3053 N N . THR A 1 388 ? 20.806 -3.281 -17.403 1.00 59.34 388 THR A N 1
ATOM 3054 C CA . THR A 1 388 ? 19.633 -2.805 -18.147 1.00 59.34 388 THR A CA 1
ATOM 3055 C C . THR A 1 388 ? 19.637 -1.284 -18.262 1.00 59.34 388 THR A C 1
ATOM 3057 O O . THR A 1 388 ? 20.440 -0.591 -17.631 1.00 59.34 388 THR A O 1
ATOM 3060 N N . ARG A 1 389 ? 18.743 -0.732 -19.084 1.00 57.66 389 ARG A N 1
ATOM 3061 C CA . ARG A 1 389 ? 18.609 0.722 -19.236 1.00 57.66 389 ARG A CA 1
ATOM 3062 C C . ARG A 1 389 ? 17.829 1.305 -18.042 1.00 57.66 389 ARG A C 1
ATOM 3064 O O . ARG A 1 389 ? 16.859 0.685 -17.604 1.00 57.66 389 ARG A O 1
ATOM 3071 N N . PRO A 1 390 ? 18.200 2.483 -17.501 1.00 56.03 390 PRO A N 1
ATOM 3072 C CA . PRO A 1 390 ? 17.364 3.179 -16.522 1.00 56.03 390 PRO A CA 1
ATOM 3073 C C . PRO A 1 390 ? 16.017 3.571 -17.142 1.00 56.03 390 PRO A C 1
ATOM 3075 O O . PRO A 1 390 ? 16.001 4.170 -18.219 1.00 56.03 390 PRO A O 1
ATOM 3078 N N . SER A 1 391 ? 14.902 3.308 -16.447 1.00 47.44 391 SER A N 1
ATOM 3079 C CA . SER A 1 391 ? 13.592 3.862 -16.818 1.00 47.44 391 SER A CA 1
ATOM 3080 C C . SER A 1 391 ? 13.704 5.371 -16.775 1.00 47.44 391 SER A C 1
ATOM 3082 O O . SER A 1 391 ? 14.084 5.959 -15.760 1.00 47.44 391 SER A O 1
ATOM 3084 N N . ARG A 1 392 ? 13.403 6.004 -17.901 1.00 50.25 392 ARG A N 1
ATOM 3085 C CA . ARG A 1 392 ? 13.715 7.409 -18.112 1.00 50.25 392 ARG A CA 1
ATOM 3086 C C . ARG A 1 392 ? 12.461 8.123 -18.576 1.00 50.25 392 ARG A C 1
ATOM 3088 O O . ARG A 1 392 ? 12.113 8.093 -19.757 1.00 50.25 392 ARG A O 1
ATOM 3095 N N . GLY A 1 393 ? 11.782 8.741 -17.611 1.00 48.84 393 GLY A N 1
ATOM 3096 C CA . GLY A 1 393 ? 10.554 9.489 -17.846 1.00 48.84 393 GLY A CA 1
ATOM 3097 C C . GLY A 1 393 ? 10.712 10.506 -18.979 1.00 48.84 393 GLY A C 1
ATOM 3098 O O . GLY A 1 393 ? 11.698 11.239 -19.034 1.00 48.84 393 GLY A O 1
ATOM 3099 N N . GLY A 1 394 ? 9.731 10.515 -19.883 1.00 45.19 394 GLY A N 1
ATOM 3100 C CA . GLY A 1 394 ? 9.470 11.594 -20.836 1.00 45.19 394 GLY A CA 1
ATOM 3101 C C . GLY A 1 394 ? 10.630 12.023 -21.740 1.00 45.19 394 GLY A C 1
ATOM 3102 O O . GLY A 1 394 ? 11.137 13.127 -21.576 1.00 45.19 394 GLY A O 1
ATOM 3103 N N . ASN A 1 395 ? 10.996 11.213 -22.743 1.00 45.50 395 ASN A N 1
ATOM 3104 C CA . ASN A 1 395 ? 11.545 11.701 -24.022 1.00 45.50 395 ASN A CA 1
ATOM 3105 C C . ASN A 1 395 ? 11.565 10.585 -25.087 1.00 45.50 395 ASN A C 1
ATOM 3107 O O . ASN A 1 395 ? 11.883 9.442 -24.768 1.00 45.50 395 ASN A O 1
ATOM 3111 N N . LEU A 1 396 ? 11.284 10.913 -26.359 1.00 53.22 396 LEU A N 1
ATOM 3112 C CA . LEU A 1 396 ? 11.167 9.924 -27.455 1.00 53.22 396 LEU A CA 1
ATOM 3113 C C . LEU A 1 396 ? 12.444 9.098 -27.712 1.00 53.22 396 LEU A C 1
ATOM 3115 O O . LEU A 1 396 ? 12.362 8.010 -28.270 1.00 53.22 396 LEU A O 1
ATOM 3119 N N . TYR A 1 397 ? 13.610 9.579 -27.274 1.00 51.97 397 TYR A N 1
ATOM 3120 C CA . TYR A 1 397 ? 14.889 8.861 -27.359 1.00 51.97 397 TYR A CA 1
ATOM 3121 C C . TYR A 1 397 ? 15.016 7.672 -26.382 1.00 51.97 397 TYR A C 1
ATOM 3123 O O . TYR A 1 397 ? 16.061 7.025 -26.353 1.00 51.97 397 TYR A O 1
ATOM 3131 N N . ASN A 1 398 ? 13.984 7.397 -25.576 1.00 54.94 398 ASN A N 1
ATOM 3132 C CA . ASN A 1 398 ? 13.963 6.319 -24.580 1.00 54.94 398 ASN A CA 1
ATOM 3133 C C . ASN A 1 398 ? 13.048 5.142 -24.966 1.00 54.94 398 ASN A C 1
ATOM 3135 O O . ASN A 1 398 ? 12.906 4.216 -24.174 1.00 54.94 398 ASN A O 1
ATOM 3139 N N . LEU A 1 399 ? 12.422 5.183 -26.145 1.00 54.16 399 LEU A N 1
ATOM 3140 C CA . LEU A 1 399 ? 11.624 4.076 -26.671 1.00 54.16 399 LEU A CA 1
ATOM 3141 C C . LEU A 1 399 ? 12.537 2.891 -27.040 1.00 54.16 399 LEU A C 1
ATOM 3143 O O . LEU A 1 399 ? 13.639 3.083 -27.562 1.00 54.16 399 LEU A O 1
ATOM 3147 N N . SER A 1 400 ? 12.076 1.665 -26.795 1.00 63.50 400 SER A N 1
ATOM 3148 C CA . SER A 1 400 ? 12.719 0.439 -27.280 1.00 63.50 400 SER A CA 1
ATOM 3149 C C . SER A 1 400 ? 12.798 0.394 -28.805 1.00 63.50 400 SER A C 1
ATOM 3151 O O . SER A 1 400 ? 12.068 1.100 -29.495 1.00 63.50 400 SER A O 1
ATOM 3153 N N . ILE A 1 401 ? 13.635 -0.485 -29.365 1.00 65.31 401 ILE A N 1
ATOM 3154 C CA . ILE A 1 401 ? 13.687 -0.691 -30.825 1.00 65.31 401 ILE A CA 1
ATOM 3155 C C . ILE A 1 401 ? 12.291 -1.060 -31.360 1.00 65.31 401 ILE A C 1
ATOM 3157 O O . ILE A 1 401 ? 11.851 -0.504 -32.366 1.00 65.31 401 ILE A O 1
ATOM 3161 N N . SER A 1 402 ? 11.560 -1.915 -30.638 1.00 61.88 402 SER A N 1
ATOM 3162 C CA . SER A 1 402 ? 10.183 -2.300 -30.958 1.00 61.88 402 SER A CA 1
ATOM 3163 C C . SER A 1 402 ? 9.190 -1.140 -30.835 1.00 61.88 402 SER A C 1
ATOM 3165 O O . SER A 1 402 ? 8.359 -0.968 -31.719 1.00 61.88 402 SER A O 1
ATOM 3167 N N . GLU A 1 403 ? 9.276 -0.300 -29.803 1.00 58.53 403 GLU A N 1
ATOM 3168 C CA . GLU A 1 403 ? 8.396 0.867 -29.644 1.00 58.53 403 GLU A CA 1
ATOM 3169 C C . GLU A 1 403 ? 8.716 1.986 -30.639 1.00 58.53 403 GLU A C 1
ATOM 3171 O O . GLU A 1 403 ? 7.794 2.632 -31.122 1.00 58.53 403 GLU A O 1
ATOM 3176 N N . ILE A 1 404 ? 9.985 2.207 -31.003 1.00 63.00 404 ILE A N 1
ATOM 3177 C CA . ILE A 1 404 ? 10.367 3.108 -32.105 1.00 63.00 404 ILE A CA 1
ATOM 3178 C C . ILE A 1 404 ? 9.745 2.595 -33.406 1.00 63.00 404 ILE A C 1
ATOM 3180 O O . ILE A 1 404 ? 9.161 3.375 -34.160 1.00 63.00 404 ILE A O 1
ATOM 3184 N N . ALA A 1 405 ? 9.835 1.286 -33.653 1.00 68.69 405 ALA A N 1
ATOM 3185 C CA . ALA A 1 405 ? 9.286 0.653 -34.840 1.00 68.69 405 ALA A CA 1
ATOM 3186 C C . ALA A 1 405 ? 7.753 0.753 -34.904 1.00 68.69 405 ALA A C 1
ATOM 3188 O O . ALA A 1 405 ? 7.213 1.198 -35.919 1.00 68.69 405 ALA A O 1
ATOM 3189 N N . VAL A 1 406 ? 7.065 0.432 -33.804 1.00 64.19 406 VAL A N 1
ATOM 3190 C CA . VAL A 1 406 ? 5.606 0.540 -33.671 1.00 64.19 406 VAL A CA 1
ATOM 3191 C C . VAL A 1 406 ? 5.155 1.997 -33.756 1.00 64.19 406 VAL A C 1
ATOM 3193 O O . VAL A 1 406 ? 4.299 2.303 -34.576 1.00 64.19 406 VAL A O 1
ATOM 3196 N N . ASN A 1 407 ? 5.746 2.926 -33.002 1.00 64.00 407 ASN A N 1
ATOM 3197 C CA . ASN A 1 407 ? 5.363 4.344 -33.014 1.00 64.00 407 ASN A CA 1
ATOM 3198 C C . ASN A 1 407 ? 5.579 4.996 -34.397 1.00 64.00 407 ASN A C 1
ATOM 3200 O O . ASN A 1 407 ? 4.770 5.805 -34.845 1.00 64.00 407 ASN A O 1
ATOM 3204 N N . ALA A 1 408 ? 6.626 4.597 -35.128 1.00 68.50 408 ALA A N 1
ATOM 3205 C CA . ALA A 1 408 ? 6.883 5.075 -36.489 1.00 68.50 408 ALA A CA 1
ATOM 3206 C C . ALA A 1 408 ? 5.926 4.513 -37.562 1.00 68.50 408 ALA A C 1
ATOM 3208 O O . ALA A 1 408 ? 5.978 4.973 -38.710 1.00 68.50 408 ALA A O 1
ATOM 3209 N N . HIS A 1 409 ? 5.087 3.527 -37.222 1.00 67.88 409 HIS A N 1
ATOM 3210 C CA . HIS A 1 409 ? 4.155 2.873 -38.143 1.00 67.88 409 HIS A CA 1
ATOM 3211 C C . HIS A 1 409 ? 2.677 3.002 -37.727 1.00 67.88 409 HIS A C 1
ATOM 3213 O O . HIS A 1 409 ? 1.840 3.257 -38.582 1.00 67.88 409 HIS A O 1
ATOM 3219 N N . ALA A 1 410 ? 2.349 2.916 -36.435 1.00 55.72 410 ALA A N 1
ATOM 3220 C CA . ALA A 1 410 ? 0.979 2.871 -35.906 1.00 55.72 410 ALA A CA 1
ATOM 3221 C C . ALA A 1 410 ? 0.107 4.096 -36.248 1.00 55.72 410 ALA A C 1
ATOM 3223 O O . ALA A 1 410 ? -1.117 3.997 -36.245 1.00 55.72 410 ALA A O 1
ATOM 3224 N N . PHE A 1 411 ? 0.730 5.238 -36.552 1.00 63.25 411 PHE A N 1
ATOM 3225 C CA . PHE A 1 411 ? 0.060 6.484 -36.951 1.00 63.25 411 PHE A CA 1
ATOM 3226 C C . PHE A 1 411 ? 0.416 6.923 -38.382 1.00 63.25 411 PHE A C 1
ATOM 3228 O O . PHE A 1 411 ? 0.269 8.094 -38.735 1.00 63.25 411 PHE A O 1
ATOM 3235 N N . ARG A 1 412 ? 0.947 6.006 -39.196 1.00 66.06 412 ARG A N 1
ATOM 3236 C CA . ARG A 1 412 ? 1.368 6.253 -40.578 1.00 66.06 412 ARG A CA 1
ATOM 3237 C C . ARG A 1 412 ? 0.279 5.797 -41.550 1.00 66.06 412 ARG A C 1
ATOM 3239 O O . ARG A 1 412 ? -0.483 4.883 -41.257 1.00 66.06 412 ARG A O 1
ATOM 3246 N N . ASP A 1 413 ? 0.231 6.441 -42.710 1.00 75.12 413 ASP A N 1
ATOM 3247 C CA . ASP A 1 413 ? -0.617 6.022 -43.827 1.00 75.12 413 ASP A CA 1
ATOM 3248 C C . ASP A 1 413 ? -0.291 4.563 -44.237 1.00 75.12 413 ASP A C 1
ATOM 3250 O O . ASP A 1 413 ? 0.897 4.272 -44.441 1.00 75.12 413 ASP A O 1
ATOM 3254 N N . PRO A 1 414 ? -1.287 3.655 -44.340 1.00 74.00 414 PRO A N 1
ATOM 3255 C CA . PRO A 1 414 ? -1.081 2.262 -44.746 1.00 74.00 414 PRO A CA 1
ATOM 3256 C C . PRO A 1 414 ? -0.360 2.085 -46.087 1.00 74.00 414 PRO A C 1
ATOM 3258 O O . PRO A 1 414 ? 0.352 1.096 -46.255 1.00 74.00 414 PRO A O 1
ATOM 3261 N N . ASP A 1 415 ? -0.494 3.039 -47.014 1.00 79.69 415 ASP A N 1
ATOM 3262 C CA . ASP A 1 415 ? 0.119 2.963 -48.348 1.00 79.69 415 ASP A CA 1
ATOM 3263 C C . ASP A 1 415 ? 1.633 3.284 -48.338 1.00 79.69 415 ASP A C 1
ATOM 3265 O O . ASP A 1 415 ? 2.314 3.184 -49.362 1.00 79.69 415 ASP A O 1
ATOM 3269 N N . LEU A 1 416 ? 2.201 3.676 -47.188 1.00 78.12 416 LEU A N 1
ATOM 3270 C CA . LEU A 1 416 ? 3.618 4.014 -47.052 1.00 78.12 416 LEU A CA 1
ATOM 3271 C C . LEU A 1 416 ? 4.431 2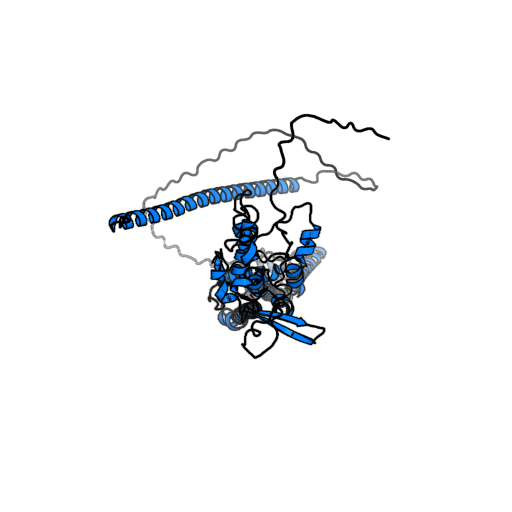.888 -46.408 1.00 78.12 416 LEU A C 1
ATOM 3273 O O . LEU A 1 416 ? 4.212 2.542 -45.247 1.00 78.12 416 LEU A O 1
ATOM 3277 N N . TYR A 1 417 ? 5.501 2.462 -47.092 1.00 79.69 417 TYR A N 1
ATOM 3278 C CA . TYR A 1 417 ? 6.459 1.477 -46.575 1.00 79.69 417 TYR A CA 1
ATOM 3279 C C . TYR A 1 417 ? 6.883 1.749 -45.112 1.00 79.69 417 TYR A C 1
ATOM 3281 O O . TYR A 1 417 ? 7.188 2.905 -44.759 1.00 79.69 417 TYR A O 1
ATOM 3289 N N . PRO A 1 418 ? 6.926 0.705 -44.259 1.00 76.81 418 PRO A N 1
ATOM 3290 C CA . PRO A 1 418 ? 7.372 0.810 -42.874 1.00 76.81 418 PRO A CA 1
ATOM 3291 C C . PRO A 1 418 ? 8.853 1.203 -42.798 1.00 76.81 418 PRO A C 1
ATOM 3293 O O . PRO A 1 418 ? 9.666 0.809 -43.629 1.00 76.81 418 PRO A O 1
ATOM 3296 N N . ARG A 1 419 ? 9.225 1.992 -41.780 1.00 75.50 419 ARG A N 1
ATOM 3297 C CA . ARG A 1 419 ? 10.615 2.465 -41.614 1.00 75.50 419 ARG A CA 1
ATOM 3298 C C . ARG A 1 419 ? 11.538 1.482 -40.896 1.00 75.50 419 ARG A C 1
ATOM 3300 O O . ARG A 1 419 ? 12.735 1.521 -41.158 1.00 75.50 419 ARG A O 1
ATOM 3307 N N . TYR A 1 420 ? 10.988 0.670 -39.990 1.00 75.19 420 TYR A N 1
ATOM 3308 C CA . TYR A 1 420 ? 11.747 -0.181 -39.060 1.00 75.19 420 TYR A CA 1
ATOM 3309 C C . TYR A 1 420 ? 11.108 -1.566 -38.818 1.00 75.19 420 TYR A C 1
ATOM 3311 O O . TYR A 1 420 ? 11.615 -2.334 -38.009 1.00 75.19 420 TYR A O 1
ATOM 3319 N N . ILE A 1 421 ? 9.989 -1.884 -39.482 1.00 77.31 421 ILE A N 1
ATOM 3320 C CA . ILE A 1 421 ? 9.290 -3.175 -39.370 1.00 77.31 421 ILE A CA 1
ATOM 3321 C C . ILE A 1 421 ? 9.362 -3.872 -40.728 1.00 77.31 421 ILE A C 1
ATOM 3323 O O . ILE A 1 421 ? 9.034 -3.251 -41.736 1.00 77.31 421 ILE A O 1
ATOM 3327 N N . SER A 1 422 ? 9.751 -5.148 -40.753 1.00 82.06 422 SER A N 1
ATOM 3328 C CA . SER A 1 422 ? 9.450 -6.038 -41.878 1.00 82.06 422 SER A CA 1
ATOM 3329 C C . SER A 1 422 ? 8.116 -6.724 -41.595 1.00 82.06 422 SER A C 1
ATOM 3331 O O . SER A 1 422 ? 7.940 -7.275 -40.508 1.00 82.06 422 SER A O 1
ATOM 3333 N N . PHE A 1 423 ? 7.171 -6.668 -42.532 1.00 76.56 423 PHE A N 1
ATOM 3334 C CA . PHE A 1 423 ? 5.900 -7.383 -42.422 1.00 76.56 423 PHE A CA 1
ATOM 3335 C C . PHE A 1 423 ? 5.913 -8.593 -43.344 1.00 76.56 423 PHE A C 1
ATOM 3337 O O . PHE A 1 423 ? 6.136 -8.441 -44.544 1.00 76.56 423 PHE A O 1
ATOM 3344 N N . GLN A 1 424 ? 5.612 -9.766 -42.788 1.00 74.94 424 GLN A N 1
ATOM 3345 C CA . GLN A 1 424 ? 5.341 -10.952 -43.591 1.00 74.94 424 GLN A CA 1
ATOM 3346 C C . GLN A 1 424 ? 3.873 -10.987 -44.041 1.00 74.94 424 GLN A C 1
ATOM 3348 O O . GLN A 1 424 ? 2.993 -10.562 -43.282 1.00 74.94 424 GLN A O 1
ATOM 3353 N N . PRO A 1 425 ? 3.581 -11.484 -45.258 1.00 75.81 425 PRO A N 1
ATOM 3354 C CA . PRO A 1 425 ? 2.217 -11.749 -45.703 1.00 75.81 425 PRO A CA 1
ATOM 3355 C C . PRO A 1 425 ? 1.477 -12.693 -44.743 1.00 75.81 425 PRO A C 1
ATOM 3357 O O . PRO A 1 425 ? 2.055 -13.641 -44.214 1.00 75.81 425 PRO A O 1
ATOM 3360 N N . MET A 1 426 ? 0.178 -12.455 -44.525 1.00 50.91 426 MET A N 1
ATOM 3361 C CA . MET A 1 426 ? -0.636 -13.235 -43.575 1.00 50.91 426 MET A CA 1
ATOM 3362 C C . MET A 1 426 ? -0.758 -14.722 -43.960 1.00 50.91 426 MET A C 1
ATOM 3364 O O . MET A 1 426 ? -0.999 -15.566 -43.100 1.00 50.91 426 MET A O 1
ATOM 3368 N N . ASP A 1 427 ? -0.585 -15.046 -45.239 1.00 80.19 427 ASP A N 1
ATOM 3369 C CA . ASP A 1 427 ? -0.557 -16.401 -45.784 1.00 80.19 427 ASP A CA 1
ATOM 3370 C C . ASP A 1 427 ? 0.780 -17.137 -45.572 1.00 80.19 427 ASP A C 1
ATOM 3372 O O . ASP A 1 427 ? 0.841 -18.335 -45.840 1.00 80.19 427 ASP A O 1
ATOM 3376 N N . ASN A 1 428 ? 1.816 -16.478 -45.031 1.00 79.69 428 ASN A N 1
ATOM 3377 C CA . ASN A 1 428 ? 3.121 -17.085 -44.751 1.00 79.69 428 ASN A CA 1
ATOM 3378 C C . ASN A 1 428 ? 3.538 -16.996 -43.268 1.00 79.69 428 ASN A C 1
ATOM 3380 O O . ASN A 1 428 ? 4.584 -16.453 -42.909 1.00 79.69 428 ASN A O 1
ATOM 3384 N N . PHE A 1 429 ? 2.698 -17.547 -42.387 1.00 67.94 429 PHE A N 1
ATOM 3385 C CA . PHE A 1 429 ? 2.977 -17.621 -40.947 1.00 67.94 429 PHE A CA 1
ATOM 3386 C C . PHE A 1 429 ? 4.229 -18.454 -40.614 1.00 67.94 429 PHE A C 1
ATOM 3388 O O . PHE A 1 429 ? 4.964 -18.106 -39.691 1.00 67.94 429 PHE A O 1
ATOM 3395 N N . ASP A 1 430 ? 4.508 -19.511 -41.383 1.00 83.12 430 ASP A N 1
ATOM 3396 C CA . ASP A 1 430 ? 5.680 -20.365 -41.157 1.00 83.12 430 ASP A CA 1
ATOM 3397 C C . ASP A 1 430 ? 6.992 -19.584 -41.362 1.00 83.12 430 ASP A C 1
ATOM 3399 O O . ASP A 1 430 ? 7.901 -19.712 -40.544 1.00 83.12 430 ASP A O 1
ATOM 3403 N N . GLN A 1 431 ? 7.065 -18.691 -42.364 1.00 76.44 431 GLN A N 1
ATOM 3404 C CA . GLN A 1 431 ? 8.212 -17.786 -42.537 1.00 76.44 431 GLN A CA 1
ATOM 3405 C C . GLN A 1 431 ? 8.371 -16.816 -41.356 1.00 76.44 431 GLN A C 1
ATOM 3407 O O . GLN A 1 431 ? 9.495 -16.527 -40.959 1.00 76.44 431 GLN A O 1
ATOM 3412 N N . PHE A 1 432 ? 7.279 -16.322 -40.762 1.00 67.19 432 PHE A N 1
ATOM 3413 C CA . PHE A 1 432 ? 7.369 -15.464 -39.574 1.00 67.19 432 PHE A CA 1
ATOM 3414 C C . PHE A 1 432 ? 7.950 -16.217 -38.365 1.00 67.19 432 PHE A C 1
ATOM 3416 O O . PHE A 1 432 ? 8.788 -15.672 -37.649 1.00 67.19 432 PHE A O 1
ATOM 3423 N N . GLU A 1 433 ? 7.546 -17.469 -38.136 1.00 75.25 433 GLU A N 1
ATOM 3424 C CA . GLU A 1 433 ? 8.102 -18.302 -37.059 1.00 75.25 433 GLU A CA 1
ATOM 3425 C C . GLU A 1 433 ? 9.555 -18.736 -37.328 1.00 75.25 433 GLU A C 1
ATOM 3427 O O . GLU A 1 433 ? 10.367 -18.789 -36.396 1.00 75.25 433 GLU A O 1
ATOM 3432 N N . GLU A 1 434 ? 9.910 -18.979 -38.594 1.00 82.25 434 GLU A N 1
ATOM 3433 C CA . GLU A 1 434 ? 11.294 -19.194 -39.022 1.00 82.25 434 GLU A CA 1
ATOM 3434 C C . GLU A 1 434 ? 12.143 -17.947 -38.735 1.00 82.25 434 GLU A C 1
ATOM 3436 O O . GLU A 1 434 ? 13.079 -18.026 -37.945 1.00 82.25 434 GLU A O 1
ATOM 3441 N N . GLU A 1 435 ? 11.770 -16.770 -39.245 1.00 74.81 435 GLU A N 1
ATOM 3442 C CA . GLU A 1 435 ? 12.481 -15.501 -39.008 1.00 74.81 435 GLU A CA 1
ATOM 3443 C C . GLU A 1 435 ? 12.556 -15.119 -37.518 1.00 74.81 435 GLU A C 1
ATOM 3445 O O . GLU A 1 435 ? 13.561 -14.570 -37.067 1.00 74.81 435 GLU A O 1
ATOM 3450 N N . ARG A 1 436 ? 11.532 -15.453 -36.717 1.00 75.19 436 ARG A N 1
ATOM 3451 C CA . ARG A 1 436 ? 11.518 -15.245 -35.255 1.00 75.19 436 ARG A CA 1
ATOM 3452 C C . ARG A 1 436 ? 12.567 -16.087 -34.521 1.00 75.19 436 ARG A C 1
ATOM 3454 O O . ARG A 1 436 ? 12.973 -15.719 -33.417 1.00 75.19 436 ARG A O 1
ATOM 3461 N N . THR A 1 437 ? 12.962 -17.227 -35.087 1.00 82.06 437 THR A N 1
ATOM 3462 C CA . THR A 1 437 ? 13.891 -18.188 -34.467 1.00 82.06 437 THR A CA 1
ATOM 3463 C C . THR A 1 437 ? 15.236 -18.307 -35.191 1.00 82.06 437 THR A C 1
ATOM 3465 O O . THR A 1 437 ? 16.173 -18.881 -34.632 1.00 82.06 437 THR A O 1
ATOM 3468 N N . GLN A 1 438 ? 15.358 -17.726 -36.385 1.00 82.62 438 GLN A N 1
ATOM 3469 C CA . GLN A 1 438 ? 16.565 -17.703 -37.202 1.00 82.62 438 GLN A CA 1
ATOM 3470 C C . GLN A 1 438 ? 17.683 -16.903 -36.521 1.00 82.62 438 GLN A C 1
ATOM 3472 O O . GLN A 1 438 ? 17.491 -15.772 -36.070 1.00 82.62 438 GLN A O 1
ATOM 3477 N N . ASP A 1 439 ? 18.888 -17.476 -36.469 1.00 83.06 439 ASP A N 1
ATOM 3478 C CA . ASP A 1 439 ? 20.058 -16.747 -35.993 1.00 83.06 439 ASP A CA 1
ATOM 3479 C C . ASP A 1 439 ? 20.723 -15.914 -37.104 1.00 83.06 439 ASP A C 1
ATOM 3481 O O . ASP A 1 439 ? 20.542 -16.119 -38.305 1.00 83.06 439 ASP A O 1
ATOM 3485 N N . MET A 1 440 ? 21.530 -14.942 -36.680 1.00 77.75 440 MET A N 1
ATOM 3486 C CA . MET A 1 440 ? 22.219 -14.006 -37.572 1.00 77.75 440 MET A CA 1
ATOM 3487 C C . MET A 1 440 ? 23.220 -14.690 -38.525 1.00 77.75 440 MET A C 1
ATOM 3489 O O . MET A 1 440 ? 23.568 -14.104 -39.545 1.00 77.75 440 MET A O 1
ATOM 3493 N N . ALA A 1 441 ? 23.702 -15.898 -38.207 1.00 79.94 441 ALA A N 1
ATOM 3494 C CA . ALA A 1 441 ? 24.590 -16.649 -39.094 1.00 79.94 441 ALA A CA 1
ATOM 3495 C C . ALA A 1 441 ? 23.781 -17.285 -40.231 1.00 79.94 441 ALA A C 1
ATOM 3497 O O . ALA A 1 441 ? 24.067 -17.047 -41.398 1.00 79.94 441 ALA A O 1
ATOM 3498 N N . THR A 1 442 ? 22.701 -17.980 -39.878 1.00 84.00 442 THR A N 1
ATOM 3499 C CA . THR A 1 442 ? 21.752 -18.603 -40.807 1.00 84.00 442 THR A CA 1
ATOM 3500 C C . THR A 1 442 ? 21.122 -17.567 -41.739 1.00 84.00 442 THR A C 1
ATOM 3502 O O . THR A 1 442 ? 21.018 -17.797 -42.943 1.00 84.00 442 THR A O 1
ATOM 3505 N N . TRP A 1 443 ? 20.754 -16.392 -41.212 1.00 82.44 443 TRP A N 1
ATOM 3506 C CA . TRP A 1 443 ? 20.245 -15.300 -42.042 1.00 82.44 443 TRP A CA 1
ATOM 3507 C C . TRP A 1 443 ? 21.316 -14.757 -42.998 1.00 82.44 443 TRP A C 1
ATOM 3509 O O . TRP A 1 443 ? 21.038 -14.583 -44.185 1.00 82.44 443 TRP A O 1
ATOM 3519 N N . ALA A 1 444 ? 22.554 -14.562 -42.528 1.00 79.25 444 ALA A N 1
ATOM 3520 C CA . ALA A 1 444 ? 23.655 -14.110 -43.378 1.00 79.25 444 ALA A CA 1
ATOM 3521 C C . ALA A 1 444 ? 24.002 -15.115 -44.491 1.00 79.25 444 ALA A C 1
ATOM 3523 O O . ALA A 1 444 ? 24.204 -14.699 -45.628 1.00 79.25 444 ALA A O 1
ATOM 3524 N N . ASP A 1 445 ? 23.987 -16.417 -44.195 1.00 81.62 445 ASP A N 1
ATOM 3525 C CA . ASP A 1 445 ? 24.202 -17.486 -45.179 1.00 81.62 445 ASP A CA 1
ATOM 3526 C C . ASP A 1 445 ? 23.058 -17.563 -46.213 1.00 81.62 445 ASP A C 1
ATOM 3528 O O . ASP A 1 445 ? 23.285 -17.910 -47.373 1.00 81.62 445 ASP A O 1
ATOM 3532 N N . SER A 1 446 ? 21.827 -17.200 -45.826 1.00 80.00 446 SER A N 1
ATOM 3533 C CA . SER A 1 446 ? 20.679 -17.104 -46.747 1.00 80.00 446 SER A CA 1
ATOM 3534 C C . SER A 1 446 ? 20.721 -15.863 -47.656 1.00 80.00 446 SER A C 1
ATOM 3536 O O . SER A 1 446 ? 20.124 -15.845 -48.738 1.00 80.00 446 SER A O 1
ATOM 3538 N N . ALA A 1 447 ? 21.449 -14.818 -47.251 1.00 82.56 447 ALA A N 1
ATOM 3539 C CA . ALA A 1 447 ? 21.530 -13.551 -47.963 1.00 82.56 447 ALA A CA 1
ATOM 3540 C C . ALA A 1 447 ? 22.533 -13.621 -49.127 1.00 82.56 447 ALA A C 1
ATOM 3542 O O . ALA A 1 447 ? 23.702 -13.262 -49.010 1.00 82.56 447 ALA A O 1
ATOM 3543 N N . SER A 1 448 ? 22.048 -14.025 -50.303 1.00 77.56 448 SER A N 1
ATOM 3544 C CA . SER A 1 448 ? 22.865 -14.179 -51.524 1.00 77.56 448 SER A CA 1
ATOM 3545 C C . SER A 1 448 ? 23.531 -12.898 -52.072 1.00 77.56 448 SER A C 1
ATOM 3547 O O . SER A 1 448 ? 24.275 -12.976 -53.053 1.00 77.56 448 SER A O 1
ATOM 3549 N N . ILE A 1 449 ? 23.285 -11.724 -51.473 1.00 84.88 449 ILE A N 1
ATOM 3550 C CA . ILE A 1 449 ? 23.811 -10.424 -51.912 1.00 84.88 449 ILE A CA 1
ATOM 3551 C C . ILE A 1 449 ? 24.285 -9.566 -50.733 1.00 84.88 449 ILE A C 1
ATOM 3553 O O . ILE A 1 449 ? 23.650 -9.514 -49.682 1.00 84.88 449 ILE A O 1
ATOM 3557 N N . CYS A 1 450 ? 25.371 -8.815 -50.931 1.00 87.19 450 CYS A N 1
ATOM 3558 C CA . CYS A 1 450 ? 25.788 -7.781 -49.985 1.00 87.19 450 CYS A CA 1
ATOM 3559 C C . CYS A 1 450 ? 24.969 -6.503 -50.227 1.00 87.19 450 CYS A C 1
ATOM 3561 O O . CYS A 1 450 ? 25.039 -5.908 -51.302 1.00 87.19 450 CYS A O 1
ATOM 3563 N N . ILE A 1 451 ? 24.197 -6.084 -49.222 1.00 89.75 451 ILE A N 1
ATOM 3564 C CA . ILE A 1 451 ? 23.234 -4.971 -49.299 1.00 89.75 451 ILE A CA 1
ATOM 3565 C C . ILE A 1 451 ? 23.901 -3.669 -49.775 1.00 89.75 451 ILE A C 1
ATOM 3567 O O . ILE A 1 451 ? 23.432 -3.036 -50.721 1.00 89.75 451 ILE A O 1
ATOM 3571 N N . GLU A 1 452 ? 25.033 -3.296 -49.176 1.00 93.00 452 GLU A N 1
ATOM 3572 C CA . GLU A 1 452 ? 25.781 -2.082 -49.522 1.00 93.00 452 GLU A CA 1
ATOM 3573 C C . GLU A 1 452 ? 26.268 -2.043 -50.981 1.00 93.00 452 GLU A C 1
ATOM 3575 O O . GLU A 1 452 ? 26.078 -1.038 -51.675 1.00 93.00 452 GLU A O 1
ATOM 3580 N N . THR A 1 453 ? 26.879 -3.123 -51.477 1.00 91.50 453 THR A N 1
ATOM 3581 C CA . THR A 1 453 ? 27.442 -3.143 -52.838 1.00 91.50 453 THR A CA 1
ATOM 3582 C C . THR A 1 453 ? 26.380 -3.373 -53.904 1.00 91.50 453 THR A C 1
ATOM 3584 O O . THR A 1 453 ? 26.489 -2.815 -54.992 1.00 91.50 453 THR A O 1
ATOM 3587 N N . ALA A 1 454 ? 25.349 -4.169 -53.612 1.00 92.69 454 ALA A N 1
ATOM 3588 C CA . ALA A 1 454 ? 24.322 -4.523 -54.584 1.00 92.69 454 ALA A CA 1
ATOM 3589 C C . ALA A 1 454 ? 23.253 -3.431 -54.754 1.00 92.69 454 ALA A C 1
ATOM 3591 O O . ALA A 1 454 ? 22.797 -3.228 -55.877 1.00 92.69 454 ALA A O 1
ATOM 3592 N N . ILE A 1 455 ? 22.867 -2.737 -53.674 1.00 94.19 455 ILE A N 1
ATOM 3593 C CA . ILE A 1 455 ? 21.741 -1.781 -53.664 1.00 94.19 455 ILE A CA 1
ATOM 3594 C C . ILE A 1 455 ? 22.228 -0.324 -53.616 1.00 94.19 455 ILE A C 1
ATOM 3596 O O . ILE A 1 455 ? 21.712 0.521 -54.348 1.00 94.19 455 ILE A O 1
ATOM 3600 N N . PHE A 1 456 ? 23.216 -0.008 -52.772 1.00 93.75 456 PHE A N 1
ATOM 3601 C CA . PHE A 1 456 ? 23.592 1.385 -52.476 1.00 93.75 456 PHE A CA 1
ATOM 3602 C C . PHE A 1 456 ? 24.791 1.917 -53.272 1.00 93.75 456 PHE A C 1
ATOM 3604 O O . PHE A 1 456 ? 24.918 3.130 -53.449 1.00 93.75 456 PHE A O 1
ATOM 3611 N N . THR A 1 457 ? 25.659 1.043 -53.780 1.00 93.44 457 THR A N 1
ATOM 3612 C CA . THR A 1 457 ? 26.862 1.449 -54.520 1.00 93.44 457 THR A CA 1
ATOM 3613 C C . THR A 1 457 ? 26.563 1.661 -56.010 1.00 93.44 457 THR A C 1
ATOM 3615 O O . THR A 1 457 ? 25.991 0.768 -56.638 1.00 93.44 457 THR A O 1
ATOM 3618 N N . PRO A 1 458 ? 26.975 2.789 -56.627 1.00 95.19 458 PRO A N 1
ATOM 3619 C CA . PRO A 1 458 ? 26.813 3.009 -58.063 1.00 95.19 458 PRO A CA 1
ATOM 3620 C C . PRO A 1 458 ? 27.439 1.885 -58.899 1.00 95.19 458 PRO A C 1
ATOM 3622 O O . PRO A 1 458 ? 28.642 1.641 -58.821 1.00 95.19 458 PRO A O 1
ATOM 3625 N N . GLY A 1 459 ? 26.618 1.218 -59.714 1.00 93.50 459 GLY A N 1
ATOM 3626 C CA . GLY A 1 459 ? 27.017 0.042 -60.500 1.00 93.50 459 GLY A CA 1
ATOM 3627 C C . GLY A 1 459 ? 26.712 -1.312 -59.843 1.00 93.50 459 GLY A C 1
ATOM 3628 O O . GLY A 1 459 ? 26.980 -2.341 -60.459 1.00 93.50 459 GLY A O 1
ATOM 3629 N N . GLY A 1 460 ? 26.133 -1.328 -58.638 1.00 93.06 460 GLY A N 1
ATOM 3630 C CA . GLY A 1 460 ? 25.543 -2.524 -58.035 1.00 93.06 460 GLY A CA 1
ATOM 3631 C C . GLY A 1 460 ? 24.369 -3.077 -58.850 1.00 93.06 460 GLY A C 1
ATOM 3632 O O . GLY A 1 460 ? 23.686 -2.332 -59.554 1.00 93.06 460 GLY A O 1
ATOM 3633 N N . ALA A 1 461 ? 24.117 -4.385 -58.742 1.00 93.88 461 ALA A N 1
ATOM 3634 C CA . ALA A 1 461 ? 23.114 -5.095 -59.548 1.00 93.88 461 ALA A CA 1
ATOM 3635 C C . ALA A 1 461 ? 21.673 -4.564 -59.394 1.00 93.88 461 ALA A C 1
ATOM 3637 O O . ALA A 1 461 ? 20.879 -4.696 -60.322 1.00 93.88 461 ALA A O 1
ATOM 3638 N N . PHE A 1 462 ? 21.357 -3.942 -58.255 1.00 94.44 462 PHE A N 1
ATOM 3639 C CA . PHE A 1 462 ? 20.058 -3.342 -57.932 1.00 94.44 462 PHE A CA 1
ATOM 3640 C C . PHE A 1 462 ? 20.167 -1.832 -57.666 1.00 94.44 462 PHE A C 1
ATOM 3642 O O . PHE A 1 462 ? 19.267 -1.225 -57.081 1.00 94.44 462 PHE A O 1
ATOM 3649 N N . PHE A 1 463 ? 21.271 -1.197 -58.078 1.00 95.12 463 PHE A N 1
ATOM 3650 C CA . PHE A 1 463 ? 21.465 0.235 -57.883 1.00 95.12 463 PHE A CA 1
ATOM 3651 C C . PHE A 1 463 ? 20.452 1.038 -58.710 1.00 95.12 463 PHE A C 1
ATOM 3653 O O . PHE A 1 463 ? 20.529 1.094 -59.937 1.00 95.12 463 PHE A O 1
ATOM 3660 N N . GLY A 1 464 ? 19.517 1.688 -58.015 1.00 93.75 464 GLY A N 1
ATOM 3661 C CA . GLY A 1 464 ? 18.419 2.441 -58.626 1.00 93.75 464 GLY A CA 1
ATOM 3662 C C . GLY A 1 464 ? 17.111 1.660 -58.791 1.00 93.75 464 GLY A C 1
ATOM 3663 O O . GLY A 1 464 ? 16.157 2.228 -59.314 1.00 93.75 464 GLY A O 1
ATOM 3664 N N . ASP A 1 465 ? 17.029 0.408 -58.328 1.00 96.12 465 ASP A N 1
ATOM 3665 C CA . ASP A 1 465 ? 15.769 -0.341 -58.288 1.00 96.12 465 ASP A CA 1
ATOM 3666 C C . ASP A 1 465 ? 14.861 0.187 -57.160 1.00 96.12 465 ASP A C 1
ATOM 3668 O O . ASP A 1 465 ? 15.145 0.016 -55.970 1.00 96.12 465 ASP A O 1
ATOM 3672 N N . GLU A 1 466 ? 13.761 0.847 -57.530 1.00 93.81 466 GLU A N 1
ATOM 3673 C CA . GLU A 1 466 ? 12.801 1.436 -56.585 1.00 93.81 466 GLU A CA 1
ATOM 3674 C C . GLU A 1 466 ? 12.039 0.395 -55.746 1.00 93.81 466 GLU A C 1
ATOM 3676 O O . GLU A 1 466 ? 11.516 0.747 -54.690 1.00 93.81 466 GLU A O 1
ATOM 3681 N N . SER A 1 467 ? 11.991 -0.874 -56.170 1.00 91.94 467 SER A N 1
ATOM 3682 C CA . SER A 1 467 ? 11.302 -1.948 -55.441 1.00 91.94 467 SER A CA 1
ATOM 3683 C C . SER A 1 467 ? 12.170 -2.574 -54.345 1.00 91.94 467 SER A C 1
ATOM 3685 O O . SER A 1 467 ? 11.674 -2.895 -53.267 1.00 91.94 467 SER A O 1
ATOM 3687 N N . ILE A 1 468 ? 13.480 -2.688 -54.585 1.00 90.56 468 ILE A N 1
ATOM 3688 C CA . ILE A 1 468 ? 14.438 -3.308 -53.652 1.00 90.56 468 ILE A CA 1
ATOM 3689 C C . ILE A 1 468 ? 15.041 -2.274 -52.690 1.00 90.56 468 ILE A C 1
ATOM 3691 O O . ILE A 1 468 ? 15.327 -2.583 -51.528 1.00 90.56 468 ILE A O 1
ATOM 3695 N N . ARG A 1 469 ? 15.194 -1.019 -53.128 1.00 93.12 469 ARG A N 1
ATOM 3696 C CA . ARG A 1 469 ? 15.770 0.060 -52.313 1.00 93.12 469 ARG A CA 1
ATOM 3697 C C . ARG A 1 469 ? 15.100 0.255 -50.937 1.00 93.12 469 ARG A C 1
ATOM 3699 O O . ARG A 1 469 ? 15.851 0.394 -49.971 1.00 93.12 469 ARG A O 1
ATOM 3706 N N . PRO A 1 470 ? 13.758 0.231 -50.776 1.00 91.38 470 PRO A N 1
ATOM 3707 C CA . PRO A 1 470 ? 13.121 0.360 -49.463 1.00 91.38 470 PRO A CA 1
ATOM 3708 C C . PRO A 1 470 ? 13.526 -0.743 -48.475 1.00 91.38 470 PRO A C 1
ATOM 3710 O O . PRO A 1 470 ? 13.677 -0.461 -47.288 1.00 91.38 470 PRO A O 1
ATOM 3713 N N . VAL A 1 471 ? 13.761 -1.970 -48.957 1.00 88.69 471 VAL A N 1
ATOM 3714 C CA . VAL A 1 471 ? 14.217 -3.106 -48.133 1.00 88.69 471 VAL A CA 1
ATOM 3715 C C . VAL A 1 471 ? 15.657 -2.887 -47.665 1.00 88.69 471 VAL A C 1
ATOM 3717 O O . VAL A 1 471 ? 15.961 -3.060 -46.486 1.00 88.69 471 VAL A O 1
ATOM 3720 N N . GLY A 1 472 ? 16.536 -2.416 -48.556 1.00 91.38 472 GLY A N 1
ATOM 3721 C CA . GLY A 1 472 ? 17.890 -2.003 -48.180 1.00 91.38 472 GLY A CA 1
ATOM 3722 C C . GLY A 1 472 ? 17.885 -0.874 -47.142 1.00 91.38 472 GLY A C 1
ATOM 3723 O O . GLY A 1 472 ? 18.604 -0.944 -46.145 1.00 91.38 472 GLY A O 1
ATOM 3724 N N . GLU A 1 473 ? 17.049 0.153 -47.337 1.00 93.12 473 GLU A N 1
ATOM 3725 C CA . GLU A 1 473 ? 16.942 1.288 -46.408 1.00 93.12 473 GLU A CA 1
ATOM 3726 C C . GLU A 1 473 ? 16.368 0.878 -45.044 1.00 93.12 473 GLU A C 1
ATOM 3728 O O . GLU A 1 473 ? 16.818 1.392 -44.022 1.00 93.12 473 GLU A O 1
ATOM 3733 N N . LEU A 1 474 ? 15.411 -0.056 -45.007 1.00 89.31 474 LEU A N 1
ATOM 3734 C CA . LEU A 1 474 ? 14.893 -0.660 -43.777 1.00 89.31 474 LEU A CA 1
ATOM 3735 C C . LEU A 1 474 ? 16.018 -1.337 -42.980 1.00 89.31 474 LEU A C 1
ATOM 3737 O O . LEU A 1 474 ? 16.171 -1.071 -41.789 1.00 89.31 474 LEU A O 1
ATOM 3741 N N . ILE A 1 475 ? 16.840 -2.167 -43.630 1.00 90.75 475 ILE A N 1
ATOM 3742 C CA . ILE A 1 475 ? 17.916 -2.904 -42.951 1.00 90.75 475 ILE A CA 1
ATOM 3743 C C . ILE A 1 475 ? 19.012 -1.949 -42.447 1.00 90.75 475 ILE A C 1
ATOM 3745 O O . ILE A 1 475 ? 19.455 -2.087 -41.306 1.00 90.75 475 ILE A O 1
ATOM 3749 N N . VAL A 1 476 ? 19.406 -0.937 -43.234 1.00 94.12 476 VAL A N 1
ATOM 3750 C CA . VAL A 1 476 ? 20.391 0.082 -42.810 1.00 94.12 476 VAL A CA 1
ATOM 3751 C C . VAL A 1 476 ? 19.863 0.935 -41.648 1.00 94.12 476 VAL A C 1
ATOM 3753 O O . VAL A 1 476 ? 20.590 1.150 -40.676 1.00 94.12 476 VAL A O 1
ATOM 3756 N N . ARG A 1 477 ? 18.591 1.359 -41.676 1.00 90.31 477 ARG A N 1
ATOM 3757 C CA . ARG A 1 477 ? 17.962 2.078 -40.553 1.00 90.31 477 ARG A CA 1
ATOM 3758 C C . ARG A 1 477 ? 17.940 1.228 -39.287 1.00 90.31 477 ARG A C 1
ATOM 3760 O O . ARG A 1 477 ? 18.402 1.680 -38.240 1.00 90.31 477 ARG A O 1
ATOM 3767 N N . SER A 1 478 ? 17.485 -0.019 -39.387 1.00 88.69 478 SER A N 1
ATOM 3768 C CA . SER A 1 478 ? 17.472 -0.969 -38.268 1.00 88.69 478 SER A CA 1
ATOM 3769 C C . SER A 1 478 ? 18.876 -1.265 -37.724 1.00 88.69 478 SER A C 1
ATOM 3771 O O . SER A 1 478 ? 19.032 -1.435 -36.517 1.00 88.69 478 SER A O 1
ATOM 3773 N N . ALA A 1 479 ? 19.916 -1.242 -38.566 1.00 91.31 479 ALA A N 1
ATOM 3774 C CA . ALA A 1 479 ? 21.313 -1.338 -38.134 1.00 91.31 479 ALA A CA 1
ATOM 3775 C C . ALA A 1 479 ? 21.788 -0.118 -37.316 1.00 91.31 479 ALA A C 1
ATOM 3777 O O . ALA A 1 479 ? 22.675 -0.259 -36.472 1.00 91.31 479 ALA A O 1
ATOM 3778 N N . GLY A 1 480 ? 21.205 1.065 -37.542 1.00 88.12 480 GLY A N 1
ATOM 3779 C CA . GLY A 1 480 ? 21.494 2.300 -36.807 1.00 88.12 480 GLY A CA 1
ATOM 3780 C C . GLY A 1 480 ? 20.774 2.438 -35.460 1.00 88.12 480 GLY A C 1
ATOM 3781 O O . GLY A 1 480 ? 21.323 3.053 -34.539 1.00 88.12 480 GLY A O 1
ATOM 3782 N N . LEU A 1 481 ? 19.588 1.831 -35.307 1.00 81.75 481 LEU A N 1
ATOM 3783 C CA . LEU A 1 481 ? 18.749 1.959 -34.103 1.00 81.75 481 LEU A CA 1
ATOM 3784 C C . LEU A 1 481 ? 19.462 1.618 -32.774 1.00 81.75 481 LEU A C 1
ATOM 3786 O O . LEU A 1 481 ? 19.342 2.421 -31.846 1.00 81.75 481 LEU A O 1
ATOM 3790 N N . PRO A 1 482 ? 20.252 0.526 -32.640 1.00 83.44 482 PRO A N 1
ATOM 3791 C CA . PRO A 1 482 ? 20.957 0.207 -31.390 1.00 83.44 482 PRO A CA 1
ATOM 3792 C C . PRO A 1 482 ? 21.964 1.279 -30.944 1.00 83.44 482 PRO A C 1
ATOM 3794 O O . PRO A 1 482 ? 22.364 1.308 -29.780 1.00 83.44 482 PRO A O 1
ATOM 3797 N N . PHE A 1 483 ? 22.378 2.158 -31.860 1.00 86.00 483 PHE A N 1
ATOM 3798 C CA . PHE A 1 483 ? 23.373 3.205 -31.630 1.00 86.00 483 PHE A CA 1
ATOM 3799 C C . PHE A 1 483 ? 22.773 4.619 -31.598 1.00 86.00 483 PHE A C 1
ATOM 3801 O O . PHE A 1 483 ? 23.513 5.589 -31.449 1.00 86.00 483 PHE A O 1
ATOM 3808 N N . GLY A 1 484 ? 21.446 4.741 -31.707 1.00 82.25 484 GLY A N 1
ATOM 3809 C CA . GLY A 1 484 ? 20.731 6.020 -31.699 1.00 82.25 484 GLY A CA 1
ATOM 3810 C C . GLY A 1 484 ? 20.703 6.755 -33.045 1.00 82.25 484 GLY A C 1
ATOM 3811 O O . GLY A 1 484 ? 20.204 7.876 -33.102 1.00 82.25 484 GLY A O 1
ATOM 3812 N N . GLU A 1 485 ? 21.186 6.145 -34.134 1.00 89.88 485 GLU A N 1
ATOM 3813 C CA . GLU A 1 485 ? 21.142 6.740 -35.480 1.00 89.88 485 GLU A CA 1
ATOM 3814 C C . GLU A 1 485 ? 19.779 6.492 -36.146 1.00 89.88 485 GLU A C 1
ATOM 3816 O O . GLU A 1 485 ? 19.651 5.681 -37.064 1.00 89.88 485 GLU A O 1
ATOM 3821 N N . LEU A 1 486 ? 18.739 7.188 -35.680 1.00 84.25 486 LEU A N 1
ATOM 3822 C CA . LEU A 1 486 ? 17.365 7.024 -36.184 1.00 84.25 486 LEU A CA 1
ATOM 3823 C C . LEU A 1 486 ? 17.223 7.331 -37.691 1.00 84.25 486 LEU A C 1
ATOM 3825 O O . LEU A 1 486 ? 16.322 6.818 -38.349 1.00 84.25 486 LEU A O 1
ATOM 3829 N N . GLU A 1 487 ? 18.111 8.158 -38.249 1.00 89.50 487 GLU A N 1
ATOM 3830 C CA . GLU A 1 487 ? 18.067 8.611 -39.648 1.00 89.50 487 GLU A CA 1
ATOM 3831 C C . GLU A 1 487 ? 19.172 8.000 -40.532 1.00 89.50 487 GLU A C 1
ATOM 3833 O O . GLU A 1 487 ? 19.431 8.496 -41.631 1.00 89.50 487 GLU A O 1
ATOM 3838 N N . ALA A 1 488 ? 19.803 6.904 -40.084 1.00 91.94 488 ALA A N 1
ATOM 3839 C CA . ALA A 1 488 ? 20.809 6.178 -40.860 1.00 91.94 488 ALA A CA 1
ATOM 3840 C C . ALA A 1 488 ? 20.254 5.772 -42.238 1.00 91.94 488 ALA A C 1
ATOM 3842 O O . ALA A 1 488 ? 19.395 4.900 -42.351 1.00 91.94 488 ALA A O 1
ATOM 3843 N N . SER A 1 489 ? 20.726 6.439 -43.290 1.00 91.00 489 SER A N 1
ATOM 3844 C CA . SER A 1 489 ? 20.257 6.256 -44.674 1.00 91.00 489 SER A CA 1
ATOM 3845 C C . SER A 1 489 ? 21.331 5.694 -45.604 1.00 91.00 489 SER A C 1
ATOM 3847 O O . SER A 1 489 ? 21.011 5.237 -46.699 1.00 91.00 489 SER A O 1
ATOM 3849 N N . ASP A 1 490 ? 22.583 5.673 -45.149 1.00 93.69 490 ASP A N 1
ATOM 3850 C CA . ASP A 1 490 ? 23.714 5.049 -45.820 1.00 93.69 490 ASP A CA 1
ATOM 3851 C C . ASP A 1 490 ? 24.676 4.415 -44.800 1.00 93.69 490 ASP A C 1
ATOM 3853 O O . ASP A 1 490 ? 24.605 4.648 -43.589 1.00 93.69 490 ASP A O 1
ATOM 3857 N N . CYS A 1 491 ? 25.602 3.605 -45.308 1.00 95.56 491 CYS A N 1
ATOM 3858 C CA . CYS A 1 491 ? 26.589 2.908 -44.493 1.00 95.56 491 CYS A CA 1
ATOM 3859 C C . CYS A 1 491 ? 27.698 3.811 -43.929 1.00 95.56 491 CYS A C 1
ATOM 3861 O O . CYS A 1 491 ? 28.299 3.468 -42.908 1.00 95.56 491 CYS A O 1
ATOM 3863 N N . SER A 1 492 ? 27.947 4.986 -44.519 1.00 95.75 492 SER A N 1
ATOM 3864 C CA . SER A 1 492 ? 28.993 5.909 -44.060 1.00 95.75 492 SER A CA 1
ATOM 3865 C C . SER A 1 492 ? 28.687 6.466 -42.665 1.00 95.75 492 SER A C 1
ATOM 3867 O O . SER A 1 492 ? 29.585 6.545 -41.823 1.00 95.75 492 SER A O 1
ATOM 3869 N N . MET A 1 493 ? 27.407 6.725 -42.365 1.00 95.62 493 MET A N 1
ATOM 3870 C CA . MET A 1 493 ? 26.943 7.125 -41.028 1.00 95.62 493 MET A CA 1
ATOM 3871 C C . MET A 1 493 ? 27.248 6.068 -39.952 1.00 95.62 493 MET A C 1
ATOM 3873 O O . MET A 1 493 ? 27.528 6.405 -38.796 1.00 95.62 493 MET A O 1
ATOM 3877 N N . LEU A 1 494 ? 27.235 4.787 -40.336 1.00 95.31 494 LEU A N 1
ATOM 3878 C CA . LEU A 1 494 ? 27.408 3.645 -39.438 1.00 95.31 494 LEU A CA 1
ATOM 3879 C C . LEU A 1 494 ? 28.861 3.155 -39.325 1.00 95.31 494 LEU A C 1
ATOM 3881 O O . LEU A 1 494 ? 29.165 2.358 -38.434 1.00 95.31 494 LEU A O 1
ATOM 3885 N N . GLN A 1 495 ? 29.785 3.669 -40.148 1.00 95.31 495 GLN A N 1
ATOM 3886 C CA . GLN A 1 495 ? 31.191 3.238 -40.193 1.00 95.31 495 GLN A CA 1
ATOM 3887 C C . GLN A 1 495 ? 31.872 3.232 -38.812 1.00 95.31 495 GLN A C 1
ATOM 3889 O O . GLN A 1 495 ? 32.647 2.329 -38.482 1.00 95.31 495 GLN A O 1
ATOM 3894 N N . LYS A 1 496 ? 31.551 4.223 -37.971 1.00 94.19 496 LYS A N 1
ATOM 3895 C CA . LYS A 1 496 ? 32.090 4.368 -36.609 1.00 94.19 496 LYS A CA 1
ATOM 3896 C C . LYS A 1 496 ? 31.701 3.219 -35.661 1.00 94.19 496 LYS A C 1
ATOM 3898 O O . LYS A 1 496 ? 32.396 2.999 -34.670 1.00 94.19 496 LYS A O 1
ATOM 3903 N N . TYR A 1 497 ? 30.652 2.454 -35.973 1.00 92.38 497 TYR A N 1
ATOM 3904 C CA . TYR A 1 497 ? 30.165 1.334 -35.160 1.00 92.38 497 TYR A CA 1
ATOM 3905 C C . TYR A 1 497 ? 30.693 -0.036 -35.592 1.00 92.38 497 TYR A C 1
ATOM 3907 O O . TYR A 1 497 ? 30.678 -0.953 -34.776 1.00 92.38 497 TYR A O 1
ATOM 3915 N N . CYS A 1 498 ? 31.242 -0.181 -36.805 1.00 90.25 498 CYS A N 1
ATOM 3916 C CA . CYS A 1 498 ? 31.698 -1.461 -37.376 1.00 90.25 498 CYS A CA 1
ATOM 3917 C C . CYS A 1 498 ? 32.581 -2.324 -36.447 1.00 90.25 498 CYS A C 1
ATOM 3919 O O . CYS A 1 498 ? 32.550 -3.554 -36.524 1.00 90.25 498 CYS A O 1
ATOM 3921 N N . ARG A 1 499 ? 33.374 -1.683 -35.572 1.00 85.00 499 ARG A N 1
ATOM 3922 C CA . ARG A 1 499 ? 34.293 -2.334 -34.618 1.00 85.00 499 ARG A CA 1
ATOM 3923 C C . ARG A 1 499 ? 33.669 -2.706 -33.268 1.00 85.00 499 ARG A C 1
ATOM 3925 O O . ARG A 1 499 ? 34.372 -3.265 -32.432 1.00 85.00 499 ARG A O 1
ATOM 3932 N N . ARG A 1 500 ? 32.399 -2.393 -33.002 1.00 80.88 500 ARG A N 1
ATOM 3933 C CA . ARG A 1 500 ? 31.745 -2.838 -31.764 1.00 80.88 500 ARG A CA 1
ATOM 3934 C C . ARG A 1 500 ? 31.332 -4.306 -31.886 1.00 80.88 500 ARG A C 1
ATOM 3936 O O . ARG A 1 500 ? 30.921 -4.758 -32.954 1.00 80.88 500 ARG A O 1
ATOM 3943 N N . SER A 1 501 ? 31.420 -5.062 -30.795 1.00 79.25 501 SER A N 1
ATOM 3944 C CA . SER A 1 501 ? 31.034 -6.482 -30.759 1.00 79.25 501 SER A CA 1
ATOM 3945 C C . SER A 1 501 ? 29.548 -6.704 -31.079 1.00 79.25 501 SER A C 1
ATOM 3947 O O . SER A 1 501 ? 29.208 -7.669 -31.765 1.00 79.25 501 SER A O 1
ATOM 3949 N N . ASP A 1 502 ? 28.689 -5.779 -30.648 1.00 79.69 502 ASP A N 1
ATOM 3950 C CA . ASP A 1 502 ? 27.235 -5.761 -30.860 1.00 79.69 502 ASP A CA 1
ATOM 3951 C C . ASP A 1 502 ? 26.800 -5.320 -32.273 1.00 79.69 502 ASP A C 1
ATOM 3953 O O . ASP A 1 502 ? 25.702 -5.657 -32.706 1.00 79.69 502 ASP A O 1
ATOM 3957 N N . ALA A 1 503 ? 27.668 -4.662 -33.048 1.00 87.81 503 ALA A N 1
ATOM 3958 C CA . ALA A 1 503 ? 27.372 -4.144 -34.391 1.00 87.81 503 ALA A CA 1
ATOM 3959 C C . ALA A 1 503 ? 27.316 -5.215 -35.508 1.00 87.81 503 ALA A C 1
ATOM 3961 O O . ALA A 1 503 ? 27.785 -4.991 -36.624 1.00 87.81 503 ALA A O 1
ATOM 3962 N N . ARG A 1 504 ? 26.733 -6.388 -35.221 1.00 85.38 504 ARG A N 1
ATOM 3963 C CA . ARG A 1 504 ? 26.562 -7.496 -36.180 1.00 85.38 504 ARG A CA 1
ATOM 3964 C C . ARG A 1 504 ? 25.718 -7.071 -37.383 1.00 85.38 504 ARG A C 1
ATOM 3966 O O . ARG A 1 504 ? 26.176 -7.189 -38.513 1.00 85.38 504 ARG A O 1
ATOM 3973 N N . LEU A 1 505 ? 24.550 -6.472 -37.136 1.00 87.81 505 LEU A N 1
ATOM 3974 C CA . LEU A 1 505 ? 23.655 -5.999 -38.197 1.00 87.81 505 LEU A CA 1
ATOM 3975 C C . LEU A 1 505 ? 24.298 -4.907 -39.073 1.00 87.81 505 LEU A C 1
ATOM 3977 O O . LEU A 1 505 ? 24.062 -4.868 -40.275 1.00 87.81 505 LEU A O 1
ATOM 3981 N N . VAL A 1 506 ? 25.178 -4.074 -38.501 1.00 92.00 506 VAL A N 1
ATOM 3982 C CA . VAL A 1 506 ? 25.964 -3.089 -39.266 1.00 92.00 506 VAL A CA 1
ATOM 3983 C C . VAL A 1 506 ? 26.981 -3.786 -40.168 1.00 92.00 506 VAL A C 1
ATOM 3985 O O . VAL A 1 506 ? 27.086 -3.421 -41.330 1.00 92.00 506 VAL A O 1
ATOM 3988 N N . ARG A 1 507 ? 27.707 -4.806 -39.686 1.00 89.38 507 ARG A N 1
ATOM 3989 C CA . ARG A 1 507 ? 28.635 -5.579 -40.538 1.00 89.38 507 ARG A CA 1
ATOM 3990 C C . ARG A 1 507 ? 27.913 -6.331 -41.658 1.00 89.38 507 ARG A C 1
ATOM 3992 O O . ARG A 1 507 ? 28.433 -6.385 -42.764 1.00 89.38 507 ARG A O 1
ATOM 3999 N N . PHE A 1 508 ? 26.716 -6.849 -41.386 1.00 87.25 508 PHE A N 1
ATOM 4000 C CA . PHE A 1 508 ? 25.862 -7.483 -42.391 1.00 87.25 508 PHE A CA 1
ATOM 4001 C C . PHE A 1 508 ? 25.394 -6.490 -43.470 1.00 87.25 508 PHE A C 1
ATOM 4003 O O . PHE A 1 508 ? 25.632 -6.697 -44.658 1.00 87.25 508 PHE A O 1
ATOM 4010 N N . ALA A 1 509 ? 24.779 -5.376 -43.060 1.00 90.81 509 ALA A N 1
ATOM 4011 C CA . ALA A 1 509 ? 24.251 -4.370 -43.981 1.00 90.81 509 ALA A CA 1
ATOM 4012 C C . ALA A 1 509 ? 25.355 -3.620 -44.751 1.00 90.81 509 ALA A C 1
ATOM 4014 O O . ALA A 1 509 ? 25.183 -3.308 -45.927 1.00 90.81 509 ALA A O 1
ATOM 4015 N N . CYS A 1 510 ? 26.482 -3.354 -44.082 1.00 94.62 510 CYS A N 1
ATOM 4016 C CA . CYS A 1 510 ? 27.552 -2.448 -44.502 1.00 94.62 510 CYS A CA 1
ATOM 4017 C C . CYS A 1 510 ? 28.923 -3.140 -44.571 1.00 94.62 510 CYS A C 1
ATOM 4019 O O . CYS A 1 510 ? 29.933 -2.637 -44.061 1.00 94.62 510 CYS A O 1
ATOM 4021 N N . GLY A 1 511 ? 28.961 -4.332 -45.173 1.00 89.31 511 GLY A N 1
ATOM 4022 C CA . GLY A 1 511 ? 30.158 -5.172 -45.232 1.00 89.31 511 GLY A CA 1
ATOM 4023 C C . GLY A 1 511 ? 31.358 -4.530 -45.943 1.00 89.31 511 GLY A C 1
ATOM 4024 O O . GLY A 1 511 ? 32.501 -4.796 -45.558 1.00 89.31 511 GLY A O 1
ATOM 4025 N N . GLN A 1 512 ? 31.136 -3.640 -46.920 1.00 90.75 512 GLN A N 1
ATOM 4026 C CA . GLN A 1 512 ? 32.206 -2.928 -47.627 1.00 90.75 512 GLN A CA 1
ATOM 4027 C C . GLN A 1 512 ? 32.751 -1.771 -46.779 1.00 90.75 512 GLN A C 1
ATOM 4029 O O . GLN A 1 512 ? 33.965 -1.689 -46.581 1.00 90.75 512 GLN A O 1
ATOM 4034 N N . THR A 1 513 ? 31.887 -0.930 -46.203 1.00 94.12 513 THR A N 1
ATOM 4035 C CA . THR A 1 513 ? 32.286 0.167 -45.303 1.00 94.12 513 THR A CA 1
ATOM 4036 C C . THR A 1 513 ? 32.964 -0.348 -44.032 1.00 94.12 513 THR A C 1
ATOM 4038 O O . THR A 1 513 ? 33.944 0.244 -43.565 1.00 94.12 513 THR A O 1
ATOM 4041 N N . CYS A 1 514 ? 32.496 -1.472 -43.480 1.00 89.75 514 CYS A N 1
ATOM 4042 C CA . CYS A 1 514 ? 33.152 -2.150 -42.362 1.00 89.75 514 CYS A CA 1
ATOM 4043 C C . CYS A 1 514 ? 34.405 -2.938 -42.785 1.00 89.75 514 CYS A C 1
ATOM 4045 O O . CYS A 1 514 ? 35.256 -3.251 -41.940 1.00 89.75 514 CYS A O 1
ATOM 4047 N N . GLY A 1 515 ? 34.543 -3.252 -44.077 1.00 84.25 515 GLY A N 1
ATOM 4048 C CA . GLY A 1 515 ? 35.609 -4.065 -44.660 1.00 84.25 515 GLY A CA 1
ATOM 4049 C C . GLY A 1 515 ? 35.668 -5.487 -44.095 1.00 84.25 515 GLY A C 1
ATOM 4050 O O . GLY A 1 515 ? 36.769 -5.984 -43.866 1.00 84.25 515 GLY A O 1
ATOM 4051 N N . CYS A 1 516 ? 34.516 -6.062 -43.749 1.00 66.00 516 CYS A N 1
ATOM 4052 C CA . CYS A 1 516 ? 34.313 -7.413 -43.219 1.00 66.00 516 CYS A CA 1
ATOM 4053 C C . CYS A 1 516 ? 32.885 -7.834 -43.570 1.00 66.00 516 CYS A C 1
ATOM 4055 O O . CYS A 1 516 ? 31.948 -7.200 -43.093 1.00 66.00 516 CYS A O 1
ATOM 4057 N N . THR A 1 517 ? 32.729 -8.898 -44.354 1.00 63.25 517 THR A N 1
ATOM 4058 C CA . THR A 1 517 ? 31.430 -9.519 -44.668 1.00 63.25 517 THR A CA 1
ATOM 4059 C C . THR A 1 517 ? 31.017 -10.574 -43.642 1.00 63.25 517 THR A C 1
ATOM 4061 O O . THR A 1 517 ? 29.827 -10.779 -43.433 1.00 63.25 517 THR A O 1
ATOM 4064 N N . ASP A 1 518 ? 31.974 -11.205 -42.952 1.00 68.44 518 ASP A N 1
ATOM 4065 C CA . ASP A 1 518 ? 31.681 -12.129 -41.853 1.00 68.44 518 ASP A CA 1
ATOM 4066 C C . ASP A 1 518 ? 31.051 -11.376 -40.668 1.00 68.44 518 ASP A C 1
ATOM 4068 O O . ASP A 1 518 ? 31.703 -10.614 -39.944 1.00 68.44 518 ASP A O 1
ATOM 4072 N N . VAL A 1 519 ? 29.760 -11.622 -40.461 1.00 62.19 519 VAL A N 1
ATOM 4073 C CA . VAL A 1 519 ? 28.934 -11.008 -39.418 1.00 62.19 519 VAL A CA 1
ATOM 4074 C C . VAL A 1 519 ? 29.390 -11.410 -38.007 1.00 62.19 519 VAL A C 1
ATOM 4076 O O . VAL A 1 519 ? 29.280 -10.615 -37.059 1.00 62.19 519 VAL A O 1
ATOM 4079 N N . ASN A 1 520 ? 29.969 -12.608 -37.881 1.00 65.56 520 ASN A N 1
ATOM 4080 C CA . ASN A 1 520 ? 30.499 -13.178 -36.646 1.00 65.56 520 ASN A CA 1
ATOM 4081 C C . ASN A 1 520 ? 31.972 -12.825 -36.395 1.00 65.56 520 ASN A C 1
ATOM 4083 O O . ASN A 1 520 ? 32.457 -13.089 -35.291 1.00 65.56 520 ASN A O 1
ATOM 4087 N N . SER A 1 521 ? 32.662 -12.193 -37.355 1.00 65.25 521 SER A N 1
ATOM 4088 C CA . SER A 1 521 ? 34.073 -11.823 -37.209 1.00 65.25 521 SER A CA 1
ATOM 4089 C C . SER A 1 521 ? 34.305 -11.009 -35.923 1.00 65.25 521 SER A C 1
ATOM 4091 O O . SER A 1 521 ? 33.704 -9.941 -35.731 1.00 65.25 521 SER A O 1
ATOM 4093 N N . PRO A 1 522 ? 35.156 -11.489 -34.993 1.00 55.91 522 PRO A N 1
ATOM 4094 C CA . PRO A 1 522 ? 35.427 -10.755 -33.768 1.00 55.91 522 PRO A CA 1
ATOM 4095 C C . PRO A 1 522 ? 36.134 -9.427 -34.073 1.00 55.91 522 PRO A C 1
ATOM 4097 O O . PRO A 1 522 ? 37.020 -9.385 -34.931 1.00 55.91 522 PRO A O 1
ATOM 4100 N N . PRO A 1 523 ? 35.838 -8.341 -33.334 1.00 48.62 523 PRO A N 1
ATOM 4101 C CA . PRO A 1 523 ? 36.341 -7.000 -33.653 1.00 48.62 523 PRO A CA 1
ATOM 4102 C C . PRO A 1 523 ? 37.872 -6.845 -33.567 1.00 48.62 523 PRO A C 1
ATOM 4104 O O . PRO A 1 523 ? 38.408 -5.821 -33.989 1.00 48.62 523 PRO A O 1
ATOM 4107 N N . TRP A 1 524 ? 38.577 -7.848 -33.035 1.00 44.31 524 TRP A N 1
ATOM 4108 C CA . TRP A 1 524 ? 40.033 -7.896 -32.892 1.00 44.31 524 TRP A CA 1
ATOM 4109 C C . TRP A 1 524 ? 40.779 -8.550 -34.073 1.00 44.31 524 TRP A C 1
ATOM 4111 O O . TRP A 1 524 ? 41.995 -8.411 -34.152 1.00 44.31 524 TRP A O 1
ATOM 4121 N N . TYR A 1 525 ? 40.100 -9.158 -35.056 1.00 44.12 525 TYR A N 1
ATOM 4122 C CA . TYR A 1 525 ? 40.748 -9.779 -36.234 1.00 44.12 525 TYR A CA 1
ATOM 4123 C C . TYR A 1 525 ? 41.315 -8.786 -37.281 1.00 44.12 525 TYR A C 1
ATOM 4125 O O . TYR A 1 525 ? 41.570 -9.155 -38.425 1.00 44.12 525 TYR A O 1
ATOM 4133 N N . LYS A 1 526 ? 41.535 -7.516 -36.908 1.00 45.19 526 LYS A N 1
ATOM 4134 C CA . LYS A 1 526 ? 42.128 -6.470 -37.770 1.00 45.19 526 LYS A CA 1
ATOM 4135 C C . LYS A 1 526 ? 43.470 -5.916 -37.286 1.00 45.19 526 LYS A C 1
ATOM 4137 O O . LYS A 1 526 ? 43.888 -4.852 -37.749 1.00 45.19 526 LYS A O 1
ATOM 4142 N N . GLU A 1 527 ? 44.187 -6.628 -36.420 1.00 37.81 527 GLU A N 1
ATOM 4143 C CA . GLU A 1 527 ? 45.628 -6.387 -36.321 1.00 37.81 527 GLU A CA 1
ATOM 4144 C C . GLU A 1 527 ? 46.327 -6.906 -37.582 1.00 37.81 527 GLU A C 1
ATOM 4146 O O . GLU A 1 527 ? 46.136 -8.048 -37.996 1.00 37.81 527 GLU A O 1
ATOM 4151 N N . LYS A 1 528 ? 47.143 -6.051 -38.210 1.00 43.75 528 LYS A N 1
ATOM 4152 C CA . LYS A 1 528 ? 47.986 -6.411 -39.360 1.00 43.75 528 LYS A CA 1
ATOM 4153 C C . LYS A 1 528 ? 49.185 -7.253 -38.897 1.00 43.75 528 LYS A C 1
ATOM 4155 O O . LYS A 1 528 ? 50.321 -6.789 -38.947 1.00 43.75 528 LYS A O 1
ATOM 4160 N N . GLY A 1 529 ? 48.910 -8.468 -38.427 1.00 42.22 529 GLY A N 1
ATOM 4161 C CA . GLY A 1 529 ? 49.896 -9.521 -38.187 1.00 42.22 529 GLY A CA 1
ATOM 4162 C C . GLY A 1 529 ? 50.102 -10.363 -39.447 1.00 42.22 529 GLY A C 1
ATOM 4163 O O . GLY A 1 529 ? 49.142 -10.714 -40.128 1.00 42.22 529 GLY A O 1
ATOM 4164 N N . GLU A 1 530 ? 51.358 -10.645 -39.775 1.00 44.81 530 GLU A N 1
ATOM 4165 C CA . GLU A 1 530 ? 51.804 -11.301 -41.009 1.00 44.81 530 GLU A CA 1
ATOM 4166 C C . GLU A 1 530 ? 51.032 -12.577 -41.408 1.00 44.81 530 GLU A C 1
ATOM 4168 O O . GLU A 1 530 ? 50.872 -13.509 -40.625 1.00 44.81 530 GLU A O 1
ATOM 4173 N N . ASN A 1 531 ? 50.688 -12.659 -42.699 1.00 41.75 531 ASN A N 1
ATOM 4174 C CA . ASN A 1 531 ? 50.480 -13.903 -43.453 1.00 41.75 531 ASN A CA 1
ATOM 4175 C C . ASN A 1 531 ? 49.423 -14.902 -42.942 1.00 41.75 531 ASN A C 1
ATOM 4177 O O . ASN A 1 531 ? 49.495 -16.088 -43.273 1.00 41.75 531 ASN A O 1
ATOM 4181 N N . VAL A 1 532 ? 48.378 -14.444 -42.250 1.00 39.62 532 VAL A N 1
ATOM 4182 C CA . VAL A 1 532 ? 47.104 -15.178 -42.278 1.00 39.62 532 VAL A CA 1
ATOM 4183 C C . VAL A 1 532 ? 46.432 -14.876 -43.615 1.00 39.62 532 VAL A C 1
ATOM 4185 O O . VAL A 1 532 ? 46.108 -13.725 -43.901 1.00 39.62 532 VAL A O 1
ATOM 4188 N N . LEU A 1 533 ? 46.250 -15.910 -44.441 1.00 39.97 533 LEU A N 1
ATOM 4189 C CA . LEU A 1 533 ? 45.443 -15.842 -45.659 1.00 39.97 533 LEU A CA 1
ATOM 4190 C C . LEU A 1 533 ? 44.043 -15.340 -45.292 1.00 39.97 533 LEU A C 1
ATOM 4192 O O . LEU A 1 533 ? 43.236 -16.093 -44.743 1.00 39.97 533 LEU A O 1
ATOM 4196 N N . ILE A 1 534 ? 43.761 -14.074 -45.613 1.00 41.28 534 ILE A N 1
ATOM 4197 C CA . ILE A 1 534 ? 42.384 -13.612 -45.744 1.00 41.28 534 ILE A CA 1
ATOM 4198 C C . ILE A 1 534 ? 41.787 -14.494 -46.828 1.00 41.28 534 ILE A C 1
ATOM 4200 O O . ILE A 1 534 ? 42.280 -14.556 -47.954 1.00 41.28 534 ILE A O 1
ATOM 4204 N N . ARG A 1 535 ? 40.771 -15.254 -46.441 1.00 36.06 535 ARG A N 1
ATOM 4205 C CA . ARG A 1 535 ? 40.020 -16.069 -47.371 1.00 36.06 535 ARG A CA 1
ATOM 4206 C C . ARG A 1 535 ? 39.148 -15.096 -48.155 1.00 36.06 535 ARG A C 1
ATOM 4208 O O . ARG A 1 535 ? 38.097 -14.701 -47.663 1.00 36.06 535 ARG A O 1
ATOM 4215 N N . ASP A 1 536 ? 39.618 -14.682 -49.332 1.00 41.31 536 ASP A N 1
ATOM 4216 C CA . ASP A 1 536 ? 38.917 -13.788 -50.270 1.00 41.31 536 ASP A CA 1
ATOM 4217 C C . ASP A 1 536 ? 37.672 -14.462 -50.899 1.00 41.31 536 ASP A C 1
ATOM 4219 O O . ASP A 1 536 ? 37.303 -14.194 -52.041 1.00 41.31 536 ASP A O 1
ATOM 4223 N N . ASP A 1 537 ? 36.963 -15.297 -50.130 1.00 39.59 537 ASP A N 1
ATOM 4224 C CA . ASP A 1 537 ? 35.677 -15.910 -50.468 1.00 39.59 537 ASP A CA 1
ATOM 4225 C C . ASP A 1 537 ? 34.539 -14.864 -50.362 1.00 39.59 537 ASP A C 1
ATOM 4227 O O . ASP A 1 537 ? 33.430 -15.144 -49.921 1.00 39.59 537 ASP A O 1
ATOM 4231 N N . CYS A 1 538 ? 34.792 -13.651 -50.866 1.00 42.41 538 CYS A N 1
ATOM 4232 C CA . CYS A 1 538 ? 33.776 -12.733 -51.382 1.00 42.41 538 CYS A CA 1
ATOM 4233 C C . CYS A 1 538 ? 33.360 -13.144 -52.807 1.00 42.41 538 CYS A C 1
ATOM 4235 O O . CYS A 1 538 ? 33.065 -12.296 -53.653 1.00 42.41 538 CYS A O 1
ATOM 4237 N N . HIS A 1 539 ? 33.323 -14.451 -53.080 1.00 38.59 539 HIS A N 1
ATOM 4238 C CA . HIS A 1 539 ? 32.667 -14.991 -54.258 1.00 38.59 539 HIS A CA 1
ATOM 4239 C C . HIS A 1 539 ? 31.155 -14.869 -54.071 1.00 38.59 539 HIS A C 1
ATOM 4241 O O . HIS A 1 539 ? 30.454 -15.825 -53.740 1.00 38.59 539 HIS A O 1
ATOM 4247 N N . ALA A 1 540 ? 30.652 -13.670 -54.377 1.00 39.50 540 ALA A N 1
ATOM 4248 C CA . ALA A 1 540 ? 29.354 -13.559 -55.017 1.00 39.50 540 ALA A CA 1
ATOM 4249 C C . ALA A 1 540 ? 29.272 -14.630 -56.114 1.00 39.50 540 ALA A C 1
ATOM 4251 O O . ALA A 1 540 ? 30.263 -14.888 -56.808 1.00 39.50 540 ALA A O 1
ATOM 4252 N N . PHE A 1 541 ? 28.103 -15.253 -56.254 1.00 34.97 541 PHE A N 1
ATOM 4253 C CA . PHE A 1 541 ? 27.846 -16.197 -57.331 1.00 34.97 541 PHE A CA 1
ATOM 4254 C C . PHE A 1 541 ? 28.089 -15.464 -58.656 1.00 34.97 541 PHE A C 1
ATOM 4256 O O . PHE A 1 541 ? 27.262 -14.657 -59.083 1.00 34.97 541 PHE A O 1
ATOM 4263 N N . ASP A 1 542 ? 29.245 -15.706 -59.278 1.00 37.00 542 ASP A N 1
ATOM 4264 C CA . ASP A 1 542 ? 29.568 -15.185 -60.601 1.00 37.00 542 ASP A CA 1
ATOM 4265 C C . ASP A 1 542 ? 28.694 -15.958 -61.590 1.00 37.00 542 ASP A C 1
ATOM 4267 O O . ASP A 1 542 ? 29.076 -16.991 -62.150 1.00 37.00 542 ASP A O 1
ATOM 4271 N N . LEU A 1 543 ? 27.442 -15.503 -61.705 1.00 37.59 543 LEU A N 1
ATOM 4272 C CA . LEU A 1 543 ? 26.505 -15.892 -62.743 1.00 37.59 543 LEU A CA 1
ATOM 4273 C C . LEU A 1 543 ? 27.125 -15.440 -64.055 1.00 37.59 543 LEU A C 1
ATOM 4275 O O . LEU A 1 543 ? 26.835 -14.348 -64.535 1.00 37.59 543 LEU A O 1
ATOM 4279 N N . GLY A 1 544 ? 28.013 -16.279 -64.590 1.00 33.09 544 GLY A N 1
ATOM 4280 C CA . GLY A 1 544 ? 28.873 -15.952 -65.711 1.00 33.09 544 GLY A CA 1
ATOM 4281 C C . GLY A 1 544 ? 28.059 -15.496 -66.911 1.00 33.09 544 GLY A C 1
ATOM 4282 O O . GLY A 1 544 ? 27.627 -16.314 -67.730 1.00 33.09 544 GLY A O 1
ATOM 4283 N N . VAL A 1 545 ? 27.901 -14.175 -67.036 1.00 38.28 545 VAL A N 1
ATOM 4284 C CA . VAL A 1 545 ? 27.356 -13.503 -68.212 1.00 38.28 545 VAL A CA 1
ATOM 4285 C C . VAL A 1 545 ? 28.421 -13.594 -69.297 1.00 38.28 545 VAL A C 1
ATOM 4287 O O . VAL A 1 545 ? 29.109 -12.633 -69.638 1.00 38.28 545 VAL A O 1
ATOM 4290 N N . ASN A 1 546 ? 28.566 -14.801 -69.844 1.00 34.12 546 ASN A N 1
ATOM 4291 C CA . ASN A 1 546 ? 29.271 -15.015 -71.088 1.00 34.12 546 ASN A CA 1
ATOM 4292 C C . ASN A 1 546 ? 28.607 -14.128 -72.135 1.00 34.12 546 ASN A C 1
ATOM 4294 O O . ASN A 1 546 ? 27.432 -14.297 -72.468 1.00 34.12 546 ASN A O 1
ATOM 4298 N N . SER A 1 547 ? 29.385 -13.183 -72.648 1.00 39.88 547 SER A N 1
ATOM 4299 C CA . SER A 1 547 ? 29.011 -12.210 -73.664 1.00 39.88 547 SER A CA 1
ATOM 4300 C C . SER A 1 547 ? 28.820 -12.880 -75.031 1.00 39.88 547 SER A C 1
ATOM 4302 O O . SER A 1 547 ? 29.553 -12.648 -75.993 1.00 39.88 547 SER A O 1
ATOM 4304 N N . VAL A 1 548 ? 27.791 -13.724 -75.135 1.00 35.84 548 VAL A N 1
ATOM 4305 C CA . VAL A 1 548 ? 27.303 -14.262 -76.405 1.00 35.84 548 VAL A CA 1
ATOM 4306 C C . VAL A 1 548 ? 26.654 -13.112 -77.168 1.00 35.84 548 VAL A C 1
ATOM 4308 O O . VAL A 1 548 ? 25.637 -12.558 -76.757 1.00 35.84 548 VAL A O 1
ATOM 4311 N N . GLY A 1 549 ? 27.303 -12.711 -78.260 1.00 32.88 549 GLY A N 1
ATOM 4312 C CA . GLY A 1 549 ? 27.001 -11.462 -78.948 1.00 32.88 549 GLY A CA 1
ATOM 4313 C C . GLY A 1 549 ? 25.564 -11.344 -79.460 1.00 32.88 549 GLY A C 1
ATOM 4314 O O . GLY A 1 549 ? 24.980 -12.300 -79.972 1.00 32.88 549 GLY A O 1
ATOM 4315 N N . LEU A 1 550 ? 25.051 -10.112 -79.398 1.00 33.34 550 LEU A N 1
ATOM 4316 C CA . LEU A 1 550 ? 23.809 -9.667 -80.027 1.00 33.34 550 LEU A CA 1
ATOM 4317 C C . LEU A 1 550 ? 23.727 -10.132 -81.492 1.00 33.34 550 LEU A C 1
ATOM 4319 O O . LEU A 1 550 ? 24.338 -9.541 -82.385 1.00 33.34 550 LEU A O 1
ATOM 4323 N N . ARG A 1 551 ? 22.912 -11.158 -81.755 1.00 32.28 551 ARG A N 1
ATOM 4324 C CA . ARG A 1 551 ? 22.342 -11.399 -83.084 1.00 32.28 551 ARG A CA 1
ATOM 4325 C C . ARG A 1 551 ? 20.892 -10.949 -83.091 1.00 32.28 551 ARG A C 1
ATOM 4327 O O . ARG A 1 551 ? 20.107 -11.344 -82.238 1.00 32.28 551 ARG A O 1
ATOM 4334 N N . SER A 1 552 ? 20.576 -10.131 -84.091 1.00 39.41 552 SER A N 1
ATOM 4335 C CA . SER A 1 552 ? 19.228 -9.666 -84.411 1.00 39.41 552 SER A CA 1
ATOM 4336 C C . SER A 1 552 ? 18.212 -10.812 -84.406 1.00 39.41 552 SER A C 1
ATOM 4338 O O . SER A 1 552 ? 18.403 -11.810 -85.107 1.00 39.41 552 SER A O 1
ATOM 4340 N N . ILE A 1 553 ? 17.122 -10.635 -83.659 1.00 34.09 553 ILE A N 1
ATOM 4341 C CA . ILE A 1 553 ? 15.903 -11.433 -83.783 1.00 34.09 553 ILE A CA 1
ATOM 4342 C C . ILE A 1 553 ? 14.832 -10.522 -84.389 1.00 34.09 553 ILE A C 1
ATOM 4344 O O . ILE A 1 553 ? 14.545 -9.443 -83.874 1.00 34.09 553 ILE A O 1
ATOM 4348 N N . ASN A 1 554 ? 14.278 -10.960 -85.520 1.00 33.03 554 ASN A N 1
ATOM 4349 C CA . ASN A 1 554 ? 13.203 -10.278 -86.239 1.00 33.03 554 ASN A CA 1
ATOM 4350 C C . ASN A 1 554 ? 11.886 -10.276 -85.432 1.00 33.03 554 ASN A C 1
ATOM 4352 O O . ASN A 1 554 ? 11.684 -11.161 -84.599 1.00 33.03 554 ASN A O 1
ATOM 4356 N N . PRO A 1 555 ? 10.961 -9.333 -85.696 1.00 39.56 555 PRO A N 1
ATOM 4357 C CA . PRO A 1 555 ? 9.694 -9.257 -84.974 1.00 39.56 555 PRO A CA 1
ATOM 4358 C C . PRO A 1 555 ? 8.801 -10.478 -85.241 1.00 39.56 555 PRO A C 1
ATOM 4360 O O . PRO A 1 555 ? 8.602 -10.882 -86.388 1.00 39.56 555 PRO A O 1
ATOM 4363 N N . ILE A 1 556 ? 8.218 -11.026 -84.173 1.00 34.41 556 ILE A N 1
ATOM 4364 C CA . ILE A 1 556 ? 7.170 -12.055 -84.231 1.00 34.41 556 ILE A CA 1
ATOM 4365 C C . ILE A 1 556 ? 5.802 -11.355 -84.378 1.00 34.41 556 ILE A C 1
ATOM 4367 O O . ILE A 1 556 ? 5.567 -10.352 -83.700 1.00 34.41 556 ILE A O 1
ATOM 4371 N N . PRO A 1 557 ? 4.902 -11.828 -85.263 1.00 41.56 557 PRO A N 1
ATOM 4372 C CA . PRO A 1 557 ? 3.592 -11.214 -85.483 1.00 41.56 557 PRO A CA 1
ATOM 4373 C C . PRO A 1 557 ? 2.566 -11.562 -84.389 1.00 41.56 557 PRO A C 1
ATOM 4375 O O . PRO A 1 557 ? 2.749 -12.476 -83.590 1.00 41.56 557 PRO A O 1
ATOM 4378 N N . ALA A 1 558 ? 1.457 -10.820 -84.383 1.00 38.78 558 ALA A N 1
ATOM 4379 C CA . ALA A 1 558 ? 0.336 -10.983 -83.456 1.00 38.78 558 ALA A CA 1
ATOM 4380 C C . ALA A 1 558 ? -0.592 -12.181 -83.784 1.00 38.78 558 ALA A C 1
ATOM 4382 O O . ALA A 1 558 ? -0.486 -12.766 -84.860 1.00 38.78 558 ALA A O 1
ATOM 4383 N N . VAL A 1 559 ? -1.598 -12.393 -82.906 1.00 34.78 559 VAL A N 1
ATOM 4384 C CA . VAL A 1 559 ? -2.780 -13.299 -83.024 1.00 34.78 559 VAL A CA 1
ATOM 4385 C C . VAL A 1 559 ? -2.468 -14.762 -82.632 1.00 34.78 559 VAL A C 1
ATOM 4387 O O . VAL A 1 559 ? -1.588 -15.370 -83.217 1.00 34.78 559 VAL A O 1
ATOM 4390 N N . SER A 1 560 ? -3.099 -15.405 -81.634 1.00 31.86 560 SER A N 1
ATOM 4391 C CA . SER A 1 560 ? -4.547 -15.541 -81.346 1.00 31.86 560 SER A CA 1
ATOM 4392 C C . SER A 1 560 ? -4.873 -15.999 -79.904 1.00 31.86 560 SER A C 1
ATOM 4394 O O . SER A 1 560 ? -4.014 -16.509 -79.192 1.00 31.86 560 SER A O 1
ATOM 4396 N N . ARG A 1 561 ? -6.160 -15.905 -79.516 1.00 36.38 561 ARG A N 1
ATOM 4397 C CA . ARG A 1 561 ? -6.754 -16.579 -78.338 1.00 36.38 561 ARG A CA 1
ATOM 4398 C C . ARG A 1 561 ? -6.580 -18.103 -78.380 1.00 36.38 561 ARG A C 1
ATOM 4400 O O . ARG A 1 561 ? -6.698 -18.686 -79.456 1.00 36.38 561 ARG A O 1
ATOM 4407 N N . ILE A 1 562 ? -6.499 -18.727 -77.203 1.00 31.53 562 ILE A N 1
ATOM 4408 C CA . ILE A 1 562 ? -6.937 -20.111 -76.971 1.00 31.53 562 ILE A CA 1
ATOM 4409 C C . ILE A 1 562 ? -7.757 -20.134 -75.674 1.00 31.53 562 ILE A C 1
ATOM 4411 O O . ILE A 1 562 ? -7.228 -19.855 -74.601 1.00 31.53 562 ILE A O 1
ATOM 4415 N N . ASP A 1 563 ? -9.045 -20.457 -75.786 1.00 34.66 563 ASP A N 1
ATOM 4416 C CA . ASP A 1 563 ? -9.890 -20.852 -74.656 1.00 34.66 563 ASP A CA 1
ATOM 4417 C C . ASP A 1 563 ? -9.571 -22.309 -74.275 1.00 34.66 563 ASP A C 1
ATOM 4419 O O . ASP A 1 563 ? -9.441 -23.155 -75.162 1.00 34.66 563 ASP A O 1
ATOM 4423 N N . ILE A 1 564 ? -9.499 -22.635 -72.978 1.00 31.53 564 ILE A N 1
ATOM 4424 C CA . ILE A 1 564 ? -9.497 -24.031 -72.508 1.00 31.53 564 ILE A CA 1
ATOM 4425 C C . ILE A 1 564 ? -10.623 -24.228 -71.495 1.00 31.53 564 ILE A C 1
ATOM 4427 O O . ILE A 1 564 ? -10.668 -23.612 -70.432 1.00 31.53 564 ILE A O 1
ATOM 4431 N N . THR A 1 565 ? -11.555 -25.099 -71.868 1.00 28.88 565 THR A N 1
ATOM 4432 C CA . THR A 1 565 ? -12.755 -25.455 -71.112 1.00 28.88 565 THR A CA 1
ATOM 4433 C C . THR A 1 565 ? -12.437 -26.514 -70.053 1.00 28.88 565 THR A C 1
ATOM 4435 O O . THR A 1 565 ? -11.758 -27.495 -70.354 1.00 28.88 565 THR A O 1
ATOM 4438 N N . LEU A 1 566 ? -12.978 -26.375 -68.836 1.00 28.25 566 LEU A N 1
ATOM 4439 C CA . LEU A 1 566 ? -13.001 -27.478 -67.869 1.00 28.25 566 LEU A CA 1
ATOM 4440 C C . LEU A 1 566 ? -13.840 -28.647 -68.407 1.00 28.25 566 LEU A C 1
ATOM 4442 O O . LEU A 1 566 ? -14.971 -28.444 -68.850 1.00 28.25 566 LEU A O 1
ATOM 4446 N N . GLN A 1 567 ? -13.350 -29.876 -68.240 1.00 32.97 567 GLN A N 1
ATOM 4447 C CA . GLN A 1 567 ? -14.191 -31.067 -68.317 1.00 32.97 567 GLN A CA 1
ATOM 4448 C C . GLN A 1 567 ? -13.954 -31.959 -67.095 1.00 32.97 567 GLN A C 1
ATOM 4450 O O . GLN A 1 567 ? -12.825 -32.321 -66.779 1.00 32.97 567 GLN A O 1
ATOM 4455 N N . ILE A 1 568 ? -15.042 -32.275 -66.394 1.00 33.72 568 ILE A N 1
ATOM 4456 C CA . ILE A 1 568 ? -15.054 -33.077 -65.168 1.00 33.72 568 ILE A CA 1
ATOM 4457 C C . ILE A 1 568 ? -15.158 -34.561 -65.528 1.00 33.72 568 ILE A C 1
ATOM 4459 O O . ILE A 1 568 ? -16.103 -34.947 -66.226 1.00 33.72 568 ILE A O 1
ATOM 4463 N N . ARG A 1 569 ? -14.282 -35.395 -64.955 1.00 37.41 569 ARG A N 1
ATOM 4464 C CA . ARG A 1 569 ? -14.674 -36.711 -64.432 1.00 37.41 569 ARG A CA 1
ATOM 4465 C C . ARG A 1 569 ? -13.714 -37.243 -63.379 1.00 37.41 569 ARG A C 1
ATOM 4467 O O . ARG A 1 569 ? -12.499 -37.055 -63.575 1.00 37.41 569 ARG A O 1
#